Protein AF-A0A1X7DMR5-F1 (afdb_monomer_lite)

pLDDT: mean 82.49, std 16.57, range [26.77, 98.75]

Organism: NCBI:txid1049583

InterPro domains:
  IPR007345 Polysaccharide pyruvyl transferase [PF04230] (105-408)
  IPR055259 Spore protein YkvP/CgeB, glycosyl transferase-like domain [PF13524] (2-59)

Foldseek 3Di:
DVVQDDDQQQDPDADDPVRVVVVVVVCVVPVVSVVRNPVNNVCSCQQDPDPVNVVVVVLVCLQVPDCVSCVVADPVNSVVSNVVCVLVDDAQAEEEEEAAPPQLFLLVVLQVQLLVVLLCVLPVSYQYEYQYCDQVSCCVQPVHHYDHLLPVVVLLVSLLQHLAYELTAPEEQECPCQVVCVHLCNLVVSRCDHLNVSQNSQVSNVVSVRAYEYYAYAYDDYDDLSSLLSLQVSLVRHPAYEYQDPVSLVSNVVSVDDSVRYHYAHGSSLSRDADPDQDLVLADVVVVVLVVVVAAEEEEFDFDDPVDDLVVLLVLVLVLVQVCVVPGRYEYEYAWRGDDDRTSVVSLVVSVVSHDPSHHYHYAPSHHRPSSLLSHLLRHQEYEYADQSSVLSNVVSQHQYAYAPPDVSRCVVCVLLVNNLRYDYSPDGSVSVNVSRVVSSVCSGNPDPSSVVSSVVSSVRSNVVSSVSSNSSVPRDNDPPSSRPPPPVPPPPVCVCPVVPQFDFFWDDWDKDKDPDDDPPPPLDPPPPGGWKDKEFHPFQWDAAFIKMKIKTKGFTPWLAKKKWKKKKAAQAADPVCFVFKWKWKDKAQKIWIDTNHPDRDIKIKIKIDNSDRIIIIMTMMGGHHTDDGGPCRRPRRMMMMGTDGMGGDPDPDDDIDMDIPDTDMDGHDPPPPVVVVPDPPPDDDDDDDD

Structure (mmCIF, N/CA/C/O backbone):
data_AF-A0A1X7DMR5-F1
#
_entry.id   AF-A0A1X7DMR5-F1
#
loop_
_atom_site.group_PDB
_atom_site.id
_atom_site.type_symbol
_atom_site.label_atom_id
_atom_site.label_alt_id
_atom_site.label_comp_id
_atom_site.label_asym_id
_atom_site.label_entity_id
_atom_site.label_seq_id
_atom_site.pdbx_PDB_ins_code
_atom_site.Cartn_x
_atom_site.Cartn_y
_atom_site.Cartn_z
_atom_site.occupancy
_atom_site.B_iso_or_equiv
_atom_site.auth_seq_id
_atom_site.auth_comp_id
_atom_site.auth_asym_id
_atom_site.auth_atom_id
_atom_site.pdbx_PDB_model_num
ATOM 1 N N . MET A 1 1 ? 43.276 -18.902 -28.805 1.00 71.62 1 MET A N 1
ATOM 2 C CA . MET A 1 1 ? 42.542 -17.739 -28.258 1.00 71.62 1 MET A CA 1
ATOM 3 C C . MET A 1 1 ? 41.930 -16.865 -29.347 1.00 71.62 1 MET A C 1
ATOM 5 O O . MET A 1 1 ? 40.824 -16.401 -29.134 1.00 71.62 1 MET A O 1
ATOM 9 N N . SER A 1 2 ? 42.539 -16.761 -30.534 1.00 77.12 2 SER A N 1
ATOM 10 C CA . SER A 1 2 ? 41.988 -16.062 -31.718 1.00 77.12 2 SER A CA 1
ATOM 11 C C . SER A 1 2 ? 40.561 -16.430 -32.160 1.00 77.12 2 SER A C 1
ATOM 13 O O . SER A 1 2 ? 39.939 -15.682 -32.897 1.00 77.12 2 SER A O 1
ATOM 15 N N . ARG A 1 3 ? 40.023 -17.588 -31.746 1.00 77.38 3 ARG A N 1
ATOM 16 C CA . ARG A 1 3 ? 38.610 -17.958 -31.978 1.00 77.38 3 ARG A CA 1
ATOM 17 C C . ARG A 1 3 ? 37.625 -17.260 -31.031 1.00 77.38 3 ARG A C 1
ATOM 19 O O . ARG A 1 3 ? 36.428 -17.301 -31.282 1.00 77.38 3 ARG A O 1
ATOM 26 N N . PHE A 1 4 ? 38.115 -16.715 -29.922 1.00 76.44 4 PHE A N 1
ATOM 27 C CA . PHE A 1 4 ? 37.310 -16.173 -28.826 1.00 76.44 4 PHE A CA 1
ATOM 28 C C . PHE A 1 4 ? 37.558 -14.675 -28.615 1.00 76.44 4 PHE A C 1
ATOM 30 O O . PHE A 1 4 ? 36.622 -13.963 -28.253 1.00 76.44 4 PHE A O 1
ATOM 37 N N . PHE A 1 5 ? 38.783 -14.218 -28.886 1.00 82.44 5 PHE A N 1
ATOM 38 C CA . PHE A 1 5 ? 39.214 -12.837 -28.707 1.00 82.44 5 PHE A CA 1
ATOM 39 C C . PHE A 1 5 ? 39.990 -12.324 -29.920 1.00 82.44 5 PHE A C 1
ATOM 41 O O . PHE A 1 5 ? 40.699 -13.096 -30.577 1.00 82.44 5 PHE A O 1
ATOM 48 N N . GLU A 1 6 ? 39.911 -11.021 -30.152 1.00 87.62 6 GLU A N 1
ATOM 49 C CA . GLU A 1 6 ? 40.688 -10.295 -31.152 1.00 87.62 6 GLU A CA 1
ATOM 50 C C . GLU A 1 6 ? 42.053 -9.868 -30.588 1.00 87.62 6 GLU A C 1
ATOM 52 O O . GLU A 1 6 ? 42.161 -9.200 -29.554 1.00 87.62 6 GLU A O 1
ATOM 57 N N . TYR A 1 7 ? 43.130 -10.288 -31.259 1.00 88.81 7 TYR A N 1
ATOM 58 C CA . TYR A 1 7 ? 44.492 -9.951 -30.845 1.00 88.81 7 TYR A CA 1
ATOM 59 C C . TYR A 1 7 ? 44.808 -8.481 -31.120 1.00 88.81 7 TYR A C 1
ATOM 61 O O . TYR A 1 7 ? 44.566 -7.995 -32.219 1.00 88.81 7 TYR A O 1
ATOM 69 N N . GLY A 1 8 ? 45.400 -7.805 -30.137 1.00 80.50 8 GLY A N 1
ATOM 70 C CA . GLY A 1 8 ? 45.765 -6.389 -30.213 1.00 80.50 8 GLY A CA 1
ATOM 71 C C . GLY A 1 8 ? 44.643 -5.429 -29.814 1.00 80.50 8 GLY A C 1
ATOM 72 O O . GLY A 1 8 ? 44.943 -4.301 -29.454 1.00 80.50 8 GLY A O 1
ATOM 73 N N . GLU A 1 9 ? 43.388 -5.883 -29.798 1.00 83.75 9 GLU A N 1
ATOM 74 C CA . GLU A 1 9 ? 42.225 -5.068 -29.408 1.00 83.75 9 GLU A CA 1
ATOM 75 C C . GLU A 1 9 ? 41.587 -5.535 -28.093 1.00 83.75 9 GLU A C 1
ATOM 77 O O . GLU A 1 9 ? 41.168 -4.710 -27.285 1.00 83.75 9 GLU A O 1
ATOM 82 N N . GLU A 1 10 ? 41.529 -6.851 -27.853 1.00 85.50 10 GLU A N 1
ATOM 83 C CA . GLU A 1 10 ? 40.916 -7.441 -26.653 1.00 85.50 10 GLU A CA 1
ATOM 84 C C . GLU A 1 10 ? 41.935 -8.208 -25.798 1.00 85.50 10 GLU A C 1
ATOM 86 O O . GLU A 1 10 ? 41.838 -8.230 -24.575 1.00 85.50 10 GLU A O 1
ATOM 91 N N . ILE A 1 11 ? 42.929 -8.851 -26.417 1.00 87.56 11 ILE A N 1
ATOM 92 C CA . ILE A 1 11 ? 44.010 -9.547 -25.703 1.00 87.56 11 ILE A CA 1
ATOM 93 C C . ILE A 1 11 ? 45.343 -9.395 -26.431 1.00 87.56 11 ILE A C 1
ATOM 95 O O . ILE A 1 11 ? 45.400 -9.181 -27.643 1.00 87.56 11 ILE A O 1
ATOM 99 N N . ILE A 1 12 ? 46.439 -9.603 -25.707 1.00 88.19 12 ILE A N 1
ATOM 100 C CA . ILE A 1 12 ? 47.784 -9.588 -26.280 1.00 88.19 12 ILE A CA 1
ATOM 101 C C . ILE A 1 12 ? 48.119 -10.998 -26.778 1.00 88.19 12 ILE A C 1
ATOM 103 O O . ILE A 1 12 ? 48.117 -11.964 -26.015 1.00 88.19 12 ILE A O 1
ATOM 107 N N . GLY A 1 13 ? 48.386 -11.123 -28.076 1.00 86.44 13 GLY A N 1
ATOM 108 C CA . GLY A 1 13 ? 48.956 -12.331 -28.672 1.00 86.44 13 GLY A CA 1
ATOM 109 C C . GLY A 1 13 ? 50.455 -12.159 -28.891 1.00 86.44 13 GLY A C 1
ATOM 110 O O . GLY A 1 13 ? 50.897 -11.070 -29.262 1.00 86.44 13 GLY A O 1
ATOM 111 N N . TYR A 1 14 ? 51.229 -13.226 -28.708 1.00 90.62 14 TYR A N 1
ATOM 112 C CA . TYR A 1 14 ? 52.670 -13.234 -28.956 1.00 90.62 14 TYR A CA 1
ATOM 113 C C . TYR A 1 14 ? 53.102 -14.524 -29.660 1.00 90.62 14 TYR A C 1
ATOM 115 O O . TYR A 1 14 ? 52.454 -15.563 -29.503 1.00 90.62 14 TYR A O 1
ATOM 123 N N . ALA A 1 15 ? 54.155 -14.436 -30.472 1.00 88.31 15 ALA A N 1
ATOM 124 C CA . ALA A 1 15 ? 54.720 -15.573 -31.201 1.00 88.31 15 ALA A CA 1
ATOM 125 C C . ALA A 1 15 ? 55.834 -16.281 -30.412 1.00 88.31 15 ALA A C 1
ATOM 127 O O . ALA A 1 15 ? 55.907 -17.510 -30.420 1.00 88.31 15 ALA A O 1
ATOM 128 N N . ASP A 1 16 ? 56.656 -15.509 -29.702 1.00 92.62 16 ASP A N 1
ATOM 129 C CA . ASP A 1 16 ? 57.781 -15.966 -28.888 1.00 92.62 16 ASP A CA 1
ATOM 130 C C . ASP A 1 16 ? 58.054 -14.988 -27.724 1.00 92.62 16 ASP A C 1
ATOM 132 O O . ASP A 1 16 ? 57.308 -14.030 -27.501 1.00 92.62 16 ASP A O 1
ATOM 136 N N . GLU A 1 17 ? 59.081 -15.279 -26.925 1.00 90.81 17 GLU A N 1
ATOM 137 C CA . GLU A 1 17 ? 59.442 -14.500 -25.734 1.00 90.81 17 GLU A CA 1
ATOM 138 C C . GLU A 1 17 ? 59.947 -13.088 -26.077 1.00 90.81 17 GLU A C 1
ATOM 140 O O . GLU A 1 17 ? 59.670 -12.137 -25.343 1.00 90.81 17 GLU A O 1
ATOM 145 N N . GLU A 1 18 ? 60.628 -12.926 -27.214 1.00 92.31 18 GLU A N 1
ATOM 146 C CA . GLU A 1 18 ? 61.170 -11.638 -27.650 1.00 92.31 18 GLU A CA 1
ATOM 147 C C . GLU A 1 18 ? 60.043 -10.704 -28.122 1.00 92.31 18 GLU A C 1
ATOM 149 O O . GLU A 1 18 ? 59.970 -9.550 -27.691 1.00 92.31 18 GLU A O 1
ATOM 154 N N . ASP A 1 19 ? 59.100 -11.227 -28.910 1.00 90.56 19 ASP A N 1
ATOM 155 C CA . ASP A 1 19 ? 57.880 -10.529 -29.334 1.00 90.56 19 ASP A CA 1
ATOM 156 C C . ASP A 1 19 ? 57.001 -10.135 -28.135 1.00 90.56 19 ASP A C 1
ATOM 158 O O . ASP A 1 19 ? 56.491 -9.012 -28.066 1.00 90.56 19 ASP A O 1
ATOM 162 N N . LEU A 1 20 ? 56.859 -11.023 -27.142 1.00 90.06 20 LEU A N 1
ATOM 163 C CA . LEU A 1 20 ? 56.136 -10.707 -25.909 1.00 90.06 20 LEU A CA 1
ATOM 164 C C . LEU A 1 20 ? 56.805 -9.558 -25.146 1.00 90.06 20 LEU A C 1
ATOM 166 O O . LEU A 1 20 ? 56.120 -8.619 -24.738 1.00 90.06 20 LEU A O 1
ATOM 170 N N . SER A 1 21 ? 58.130 -9.607 -24.979 1.00 91.69 21 SER A N 1
ATOM 171 C CA . SER A 1 21 ? 58.879 -8.566 -24.271 1.00 91.69 21 SER A CA 1
ATOM 172 C C . SER A 1 21 ? 58.757 -7.209 -24.968 1.00 91.69 21 SER A C 1
ATOM 174 O O . SER A 1 21 ? 58.533 -6.199 -24.300 1.00 91.69 21 SER A O 1
ATOM 176 N N . GLN A 1 22 ? 58.850 -7.169 -26.302 1.00 91.69 22 GLN A N 1
ATOM 177 C CA . GLN A 1 22 ? 58.692 -5.932 -27.075 1.00 91.69 22 GLN A CA 1
ATOM 178 C C . GLN A 1 22 ? 57.279 -5.351 -26.946 1.00 91.69 22 GLN A C 1
ATOM 180 O O . GLN A 1 22 ? 57.116 -4.144 -26.764 1.00 91.69 22 GLN A O 1
ATOM 185 N N . LYS A 1 23 ? 56.247 -6.201 -26.999 1.00 90.25 23 LYS A N 1
ATOM 186 C CA . LYS A 1 23 ? 54.848 -5.773 -26.850 1.00 90.25 23 LYS A CA 1
ATOM 187 C C . LYS A 1 23 ? 54.533 -5.279 -25.445 1.00 90.25 23 LYS A C 1
ATOM 189 O O . LYS A 1 23 ? 53.845 -4.272 -25.313 1.00 90.25 23 LYS A O 1
ATOM 194 N N . ILE A 1 24 ? 55.045 -5.945 -24.409 1.00 88.25 24 ILE A N 1
ATOM 195 C CA . ILE A 1 24 ? 54.900 -5.479 -23.025 1.00 88.25 24 ILE A CA 1
ATOM 196 C C . ILE A 1 24 ? 55.561 -4.111 -22.870 1.00 88.25 24 ILE A C 1
ATOM 198 O O . ILE A 1 24 ? 54.927 -3.204 -22.342 1.00 88.25 24 ILE A O 1
ATOM 202 N N . GLN A 1 25 ? 56.787 -3.940 -23.372 1.00 90.62 25 GLN A N 1
ATOM 203 C CA . GLN A 1 25 ? 57.486 -2.660 -23.284 1.00 90.62 25 GLN A CA 1
ATOM 204 C C . GLN A 1 25 ? 56.695 -1.541 -23.974 1.00 90.62 25 GLN A C 1
ATOM 206 O O . GLN A 1 25 ? 56.448 -0.505 -23.370 1.00 90.62 25 GLN A O 1
ATOM 211 N N . ARG A 1 26 ? 56.197 -1.793 -25.190 1.00 89.88 26 ARG A N 1
ATOM 212 C CA . ARG A 1 26 ? 55.358 -0.842 -25.930 1.00 89.88 26 ARG A CA 1
ATOM 213 C C . ARG A 1 26 ? 54.089 -0.444 -25.169 1.00 89.88 26 ARG A C 1
ATOM 215 O O . ARG A 1 26 ? 53.741 0.727 -25.162 1.00 89.88 26 ARG A O 1
ATOM 222 N N . LEU A 1 27 ? 53.404 -1.397 -24.539 1.00 87.44 27 LEU A N 1
ATOM 223 C CA . LEU A 1 27 ? 52.179 -1.128 -23.775 1.00 87.44 27 LEU A CA 1
ATOM 224 C C . LEU A 1 27 ? 52.451 -0.429 -22.437 1.00 87.44 27 LEU A C 1
ATOM 226 O O . LEU A 1 27 ? 51.599 0.303 -21.948 1.00 87.44 27 LEU A O 1
ATOM 230 N N . LEU A 1 28 ? 53.624 -0.640 -21.837 1.00 87.50 28 LEU A N 1
ATOM 231 C CA . LEU A 1 28 ? 54.056 0.126 -20.665 1.00 87.50 28 LEU A CA 1
ATOM 232 C C . LEU A 1 28 ? 54.382 1.580 -21.031 1.00 87.50 28 LEU A C 1
ATOM 234 O O . LEU A 1 28 ? 54.136 2.475 -20.224 1.00 87.50 28 LEU A O 1
ATOM 238 N N . ASP A 1 29 ? 54.895 1.803 -22.243 1.00 92.44 29 ASP A N 1
ATOM 239 C CA . ASP A 1 29 ? 55.197 3.131 -22.779 1.00 92.44 29 ASP A CA 1
ATOM 240 C C . ASP A 1 29 ? 53.936 3.867 -23.298 1.00 92.44 29 ASP A C 1
ATOM 242 O O . ASP A 1 29 ? 53.954 5.095 -23.404 1.00 92.44 29 ASP A O 1
ATOM 246 N N . ASP A 1 30 ? 52.831 3.148 -23.556 1.00 89.69 30 ASP A N 1
ATOM 247 C CA . ASP A 1 30 ? 51.508 3.687 -23.929 1.00 89.69 30 ASP A CA 1
ATOM 248 C C . ASP A 1 30 ? 50.380 3.179 -22.992 1.00 89.69 30 ASP A C 1
ATOM 250 O O . ASP A 1 30 ? 49.665 2.212 -23.298 1.00 89.69 30 ASP A O 1
ATOM 254 N N . PRO A 1 31 ? 50.186 3.841 -21.832 1.00 83.56 31 PRO A N 1
ATOM 255 C CA . PRO A 1 31 ? 49.183 3.446 -20.844 1.00 83.56 31 PRO A CA 1
ATOM 256 C C . PRO A 1 31 ? 47.731 3.506 -21.341 1.00 83.56 31 PRO A C 1
ATOM 258 O O . PRO A 1 31 ? 46.882 2.786 -20.811 1.00 83.56 31 PRO A O 1
ATOM 261 N N . GLU A 1 32 ? 47.421 4.352 -22.330 1.00 83.50 32 GLU A N 1
ATOM 262 C CA . GLU A 1 32 ? 46.063 4.475 -22.877 1.00 83.50 32 GLU A CA 1
ATOM 263 C C . GLU A 1 32 ? 45.719 3.268 -23.754 1.00 83.50 32 GLU A C 1
ATOM 265 O O . GLU A 1 32 ? 44.632 2.692 -23.627 1.00 83.50 32 GLU A O 1
ATOM 270 N N . GLU A 1 33 ? 46.659 2.838 -24.602 1.00 82.75 33 GLU A N 1
ATOM 271 C CA . GLU A 1 33 ? 46.516 1.628 -25.413 1.00 82.75 33 GLU A CA 1
ATOM 272 C C . GLU A 1 33 ? 46.377 0.381 -24.527 1.00 82.75 33 GLU A C 1
ATOM 274 O O . GLU A 1 33 ? 45.477 -0.438 -24.749 1.00 82.75 33 GLU A O 1
ATOM 279 N N . TYR A 1 34 ? 47.197 0.273 -23.476 1.00 83.38 34 TYR A N 1
ATOM 280 C CA . TYR A 1 34 ? 47.094 -0.799 -22.485 1.00 83.38 34 TYR A CA 1
ATOM 281 C C . TYR A 1 34 ? 45.711 -0.848 -21.822 1.00 83.38 34 TYR A C 1
ATOM 283 O O . TYR A 1 34 ? 45.070 -1.905 -21.788 1.00 83.38 34 TYR A O 1
ATOM 291 N N . GLU A 1 35 ? 45.227 0.290 -21.319 1.00 73.75 35 GLU A N 1
ATOM 292 C CA . GLU A 1 35 ? 43.958 0.351 -20.596 1.00 73.75 35 GLU A CA 1
ATOM 293 C C . GLU A 1 35 ? 42.765 0.049 -21.511 1.00 73.75 35 GLU A C 1
ATOM 295 O O . GLU A 1 35 ? 41.839 -0.668 -21.119 1.00 73.75 35 GLU A O 1
ATOM 300 N N . ARG A 1 36 ? 42.816 0.504 -22.767 1.00 84.62 36 ARG A N 1
ATOM 301 C CA . ARG A 1 36 ? 41.820 0.173 -23.791 1.00 84.62 36 ARG A CA 1
ATOM 302 C C . ARG A 1 36 ? 41.741 -1.334 -24.035 1.00 84.62 36 ARG A C 1
ATOM 304 O O . ARG A 1 36 ? 40.646 -1.894 -23.965 1.00 84.62 36 ARG A O 1
ATOM 311 N N . ILE A 1 37 ? 42.878 -1.993 -24.279 1.00 83.69 37 ILE A N 1
ATOM 312 C CA . ILE A 1 37 ? 42.922 -3.443 -24.536 1.00 83.69 37 ILE A CA 1
ATOM 313 C C . ILE A 1 37 ? 42.416 -4.210 -23.310 1.00 83.69 37 ILE A C 1
ATOM 315 O O . ILE A 1 37 ? 41.598 -5.122 -23.439 1.00 83.69 37 ILE A O 1
ATOM 319 N N . ARG A 1 38 ? 42.830 -3.800 -22.103 1.00 82.06 38 ARG A N 1
ATOM 320 C CA . ARG A 1 38 ? 42.383 -4.399 -20.838 1.00 82.06 38 ARG A CA 1
ATOM 321 C C . ARG A 1 38 ? 40.863 -4.310 -20.668 1.00 82.06 38 ARG A C 1
ATOM 323 O O . ARG A 1 38 ? 40.227 -5.311 -20.334 1.00 82.06 38 ARG A O 1
ATOM 330 N N . LEU A 1 39 ? 40.274 -3.135 -20.899 1.00 67.69 39 LEU A N 1
ATOM 331 C CA . LEU A 1 39 ? 38.830 -2.914 -20.779 1.00 67.69 39 LEU A CA 1
ATOM 332 C C . LEU A 1 39 ? 38.041 -3.684 -21.839 1.00 67.69 39 LEU A C 1
ATOM 334 O O . LEU A 1 39 ? 37.002 -4.263 -21.518 1.00 67.69 39 LEU A O 1
ATOM 338 N N . ASN A 1 40 ? 38.526 -3.722 -23.079 1.00 76.44 40 ASN A N 1
ATOM 339 C CA . ASN A 1 40 ? 37.893 -4.465 -24.166 1.00 76.44 40 ASN A CA 1
ATOM 340 C C . ASN A 1 40 ? 37.935 -5.976 -23.913 1.00 76.44 40 ASN A C 1
ATOM 342 O O . ASN A 1 40 ? 36.899 -6.637 -23.989 1.00 76.44 40 ASN A O 1
ATOM 346 N N . GLY A 1 41 ? 39.091 -6.513 -23.513 1.00 78.88 41 GLY A N 1
ATOM 347 C CA . GLY A 1 41 ? 39.246 -7.917 -23.135 1.00 78.88 41 GLY A CA 1
ATOM 348 C C . GLY A 1 41 ? 38.353 -8.323 -21.972 1.00 78.88 41 GLY A C 1
ATOM 349 O O . GLY A 1 41 ? 37.688 -9.359 -22.025 1.00 78.88 41 GLY A O 1
ATOM 350 N N . PHE A 1 42 ? 38.283 -7.479 -20.940 1.00 74.00 42 PHE A N 1
ATOM 351 C CA . PHE A 1 42 ? 37.402 -7.697 -19.799 1.00 74.00 42 PHE A CA 1
ATOM 352 C C . PHE A 1 42 ? 35.926 -7.678 -20.211 1.00 74.00 42 PHE A C 1
ATOM 354 O O . PHE A 1 42 ? 35.208 -8.627 -19.909 1.00 74.00 42 PHE A O 1
ATOM 361 N N . LYS A 1 43 ? 35.479 -6.670 -20.974 1.00 67.31 43 LYS A N 1
ATOM 362 C CA . LYS A 1 43 ? 34.107 -6.606 -21.510 1.00 67.31 43 LYS A CA 1
ATOM 363 C C . LYS A 1 43 ? 33.764 -7.842 -22.338 1.00 67.31 43 LYS A C 1
ATOM 365 O O . LYS A 1 43 ? 32.705 -8.427 -22.138 1.00 67.31 43 LYS A O 1
ATOM 370 N N . ARG A 1 44 ? 34.662 -8.273 -23.228 1.00 78.31 44 ARG A N 1
ATOM 371 C CA . ARG A 1 44 ? 34.479 -9.474 -24.054 1.00 78.31 44 ARG A CA 1
ATOM 372 C C . ARG A 1 44 ? 34.332 -10.732 -23.204 1.00 78.31 44 ARG A C 1
ATOM 374 O O . ARG A 1 44 ? 33.456 -11.558 -23.448 1.00 78.31 44 ARG A O 1
ATOM 381 N N . LEU A 1 45 ? 35.175 -10.880 -22.184 1.00 75.00 45 LEU A N 1
ATOM 382 C CA . LEU A 1 45 ? 35.117 -12.019 -21.273 1.00 75.00 45 LEU A CA 1
ATOM 383 C C . LEU A 1 45 ? 33.799 -12.043 -20.492 1.00 75.00 45 LEU A C 1
ATOM 385 O O . LEU A 1 45 ? 33.142 -13.083 -20.448 1.00 75.00 45 LEU A O 1
ATOM 389 N N . ILE A 1 46 ? 33.408 -10.889 -19.948 1.00 63.16 46 ILE A N 1
ATOM 390 C CA . ILE A 1 46 ? 32.182 -10.693 -19.173 1.00 63.16 46 ILE A CA 1
ATOM 391 C C . ILE A 1 46 ? 30.924 -10.894 -20.001 1.00 63.16 46 ILE A C 1
ATOM 393 O O . ILE A 1 46 ? 29.964 -11.416 -19.458 1.00 63.16 46 ILE A O 1
ATOM 397 N N . ASN A 1 47 ? 30.910 -10.496 -21.273 1.00 59.00 47 ASN A N 1
ATOM 398 C CA . ASN A 1 47 ? 29.707 -10.542 -22.104 1.00 59.00 47 ASN A CA 1
ATOM 399 C C . ASN A 1 47 ? 29.526 -11.881 -22.828 1.00 59.00 47 ASN A C 1
ATOM 401 O O . ASN A 1 47 ? 28.391 -12.291 -23.058 1.00 59.00 47 ASN A O 1
ATOM 405 N N . ASP A 1 48 ? 30.610 -12.602 -23.149 1.00 67.38 48 ASP A N 1
ATOM 406 C CA . ASP A 1 48 ? 30.535 -13.729 -24.093 1.00 67.38 48 ASP A CA 1
ATOM 407 C C . ASP A 1 48 ? 31.160 -15.041 -23.598 1.00 67.38 48 ASP A C 1
ATOM 409 O O . ASP A 1 48 ? 30.742 -16.113 -24.042 1.00 67.38 48 ASP A O 1
ATOM 413 N N . HIS A 1 49 ? 32.127 -15.004 -22.672 1.00 75.31 49 HIS A N 1
ATOM 414 C CA . HIS A 1 49 ? 32.986 -16.174 -22.407 1.00 75.31 49 HIS A CA 1
ATOM 415 C C . HIS A 1 49 ? 32.893 -16.781 -21.012 1.00 75.31 49 HIS A C 1
ATOM 417 O O . HIS A 1 49 ? 33.652 -17.711 -20.721 1.00 75.31 49 HIS A O 1
ATOM 423 N N . LEU A 1 50 ? 31.958 -16.334 -20.178 1.00 71.19 50 LEU A N 1
ATOM 424 C CA . LEU A 1 50 ? 31.704 -16.952 -18.878 1.00 71.19 50 LEU A CA 1
ATOM 425 C C . LEU A 1 50 ? 31.152 -18.370 -18.999 1.00 71.19 50 LEU A C 1
ATOM 427 O O . LEU A 1 50 ? 30.552 -18.754 -20.011 1.00 71.19 50 LEU A O 1
ATOM 431 N N . TYR A 1 51 ? 31.330 -19.157 -17.937 1.00 70.19 51 TYR A N 1
ATOM 432 C CA . TYR A 1 51 ? 30.809 -20.520 -17.884 1.00 70.19 51 TYR A CA 1
ATOM 433 C C . TYR A 1 51 ? 29.287 -20.540 -18.037 1.00 70.19 51 TYR A C 1
ATOM 435 O O . TYR A 1 51 ? 28.757 -21.364 -18.782 1.00 70.19 51 TYR A O 1
ATOM 443 N N . GLU A 1 52 ? 28.597 -19.589 -17.419 1.00 61.06 52 GLU A N 1
ATOM 444 C CA . GLU A 1 52 ? 27.156 -19.379 -17.495 1.00 61.06 52 GLU A CA 1
ATOM 445 C C . GLU A 1 52 ? 26.703 -19.194 -18.946 1.00 61.06 52 GLU A C 1
ATOM 447 O O . GLU A 1 52 ? 25.733 -19.815 -19.370 1.00 61.06 52 GLU A O 1
ATOM 452 N N . HIS A 1 53 ? 27.436 -18.421 -19.754 1.00 62.66 53 HIS A N 1
ATOM 453 C CA . HIS A 1 53 ? 27.075 -18.182 -21.158 1.00 62.66 53 HIS A CA 1
ATOM 454 C C . HIS A 1 53 ? 27.207 -19.450 -21.979 1.00 62.66 53 HIS A C 1
ATOM 456 O O . HIS A 1 53 ? 26.353 -19.744 -22.813 1.00 62.66 53 HIS A O 1
ATOM 462 N N . ARG A 1 54 ? 28.252 -20.236 -21.717 1.00 70.19 54 ARG A N 1
ATOM 463 C CA . ARG A 1 54 ? 28.470 -21.518 -22.391 1.00 70.19 54 ARG A CA 1
ATOM 464 C C . ARG A 1 54 ? 27.378 -22.520 -22.033 1.00 70.19 54 ARG A C 1
ATOM 466 O O . ARG A 1 54 ? 26.867 -23.185 -22.932 1.00 70.19 54 ARG A O 1
ATOM 473 N N . TRP A 1 55 ? 26.975 -22.583 -20.764 1.00 67.25 55 TRP A N 1
ATOM 474 C CA . TRP A 1 55 ? 25.838 -23.396 -20.326 1.00 67.25 55 TRP A CA 1
ATOM 475 C C . TRP A 1 55 ? 24.531 -22.933 -20.970 1.00 67.25 55 TRP A C 1
ATOM 477 O O . TRP A 1 55 ? 23.809 -23.747 -21.540 1.00 67.25 55 TRP A O 1
ATOM 487 N N . MET A 1 56 ? 24.260 -21.628 -20.985 1.00 67.19 56 MET A N 1
ATOM 488 C CA . MET A 1 56 ? 23.049 -21.066 -21.588 1.00 67.19 56 MET A CA 1
ATOM 489 C C . MET A 1 56 ? 22.994 -21.269 -23.104 1.00 67.19 56 MET A C 1
ATOM 491 O O . MET A 1 56 ? 21.951 -21.655 -23.634 1.00 67.19 56 MET A O 1
ATOM 495 N N . GLN A 1 57 ? 24.110 -21.086 -23.813 1.00 70.19 57 GLN A N 1
ATOM 496 C CA . GLN A 1 57 ? 24.218 -21.386 -25.242 1.00 70.19 57 GLN A CA 1
ATOM 497 C C . GLN A 1 57 ? 24.048 -22.882 -25.518 1.00 70.19 57 GLN A C 1
ATOM 499 O O . GLN A 1 57 ? 23.383 -23.247 -26.488 1.00 70.19 57 GLN A O 1
ATOM 504 N N . LEU A 1 58 ? 24.611 -23.754 -24.675 1.00 75.75 58 LEU A N 1
ATOM 505 C CA . LEU A 1 58 ? 24.420 -25.198 -24.775 1.00 75.75 58 LEU A CA 1
ATOM 506 C C . LEU A 1 58 ? 22.942 -25.565 -24.603 1.00 75.75 58 LEU A C 1
ATOM 508 O O . LEU A 1 58 ? 22.391 -26.243 -25.467 1.00 75.75 58 LEU A O 1
ATOM 512 N N . PHE A 1 59 ? 22.280 -25.079 -23.551 1.00 72.25 59 PHE A N 1
ATOM 513 C CA . PHE A 1 59 ? 20.855 -25.332 -23.320 1.00 72.25 59 PHE A CA 1
ATOM 514 C C . PHE A 1 59 ? 19.982 -24.775 -24.449 1.00 72.25 59 PHE A C 1
ATOM 516 O O . PHE A 1 59 ? 19.064 -25.456 -24.906 1.00 72.25 59 PHE A O 1
ATOM 523 N N . ALA A 1 60 ? 20.294 -23.584 -24.968 1.00 69.44 60 ALA A N 1
ATOM 524 C CA . ALA A 1 60 ? 19.592 -23.010 -26.113 1.00 69.44 60 ALA A CA 1
ATOM 525 C C . ALA A 1 60 ? 19.768 -23.854 -27.388 1.00 69.44 60 ALA A C 1
ATOM 527 O O . ALA A 1 60 ? 18.790 -24.110 -28.091 1.00 69.44 60 ALA A O 1
ATOM 528 N N . ARG A 1 61 ? 20.989 -24.334 -27.673 1.00 75.00 61 ARG A N 1
ATOM 529 C CA . ARG A 1 61 ? 21.270 -25.226 -28.813 1.00 75.00 61 ARG A CA 1
ATOM 530 C C . ARG A 1 61 ? 20.575 -26.576 -28.679 1.00 75.00 61 ARG A C 1
ATOM 532 O O . ARG A 1 61 ? 20.013 -27.050 -29.656 1.00 75.00 61 ARG A O 1
ATOM 539 N N . LEU A 1 62 ? 20.605 -27.176 -27.490 1.00 75.38 62 LEU A N 1
ATOM 540 C CA . LEU A 1 62 ? 19.942 -28.451 -27.205 1.00 75.38 62 LEU A CA 1
ATOM 541 C C . LEU A 1 62 ? 18.419 -28.349 -27.318 1.00 75.38 62 LEU A C 1
ATOM 543 O O . LEU A 1 62 ? 17.770 -29.297 -27.741 1.00 75.38 62 LEU A O 1
ATOM 547 N N . ARG A 1 63 ? 17.844 -27.197 -26.971 1.00 67.56 63 ARG A N 1
ATOM 548 C CA . ARG A 1 63 ? 16.406 -26.951 -27.084 1.00 67.56 63 ARG A CA 1
ATOM 549 C C . ARG A 1 63 ? 15.953 -26.668 -28.513 1.00 67.56 63 ARG A C 1
ATOM 551 O O . ARG A 1 63 ? 14.932 -27.188 -28.940 1.00 67.56 63 ARG A O 1
ATOM 558 N N . ASN A 1 64 ? 16.715 -25.860 -29.247 1.00 71.44 64 ASN A N 1
ATOM 559 C CA . ASN A 1 64 ? 16.452 -25.548 -30.657 1.00 71.44 64 ASN A CA 1
ATOM 560 C C . ASN A 1 64 ? 17.054 -26.613 -31.595 1.00 71.44 64 ASN A C 1
ATOM 562 O O . ASN A 1 64 ? 17.264 -26.369 -32.787 1.00 71.44 64 ASN A O 1
ATOM 566 N N . ALA A 1 65 ? 17.384 -27.777 -31.034 1.00 73.31 65 ALA A N 1
ATOM 567 C CA . ALA A 1 65 ? 17.973 -28.902 -31.722 1.00 73.31 65 ALA A CA 1
ATOM 568 C C . ALA A 1 65 ? 17.012 -29.406 -32.799 1.00 73.31 65 ALA A C 1
ATOM 570 O O . ALA A 1 65 ? 15.934 -29.928 -32.511 1.00 73.31 65 ALA A O 1
ATOM 571 N N . SER A 1 66 ? 17.416 -29.277 -34.057 1.00 74.94 66 SER A N 1
ATOM 572 C CA . SER A 1 66 ? 16.703 -29.838 -35.195 1.00 74.94 66 SER A CA 1
ATOM 573 C C . SER A 1 66 ? 17.531 -30.950 -35.829 1.00 74.94 66 SER A C 1
ATOM 575 O O . SER A 1 66 ? 18.721 -31.120 -35.539 1.00 74.94 66 SER A O 1
ATOM 577 N N . VAL A 1 67 ? 16.912 -31.706 -36.736 1.00 71.81 67 VAL A N 1
ATOM 578 C CA . VAL A 1 67 ? 17.630 -32.701 -37.551 1.00 71.81 67 VAL A CA 1
ATOM 579 C C . VAL A 1 67 ? 18.783 -32.039 -38.323 1.00 71.81 67 VAL A C 1
ATOM 581 O O . VAL A 1 67 ? 19.823 -32.655 -38.533 1.00 71.81 67 VAL A O 1
ATOM 584 N N . GLN A 1 68 ? 18.620 -30.768 -38.704 1.00 73.81 68 GLN A N 1
ATOM 585 C CA . GLN A 1 68 ? 19.591 -30.007 -39.490 1.00 73.81 68 GLN A CA 1
ATOM 586 C C . GLN A 1 68 ? 20.729 -29.438 -38.632 1.00 73.81 68 GLN A C 1
ATOM 588 O O . GLN A 1 68 ? 21.874 -29.423 -39.072 1.00 73.81 68 GLN A O 1
ATOM 593 N N . THR A 1 69 ? 20.438 -28.969 -37.415 1.00 75.50 69 THR A N 1
ATOM 594 C CA . THR A 1 69 ? 21.427 -28.293 -36.552 1.00 75.50 69 THR A CA 1
ATOM 595 C C . THR A 1 69 ? 22.148 -29.241 -35.592 1.00 75.50 69 THR A C 1
ATOM 597 O O . THR A 1 69 ? 23.244 -28.935 -35.125 1.00 75.50 69 THR A O 1
ATOM 600 N N . THR A 1 70 ? 21.560 -30.406 -35.312 1.00 78.25 70 THR A N 1
ATOM 601 C CA . THR A 1 70 ? 22.035 -31.383 -34.318 1.00 78.25 70 THR A CA 1
ATOM 602 C C . THR A 1 70 ? 21.754 -32.811 -34.785 1.00 78.25 70 THR A C 1
ATOM 604 O O . THR A 1 70 ? 21.066 -33.586 -34.125 1.00 78.25 70 THR A O 1
ATOM 607 N N . SER A 1 71 ? 22.305 -33.172 -35.944 1.00 78.50 71 SER A N 1
ATOM 608 C CA . SER A 1 71 ? 22.146 -34.501 -36.559 1.00 78.50 71 SER A CA 1
ATOM 609 C C . SER A 1 71 ? 22.638 -35.666 -35.688 1.00 78.50 71 SER A C 1
ATOM 611 O O . SER A 1 71 ? 22.225 -36.804 -35.889 1.00 78.50 71 SER A O 1
ATOM 613 N N . TRP A 1 72 ? 23.488 -35.386 -34.697 1.00 82.12 72 TRP A N 1
ATOM 614 C CA . TRP A 1 72 ? 24.008 -36.351 -33.726 1.00 82.12 72 TRP A CA 1
ATOM 615 C C . TRP A 1 72 ? 23.031 -36.676 -32.581 1.00 82.12 72 TRP A C 1
ATOM 617 O O . TRP A 1 72 ? 23.302 -37.588 -31.802 1.00 82.12 72 TRP A O 1
ATOM 627 N N . LEU A 1 73 ? 21.907 -35.957 -32.459 1.00 81.06 73 LEU A N 1
ATOM 628 C CA . LEU A 1 73 ? 20.900 -36.175 -31.419 1.00 81.06 73 LEU A CA 1
ATOM 629 C C . LEU A 1 73 ? 19.655 -36.856 -32.016 1.00 81.06 73 LEU A C 1
ATOM 631 O O . LEU A 1 73 ? 18.990 -36.307 -32.904 1.00 81.06 73 LEU A O 1
ATOM 635 N N . SER A 1 74 ? 19.318 -38.054 -31.525 1.00 85.19 74 SER A N 1
ATOM 636 C CA . SER A 1 74 ? 18.133 -38.791 -31.989 1.00 85.19 74 SER A CA 1
ATOM 637 C C . SER A 1 74 ? 16.844 -38.007 -31.721 1.00 85.19 74 SER A C 1
ATOM 639 O O . SER A 1 74 ? 16.793 -37.124 -30.863 1.00 85.19 74 SER A O 1
ATOM 641 N N . GLU A 1 75 ? 15.794 -38.300 -32.484 1.00 82.94 75 GLU A N 1
ATOM 642 C CA . GLU A 1 75 ? 14.505 -37.612 -32.358 1.00 82.94 75 GLU A CA 1
ATOM 643 C C . GLU A 1 75 ? 13.825 -37.888 -31.010 1.00 82.94 75 GLU A C 1
ATOM 645 O O . GLU A 1 75 ? 13.327 -36.967 -30.368 1.00 82.94 75 GLU A O 1
ATOM 650 N N . GLU A 1 76 ? 13.929 -39.124 -30.519 1.00 85.50 76 GLU A N 1
ATOM 651 C CA . GLU A 1 76 ? 13.476 -39.526 -29.184 1.00 85.50 76 GLU A CA 1
ATOM 652 C C . GLU A 1 76 ? 14.187 -38.729 -28.079 1.00 85.50 76 GLU A C 1
ATOM 654 O O . GLU A 1 76 ? 13.538 -38.094 -27.247 1.00 85.50 76 GLU A O 1
ATOM 659 N N . ARG A 1 77 ? 15.527 -38.655 -28.123 1.00 84.06 77 ARG A N 1
ATOM 660 C CA . ARG A 1 77 ? 16.307 -37.919 -27.119 1.00 84.06 77 ARG A CA 1
ATOM 661 C C . ARG A 1 77 ? 16.073 -36.409 -27.193 1.00 84.06 77 ARG A C 1
ATOM 663 O O . ARG A 1 77 ? 16.079 -35.744 -26.160 1.00 84.06 77 ARG A O 1
ATOM 670 N N . ARG A 1 78 ? 15.828 -35.859 -28.389 1.00 82.00 78 ARG A N 1
ATOM 671 C CA . ARG A 1 78 ? 15.376 -34.466 -28.564 1.00 82.00 78 ARG A CA 1
ATOM 672 C C . ARG A 1 78 ? 14.045 -34.222 -27.860 1.00 82.00 78 ARG A C 1
ATOM 674 O O . ARG A 1 78 ? 13.934 -33.244 -27.126 1.00 82.00 78 ARG A O 1
ATOM 681 N N . GLY A 1 79 ? 13.074 -35.119 -28.031 1.00 79.38 79 GLY A N 1
ATOM 682 C CA . GLY A 1 79 ? 11.781 -35.040 -27.349 1.00 79.38 79 GLY A CA 1
ATOM 683 C C . GLY A 1 79 ? 11.914 -35.028 -25.823 1.00 79.38 79 GLY A C 1
ATOM 684 O O . GLY A 1 79 ? 11.304 -34.192 -25.157 1.00 79.38 79 GLY A O 1
ATOM 685 N N . GLU A 1 80 ? 12.767 -35.891 -25.267 1.00 84.00 80 GLU A N 1
ATOM 686 C CA . GLU A 1 80 ? 13.049 -35.926 -23.825 1.00 84.00 80 GLU A CA 1
ATOM 687 C C . GLU A 1 80 ? 13.694 -34.634 -23.315 1.00 84.00 80 GLU A C 1
ATOM 689 O O . GLU A 1 80 ? 13.271 -34.101 -22.292 1.00 84.00 80 GLU A O 1
ATOM 694 N N . VAL A 1 81 ? 14.693 -34.108 -24.031 1.00 78.69 81 VAL A N 1
ATOM 695 C CA . VAL A 1 81 ? 15.389 -32.867 -23.658 1.00 78.69 81 VAL A CA 1
ATOM 696 C C . VAL A 1 81 ? 14.443 -31.670 -23.709 1.00 78.69 81 VAL A C 1
ATOM 698 O O . VAL A 1 81 ? 14.414 -30.880 -22.769 1.00 78.69 81 VAL A O 1
ATOM 701 N N . VAL A 1 82 ? 13.630 -31.549 -24.763 1.00 74.44 82 VAL A N 1
ATOM 702 C CA . VAL A 1 82 ? 12.623 -30.484 -24.865 1.00 74.44 82 VAL A CA 1
ATOM 703 C C . VAL A 1 82 ? 11.625 -30.588 -23.717 1.00 74.44 82 VAL A C 1
ATOM 705 O O . VAL A 1 82 ? 11.364 -29.586 -23.062 1.00 74.44 82 VAL A O 1
ATOM 708 N N . LYS A 1 83 ? 11.119 -31.787 -23.411 1.00 78.88 83 LYS A N 1
ATOM 709 C CA . LYS A 1 83 ? 10.175 -32.001 -22.305 1.00 78.88 83 LYS A CA 1
ATOM 710 C C . LYS A 1 83 ? 10.792 -31.713 -20.933 1.00 78.88 83 LYS A C 1
ATOM 712 O O . LYS A 1 83 ? 10.110 -31.163 -20.078 1.00 78.88 83 LYS A O 1
ATOM 717 N N . ALA A 1 84 ? 12.056 -32.072 -20.719 1.00 77.94 84 ALA A N 1
ATOM 718 C CA . ALA A 1 84 ? 12.763 -31.834 -19.461 1.00 77.94 84 ALA A CA 1
ATOM 719 C C . ALA A 1 84 ? 13.102 -30.352 -19.245 1.00 77.94 84 ALA A C 1
ATOM 721 O O . ALA A 1 84 ? 13.079 -29.883 -18.113 1.00 77.94 84 ALA A O 1
ATOM 722 N N . LEU A 1 85 ? 13.402 -29.617 -20.321 1.00 70.19 85 LEU A N 1
ATOM 723 C CA . LEU A 1 85 ? 13.708 -28.183 -20.273 1.00 70.19 85 LEU A CA 1
ATOM 724 C C . LEU A 1 85 ? 12.461 -27.295 -20.394 1.00 70.19 85 LEU A C 1
ATOM 726 O O . LEU A 1 85 ? 12.543 -26.109 -20.084 1.00 70.19 85 LEU A O 1
ATOM 730 N N . ALA A 1 86 ? 11.323 -27.843 -20.833 1.00 67.44 86 ALA A N 1
ATOM 731 C CA . ALA A 1 86 ? 10.066 -27.113 -20.981 1.00 67.44 86 ALA A CA 1
ATOM 732 C C . ALA A 1 86 ? 9.588 -26.426 -19.687 1.00 67.44 86 ALA A C 1
ATOM 734 O O . ALA A 1 86 ? 9.152 -25.292 -19.800 1.00 67.44 86 ALA A O 1
ATOM 735 N N . PRO A 1 87 ? 9.702 -27.009 -18.475 1.00 59.44 87 PRO A N 1
ATOM 736 C CA . PRO A 1 87 ? 9.315 -26.329 -17.234 1.00 59.44 87 PRO A CA 1
ATOM 737 C C . PRO A 1 87 ? 10.227 -25.157 -16.862 1.00 59.44 87 PRO A C 1
ATOM 739 O O . PRO A 1 87 ? 9.806 -24.241 -16.169 1.00 59.44 87 PRO A O 1
ATOM 742 N N . SER A 1 88 ? 11.486 -25.178 -17.309 1.00 54.84 88 SER A N 1
ATOM 743 C CA . SER A 1 88 ? 12.444 -24.087 -17.092 1.00 54.84 88 SER A CA 1
ATOM 744 C C . SER A 1 88 ? 12.282 -22.961 -18.117 1.00 54.84 88 SER A C 1
ATOM 746 O O . SER A 1 88 ? 13.147 -22.083 -18.201 1.00 54.84 88 SER A O 1
ATOM 748 N N . LEU A 1 89 ? 11.233 -23.026 -18.950 1.00 54.25 89 LEU A N 1
ATOM 749 C CA . LEU A 1 89 ? 10.976 -22.099 -20.039 1.00 54.25 89 LEU A CA 1
ATOM 750 C C . LEU A 1 89 ? 9.500 -21.708 -20.141 1.00 54.25 89 LEU A C 1
ATOM 752 O O . LEU A 1 89 ? 8.633 -22.553 -19.947 1.00 54.25 89 LEU A O 1
ATOM 756 N N . PRO A 1 90 ? 9.197 -20.455 -20.517 1.00 57.56 90 PRO A N 1
ATOM 757 C CA . PRO A 1 90 ? 10.059 -19.470 -21.191 1.00 57.56 90 PRO A CA 1
ATOM 758 C C . PRO A 1 90 ? 11.193 -18.891 -20.327 1.00 57.56 90 PRO A C 1
ATOM 760 O O . PRO A 1 90 ? 11.211 -19.051 -19.111 1.00 57.56 90 PRO A O 1
ATOM 763 N N . ARG A 1 91 ? 12.202 -18.271 -20.973 1.00 63.06 91 ARG A N 1
ATOM 764 C CA . ARG A 1 91 ? 13.314 -17.596 -20.269 1.00 63.06 91 ARG A CA 1
ATOM 765 C C . ARG A 1 91 ? 12.695 -16.673 -19.219 1.00 63.06 91 ARG A C 1
ATOM 767 O O . ARG A 1 91 ? 11.723 -15.995 -19.545 1.00 63.06 91 ARG A O 1
ATOM 774 N N . SER A 1 92 ? 13.236 -16.705 -17.997 1.00 70.19 92 SER A N 1
ATOM 775 C CA . SER A 1 92 ? 12.654 -15.969 -16.876 1.00 70.19 92 SER A CA 1
ATOM 776 C C . SER A 1 92 ? 12.400 -14.522 -17.282 1.00 70.19 92 SER A C 1
ATOM 778 O O . SER A 1 92 ? 13.321 -13.867 -17.779 1.00 70.19 92 SER A O 1
ATOM 780 N N . ARG A 1 93 ? 11.149 -14.074 -17.138 1.00 84.31 93 ARG A N 1
ATOM 781 C CA . ARG A 1 93 ? 10.754 -12.713 -17.486 1.00 84.31 93 ARG A CA 1
ATOM 782 C C . ARG A 1 93 ? 10.951 -11.833 -16.279 1.00 84.31 93 ARG A C 1
ATOM 784 O O . ARG A 1 93 ? 10.324 -12.061 -15.253 1.00 84.31 93 ARG A O 1
ATOM 791 N N . LYS A 1 94 ? 11.783 -10.817 -16.391 1.00 90.12 94 LYS A N 1
ATOM 792 C CA . LYS A 1 94 ? 11.999 -9.869 -15.314 1.00 90.12 94 LYS A CA 1
ATOM 793 C C . LYS A 1 94 ? 10.959 -8.762 -15.395 1.00 90.12 94 LYS A C 1
ATOM 795 O O . LYS A 1 94 ? 10.992 -7.931 -16.302 1.00 90.12 94 LYS A O 1
ATOM 800 N N . VAL A 1 95 ? 10.059 -8.729 -14.420 1.00 95.50 95 VAL A N 1
ATOM 801 C CA . VAL A 1 95 ? 9.046 -7.680 -14.290 1.00 95.50 95 VAL A CA 1
ATOM 802 C C . VAL A 1 95 ? 9.432 -6.776 -13.131 1.00 95.50 95 VAL A C 1
ATOM 804 O O . VAL A 1 95 ? 9.533 -7.234 -11.993 1.00 95.50 95 VAL A O 1
ATOM 807 N N . LEU A 1 96 ? 9.641 -5.487 -13.406 1.00 96.88 96 LEU A N 1
ATOM 808 C CA . LEU A 1 96 ? 9.854 -4.512 -12.338 1.00 96.88 96 LEU A CA 1
ATOM 809 C C . LEU A 1 96 ? 8.506 -4.067 -11.782 1.00 96.88 96 LEU A C 1
ATOM 811 O O . LEU A 1 96 ? 7.694 -3.533 -12.529 1.00 96.88 96 LEU A O 1
ATOM 815 N N . LEU A 1 97 ? 8.273 -4.233 -10.486 1.00 97.44 97 LEU A N 1
ATOM 816 C CA . LEU A 1 97 ? 7.058 -3.781 -9.813 1.00 97.44 97 LEU A CA 1
ATOM 817 C C . LEU A 1 97 ? 7.373 -2.563 -8.944 1.00 97.44 97 LEU A C 1
ATOM 819 O O . LEU A 1 97 ? 8.097 -2.660 -7.957 1.00 97.44 97 LEU A O 1
ATOM 823 N N . SER A 1 98 ? 6.841 -1.402 -9.311 1.00 94.75 98 SER A N 1
ATOM 824 C CA . SER A 1 98 ? 7.041 -0.143 -8.593 1.00 94.75 98 SER A CA 1
ATOM 825 C C . SER A 1 98 ? 5.804 0.238 -7.793 1.00 94.75 98 SER A C 1
ATOM 827 O O . SER A 1 98 ? 4.687 0.130 -8.290 1.00 94.75 98 SER A O 1
ATOM 829 N N . GLY A 1 99 ? 6.006 0.690 -6.559 1.00 89.56 99 GLY A N 1
ATOM 830 C CA . GLY A 1 99 ? 4.949 1.167 -5.673 1.00 89.56 99 GLY A CA 1
ATOM 831 C C . GLY A 1 99 ? 5.527 1.699 -4.365 1.00 89.56 99 GLY A C 1
ATOM 832 O O . GLY A 1 99 ? 6.746 1.815 -4.215 1.00 89.56 99 GLY A O 1
ATOM 833 N N . PHE A 1 100 ? 4.668 2.018 -3.398 1.00 87.56 100 PHE A N 1
ATOM 834 C CA . PHE A 1 100 ? 5.097 2.512 -2.081 1.00 87.56 100 PHE A CA 1
ATOM 835 C C . PHE A 1 100 ? 5.368 1.370 -1.078 1.00 87.56 100 PHE A C 1
ATOM 837 O O . PHE A 1 100 ? 4.970 1.416 0.083 1.00 87.56 100 PHE A O 1
ATOM 844 N N . TYR A 1 101 ? 6.041 0.317 -1.543 1.00 92.75 101 TYR A N 1
ATOM 845 C CA . TYR A 1 101 ? 6.272 -0.918 -0.786 1.00 92.75 101 TYR A CA 1
ATOM 846 C C . TYR A 1 101 ? 7.500 -0.833 0.127 1.00 92.75 101 TYR A C 1
ATOM 848 O O . TYR A 1 101 ? 8.421 -0.049 -0.117 1.00 92.75 101 TYR A O 1
ATOM 856 N N . GLY A 1 102 ? 7.533 -1.632 1.192 1.00 88.88 102 GLY A N 1
ATOM 857 C CA . GLY A 1 102 ? 8.590 -1.615 2.206 1.00 88.88 102 GLY A CA 1
ATOM 858 C C . GLY A 1 102 ? 8.519 -0.408 3.149 1.00 88.88 102 GLY A C 1
ATOM 859 O O . GLY A 1 102 ? 9.326 -0.283 4.071 1.00 88.88 102 GLY A O 1
ATOM 860 N N . ALA A 1 103 ? 7.542 0.486 2.979 1.00 85.94 103 ALA A N 1
ATOM 861 C CA . ALA A 1 103 ? 7.363 1.659 3.834 1.00 85.94 103 ALA A CA 1
ATOM 862 C C . ALA A 1 103 ? 6.747 1.317 5.208 1.00 85.94 103 ALA A C 1
ATOM 864 O O . ALA A 1 103 ? 6.613 2.191 6.063 1.00 85.94 103 ALA A O 1
ATOM 865 N N . GLY A 1 104 ? 6.395 0.047 5.446 1.00 86.88 104 GLY A N 1
ATOM 866 C CA . GLY A 1 104 ? 5.783 -0.416 6.691 1.00 86.88 104 GLY A CA 1
ATOM 867 C C . GLY A 1 104 ? 4.283 -0.136 6.783 1.00 86.88 104 GLY A C 1
ATOM 868 O O . GLY A 1 104 ? 3.755 -0.140 7.891 1.00 86.88 104 GLY A O 1
ATOM 869 N N . ASN A 1 105 ? 3.614 0.123 5.654 1.00 90.75 105 ASN A N 1
ATOM 870 C CA . ASN A 1 105 ? 2.158 0.196 5.543 1.00 90.75 105 ASN A CA 1
ATOM 871 C C . ASN A 1 105 ? 1.626 -1.147 5.038 1.00 90.75 105 ASN A C 1
ATOM 873 O O . ASN A 1 105 ? 1.700 -1.436 3.848 1.00 90.75 105 ASN A O 1
ATOM 877 N N . LEU A 1 106 ? 1.035 -1.933 5.935 1.00 92.88 106 LEU A N 1
ATOM 878 C CA . LEU A 1 106 ? 0.539 -3.274 5.634 1.00 92.88 106 LEU A CA 1
ATOM 879 C C . LEU A 1 106 ? -0.504 -3.285 4.506 1.00 92.88 106 LEU A C 1
ATOM 881 O O . LEU A 1 106 ? -0.604 -4.265 3.784 1.00 92.88 106 LEU A O 1
ATOM 885 N N . GLY A 1 107 ? -1.242 -2.191 4.303 1.00 92.56 107 GLY A N 1
ATOM 886 C CA . GLY A 1 107 ? -2.137 -2.059 3.155 1.00 92.56 107 GLY A CA 1
ATOM 887 C C . GLY A 1 107 ? -1.413 -2.116 1.807 1.00 92.56 107 GLY A C 1
ATOM 888 O O . GLY A 1 107 ? -1.837 -2.835 0.909 1.00 92.56 107 GLY A O 1
ATOM 889 N N . ASP A 1 108 ? -0.291 -1.408 1.688 1.00 93.50 108 ASP A N 1
ATOM 890 C CA . ASP A 1 108 ? 0.504 -1.380 0.455 1.00 93.50 108 ASP A CA 1
ATOM 891 C C . ASP A 1 108 ? 1.231 -2.721 0.257 1.00 93.50 108 ASP A C 1
ATOM 893 O O . ASP A 1 108 ? 1.355 -3.202 -0.868 1.00 93.50 108 ASP A O 1
ATOM 897 N N . GLU A 1 109 ? 1.625 -3.383 1.350 1.00 94.31 109 GLU A N 1
ATOM 898 C CA . GLU A 1 109 ? 2.187 -4.739 1.303 1.00 94.31 109 GLU A CA 1
ATOM 899 C C . GLU A 1 109 ? 1.164 -5.778 0.796 1.00 94.31 109 GLU A C 1
ATOM 901 O O . GLU A 1 109 ? 1.526 -6.702 0.067 1.00 94.31 109 GLU A O 1
ATOM 906 N N . LEU A 1 110 ? -0.128 -5.627 1.120 1.00 95.38 110 LEU A N 1
ATOM 907 C CA . LEU A 1 110 ? -1.192 -6.487 0.579 1.00 95.38 110 LEU A CA 1
ATOM 908 C C . LEU A 1 110 ? -1.397 -6.276 -0.924 1.00 95.38 110 LEU A C 1
ATOM 910 O O . LEU A 1 110 ? -1.633 -7.242 -1.654 1.00 95.38 110 LEU A O 1
ATOM 914 N N . ILE A 1 111 ? -1.278 -5.033 -1.397 1.00 95.75 111 ILE A N 1
ATOM 915 C CA . ILE A 1 111 ? -1.313 -4.707 -2.828 1.00 95.75 111 ILE A CA 1
ATOM 916 C C . ILE A 1 111 ? -0.131 -5.372 -3.542 1.00 95.75 111 ILE A C 1
ATOM 918 O O . ILE A 1 111 ? -0.345 -6.054 -4.546 1.00 95.75 111 ILE A O 1
ATOM 922 N N . LEU A 1 112 ? 1.088 -5.242 -2.997 1.00 96.62 112 LEU A N 1
ATOM 923 C CA . LEU A 1 112 ? 2.286 -5.910 -3.518 1.00 96.62 112 LEU A CA 1
ATOM 924 C C . LEU A 1 112 ? 2.054 -7.414 -3.657 1.00 96.62 112 LEU A C 1
ATOM 926 O O . LEU A 1 112 ? 2.209 -7.951 -4.752 1.00 96.62 112 LEU A O 1
ATOM 930 N N . ARG A 1 113 ? 1.620 -8.068 -2.574 1.00 95.56 113 ARG A N 1
ATOM 931 C CA . ARG A 1 113 ? 1.371 -9.514 -2.537 1.00 95.56 113 ARG A CA 1
ATOM 932 C C . ARG A 1 113 ? 0.315 -9.955 -3.549 1.00 95.56 113 ARG A C 1
ATOM 934 O O . ARG A 1 113 ? 0.462 -11.004 -4.167 1.00 95.56 113 ARG A O 1
ATOM 941 N N . SER A 1 114 ? -0.743 -9.166 -3.726 1.00 95.88 114 SER A N 1
ATOM 942 C CA . SER A 1 114 ? -1.815 -9.482 -4.678 1.00 95.88 114 SER A CA 1
ATOM 943 C C . SER A 1 114 ? -1.301 -9.425 -6.118 1.00 95.88 114 SER A C 1
ATOM 945 O O . SER A 1 114 ? -1.521 -10.353 -6.896 1.00 95.88 114 SER A O 1
ATOM 947 N N . ILE A 1 115 ? -0.565 -8.365 -6.466 1.00 97.31 115 ILE A N 1
ATOM 948 C CA . ILE A 1 115 ? -0.017 -8.180 -7.815 1.00 97.31 115 ILE A CA 1
ATOM 949 C C . ILE A 1 115 ? 1.076 -9.215 -8.110 1.00 97.31 115 ILE A C 1
ATOM 951 O O . ILE A 1 115 ? 1.047 -9.824 -9.179 1.00 97.31 115 ILE A O 1
ATOM 955 N N . SER A 1 116 ? 2.017 -9.446 -7.188 1.00 96.19 116 SER A N 1
ATOM 956 C CA . SER A 1 116 ? 3.108 -10.408 -7.393 1.00 96.19 116 SER A CA 1
ATOM 957 C C . SER A 1 116 ? 2.587 -11.838 -7.550 1.00 96.19 116 SER A C 1
ATOM 959 O O . SER A 1 116 ? 2.975 -12.514 -8.501 1.00 96.19 116 SER A O 1
ATOM 961 N N . ALA A 1 117 ? 1.637 -12.264 -6.712 1.00 94.81 117 ALA A N 1
ATOM 962 C CA . ALA A 1 117 ? 1.025 -13.587 -6.820 1.00 94.81 117 ALA A CA 1
ATOM 963 C C . ALA A 1 117 ? 0.240 -13.761 -8.130 1.00 94.81 117 ALA A C 1
ATOM 965 O O . ALA A 1 117 ? 0.258 -14.836 -8.728 1.00 94.81 117 ALA A O 1
ATOM 966 N N . ALA A 1 118 ? -0.446 -12.717 -8.607 1.00 96.25 118 ALA A N 1
ATOM 967 C CA . ALA A 1 118 ? -1.148 -12.775 -9.887 1.00 96.25 118 ALA A CA 1
ATOM 968 C C . ALA A 1 118 ? -0.185 -12.871 -11.081 1.00 96.25 118 ALA A C 1
ATOM 970 O O . ALA A 1 118 ? -0.477 -13.589 -12.037 1.00 96.25 118 ALA A O 1
ATOM 971 N N . LEU A 1 119 ? 0.959 -12.180 -11.025 1.00 95.25 119 LEU A N 1
ATOM 972 C CA . LEU A 1 119 ? 2.014 -12.282 -12.037 1.00 95.25 119 LEU A CA 1
ATOM 973 C C . LEU A 1 119 ? 2.618 -13.690 -12.070 1.00 95.25 119 LEU A C 1
ATOM 975 O O . LEU A 1 119 ? 2.675 -14.292 -13.137 1.00 95.25 119 LEU A O 1
ATOM 979 N N . GLU A 1 120 ? 2.982 -14.242 -10.913 1.00 92.12 120 GLU A N 1
ATOM 980 C CA . GLU A 1 120 ? 3.523 -15.603 -10.800 1.00 92.12 120 GLU A CA 1
ATOM 981 C C . GLU A 1 120 ? 2.522 -16.669 -11.284 1.00 92.12 120 GLU A C 1
ATOM 983 O O . GLU A 1 120 ? 2.889 -17.587 -12.015 1.00 92.12 120 GLU A O 1
ATOM 988 N N . LYS A 1 121 ? 1.229 -16.524 -10.951 1.00 92.12 121 LYS A N 1
ATOM 989 C CA . LYS A 1 121 ? 0.164 -17.418 -11.444 1.00 92.12 121 LYS A CA 1
ATOM 990 C C . LYS A 1 121 ? -0.059 -17.298 -12.954 1.00 92.12 121 LYS A C 1
ATOM 992 O O . LYS A 1 121 ? -0.413 -18.291 -13.589 1.00 92.12 121 LYS A O 1
ATOM 997 N N . ALA A 1 122 ? 0.093 -16.101 -13.524 1.00 92.44 122 ALA A N 1
ATOM 998 C CA . ALA A 1 122 ? -0.076 -15.885 -14.959 1.00 92.44 122 ALA A CA 1
ATOM 999 C C . ALA A 1 122 ? 1.042 -16.555 -15.769 1.00 92.44 122 ALA A C 1
ATOM 1001 O O . ALA A 1 122 ? 0.762 -17.134 -16.818 1.00 92.44 122 ALA A O 1
ATOM 1002 N N . ASP A 1 123 ? 2.282 -16.495 -15.280 1.00 87.62 123 ASP A N 1
ATOM 1003 C CA . ASP A 1 123 ? 3.405 -17.244 -15.833 1.00 87.62 123 ASP A CA 1
ATOM 1004 C C . ASP A 1 123 ? 4.472 -17.501 -14.746 1.00 87.62 123 ASP A C 1
ATOM 1006 O O . ASP A 1 123 ? 5.133 -16.550 -14.317 1.00 87.62 123 ASP A O 1
ATOM 1010 N N . PRO A 1 124 ? 4.704 -18.767 -14.339 1.00 84.88 124 PRO A N 1
ATOM 1011 C CA . PRO A 1 124 ? 5.706 -19.120 -13.329 1.00 84.88 124 PRO A CA 1
ATOM 1012 C C . PRO A 1 124 ? 7.149 -18.736 -13.688 1.00 84.88 124 PRO A C 1
ATOM 1014 O O . PRO A 1 124 ? 8.026 -18.762 -12.829 1.00 84.88 124 PRO A O 1
ATOM 1017 N N . ALA A 1 125 ? 7.431 -18.401 -14.952 1.00 82.25 125 ALA A N 1
ATOM 1018 C CA . ALA A 1 125 ? 8.734 -17.892 -15.364 1.00 82.25 125 ALA A CA 1
ATOM 1019 C C . ALA A 1 125 ? 8.935 -16.404 -15.021 1.00 82.25 125 ALA A C 1
ATOM 1021 O O . ALA A 1 125 ? 10.051 -15.894 -15.172 1.00 82.25 125 ALA A O 1
ATOM 1022 N N . ILE A 1 126 ? 7.898 -15.675 -14.596 1.00 88.69 126 ILE A N 1
ATOM 1023 C CA . ILE A 1 126 ? 8.034 -14.274 -14.193 1.00 88.69 126 ILE A CA 1
ATOM 1024 C C . ILE A 1 126 ? 8.814 -14.180 -12.878 1.00 88.69 126 ILE A C 1
ATOM 1026 O O . ILE A 1 126 ? 8.397 -14.690 -11.845 1.00 88.69 126 ILE A O 1
ATOM 1030 N N . ASN A 1 127 ? 9.931 -13.461 -12.916 1.00 89.12 127 ASN A N 1
ATOM 1031 C CA . ASN A 1 127 ? 10.660 -13.003 -11.746 1.00 89.12 127 ASN A CA 1
ATOM 1032 C C . ASN A 1 127 ? 10.288 -11.542 -11.461 1.00 89.12 127 ASN A C 1
ATOM 1034 O O . ASN A 1 127 ? 10.570 -10.646 -12.265 1.00 89.12 127 ASN A O 1
ATOM 1038 N N . VAL A 1 128 ? 9.644 -11.307 -10.320 1.00 94.62 128 VAL A N 1
ATOM 1039 C CA . VAL A 1 128 ? 9.239 -9.969 -9.880 1.00 94.62 128 VAL A CA 1
ATOM 1040 C C . VAL A 1 128 ? 10.379 -9.326 -9.094 1.00 94.62 128 VAL A C 1
ATOM 1042 O O . VAL A 1 128 ? 10.801 -9.847 -8.064 1.00 94.62 128 VAL A O 1
ATOM 1045 N N . VAL A 1 129 ? 10.834 -8.159 -9.553 1.00 95.38 129 VAL A N 1
ATOM 1046 C CA . VAL A 1 129 ? 11.818 -7.326 -8.847 1.00 95.38 129 VAL A CA 1
ATOM 1047 C C . VAL A 1 129 ? 11.158 -6.018 -8.428 1.00 95.38 129 VAL A C 1
ATOM 1049 O O . VAL A 1 129 ? 10.607 -5.297 -9.257 1.00 95.38 129 VAL A O 1
ATOM 1052 N N . VAL A 1 130 ? 11.199 -5.691 -7.142 1.00 97.06 130 VAL A N 1
ATOM 1053 C CA . VAL A 1 130 ? 10.406 -4.600 -6.569 1.00 97.06 130 VAL A CA 1
ATOM 1054 C C . VAL A 1 130 ? 11.227 -3.315 -6.445 1.00 97.06 130 VAL A C 1
ATOM 1056 O O . VAL A 1 130 ? 12.262 -3.281 -5.786 1.00 97.06 130 VAL A O 1
ATOM 1059 N N . ALA A 1 131 ? 10.736 -2.222 -7.026 1.00 94.31 131 ALA A N 1
ATOM 1060 C CA . ALA A 1 131 ? 11.238 -0.878 -6.759 1.00 94.31 131 ALA A CA 1
ATOM 1061 C C . ALA A 1 131 ? 10.528 -0.325 -5.509 1.00 94.31 131 ALA A C 1
ATOM 1063 O O . ALA A 1 131 ? 9.397 0.161 -5.599 1.00 94.31 131 ALA A O 1
ATOM 1064 N N . ALA A 1 132 ? 11.186 -0.417 -4.352 1.00 90.81 132 ALA A N 1
ATOM 1065 C CA . ALA A 1 132 ? 10.605 -0.205 -3.023 1.00 90.81 132 ALA A CA 1
ATOM 1066 C C . ALA A 1 132 ? 11.178 1.025 -2.294 1.00 90.81 132 ALA A C 1
ATOM 1068 O O . ALA A 1 132 ? 12.262 1.512 -2.612 1.00 90.81 132 ALA A O 1
ATOM 1069 N N . GLU A 1 133 ? 10.481 1.504 -1.264 1.00 86.69 133 GLU A N 1
ATOM 1070 C CA . GLU A 1 133 ? 11.005 2.516 -0.336 1.00 86.69 133 GLU A CA 1
ATOM 1071 C C . GLU A 1 133 ? 12.104 1.920 0.560 1.00 86.69 133 GLU A C 1
ATOM 1073 O O . GLU A 1 133 ? 13.180 2.500 0.718 1.00 86.69 133 GLU A O 1
ATOM 1078 N N . ASN A 1 134 ? 11.855 0.718 1.094 1.00 85.19 134 ASN A N 1
ATOM 1079 C CA . ASN A 1 134 ? 12.834 -0.072 1.837 1.00 85.19 134 ASN A CA 1
ATOM 1080 C C . ASN A 1 134 ? 12.954 -1.483 1.233 1.00 85.19 134 ASN A C 1
ATOM 1082 O O . ASN A 1 134 ? 12.118 -2.342 1.523 1.00 85.19 134 ASN A O 1
ATOM 1086 N N . PRO A 1 135 ? 13.997 -1.737 0.425 1.00 82.81 135 PRO A N 1
ATOM 1087 C CA . PRO A 1 135 ? 14.197 -3.026 -0.237 1.00 82.81 135 PRO A CA 1
ATOM 1088 C C . PRO A 1 135 ? 14.351 -4.198 0.731 1.00 82.81 135 PRO A C 1
ATOM 1090 O O . PRO A 1 135 ? 13.737 -5.239 0.537 1.00 82.81 135 PRO A O 1
ATOM 1093 N N . TYR A 1 136 ? 15.097 -3.996 1.821 1.00 84.81 136 TYR A N 1
ATOM 1094 C CA . TYR A 1 136 ? 15.363 -5.039 2.812 1.00 84.81 136 TYR A CA 1
ATOM 1095 C C . TYR A 1 136 ? 14.076 -5.574 3.450 1.00 84.81 136 TYR A C 1
ATOM 1097 O O . TYR A 1 136 ? 13.940 -6.774 3.666 1.00 84.81 136 TYR A O 1
ATOM 1105 N N . LYS A 1 137 ? 13.108 -4.691 3.730 1.00 84.69 137 LYS A N 1
ATOM 1106 C CA . LYS A 1 137 ? 11.804 -5.115 4.260 1.00 84.69 137 LYS A CA 1
ATOM 1107 C C . LYS A 1 137 ? 11.013 -5.933 3.248 1.00 84.69 137 LYS A C 1
ATOM 1109 O O . LYS A 1 137 ? 10.432 -6.941 3.620 1.00 84.69 137 LYS A O 1
ATOM 1114 N N . VAL A 1 138 ? 11.023 -5.532 1.977 1.00 88.69 138 VAL A N 1
ATOM 1115 C CA . VAL A 1 138 ? 10.336 -6.290 0.924 1.00 88.69 138 VAL A CA 1
ATOM 1116 C C . VAL A 1 138 ? 10.936 -7.689 0.769 1.00 88.69 138 VAL A C 1
ATOM 1118 O O . VAL A 1 138 ? 10.194 -8.667 0.693 1.00 88.69 138 VAL A O 1
ATOM 1121 N N . GLU A 1 139 ? 12.264 -7.797 0.788 1.00 84.62 139 GLU A N 1
ATOM 1122 C CA . GLU A 1 139 ? 12.967 -9.082 0.730 1.00 84.62 139 GLU A CA 1
ATOM 1123 C C . GLU A 1 139 ? 12.648 -9.967 1.940 1.00 84.62 139 GLU A C 1
ATOM 1125 O O . GLU A 1 139 ? 12.393 -11.158 1.775 1.00 84.62 139 GLU A O 1
ATOM 1130 N N . LEU A 1 140 ? 12.623 -9.390 3.145 1.00 85.81 140 LEU A N 1
ATOM 1131 C CA . LEU A 1 140 ? 12.335 -10.116 4.381 1.00 85.81 140 LEU A CA 1
ATOM 1132 C C . LEU A 1 140 ? 10.881 -10.606 4.452 1.00 85.81 140 LEU A C 1
ATOM 1134 O O . LEU A 1 140 ? 10.643 -11.759 4.803 1.00 85.81 140 LEU A O 1
ATOM 1138 N N . ASP A 1 141 ? 9.926 -9.732 4.131 1.00 85.88 141 ASP A N 1
ATOM 1139 C CA . ASP A 1 141 ? 8.500 -9.975 4.371 1.00 85.88 141 ASP A CA 1
ATOM 1140 C C . ASP A 1 141 ? 7.833 -10.748 3.218 1.00 85.88 141 ASP A C 1
ATOM 1142 O O . ASP A 1 141 ? 6.863 -11.477 3.444 1.00 85.88 141 ASP A O 1
ATOM 1146 N N . HIS A 1 142 ? 8.348 -10.612 1.987 1.00 89.00 142 HIS A N 1
ATOM 1147 C CA . HIS A 1 142 ? 7.756 -11.217 0.783 1.00 89.00 142 HIS A CA 1
ATOM 1148 C C . HIS A 1 142 ? 8.679 -12.183 0.039 1.00 89.00 142 HIS A C 1
ATOM 1150 O O . HIS A 1 142 ? 8.203 -12.899 -0.838 1.00 89.00 142 HIS A O 1
ATOM 1156 N N . GLY A 1 143 ? 9.984 -12.207 0.333 1.00 87.25 143 GLY A N 1
ATOM 1157 C CA . GLY A 1 143 ? 10.948 -13.031 -0.408 1.00 87.25 143 GLY A CA 1
ATOM 1158 C C . GLY A 1 143 ? 11.194 -12.566 -1.850 1.00 87.25 143 GLY A C 1
ATOM 1159 O O . GLY A 1 143 ? 11.724 -13.327 -2.657 1.00 87.25 143 GLY A O 1
ATOM 1160 N N . LEU A 1 144 ? 10.801 -11.334 -2.188 1.00 90.06 144 LEU A N 1
ATOM 1161 C CA . LEU A 1 144 ? 10.974 -10.746 -3.517 1.00 90.06 144 LEU A CA 1
ATOM 1162 C C . LEU A 1 144 ? 12.250 -9.908 -3.561 1.00 90.06 144 LEU A C 1
ATOM 1164 O O . LEU A 1 144 ? 12.471 -9.090 -2.670 1.00 90.06 144 LEU A O 1
ATOM 1168 N N . GLN A 1 145 ? 13.052 -10.057 -4.620 1.00 88.31 145 GLN A N 1
ATOM 1169 C CA . GLN A 1 145 ? 14.210 -9.186 -4.850 1.00 88.31 145 GLN A CA 1
ATOM 1170 C C . GLN A 1 145 ? 13.756 -7.731 -4.938 1.00 88.31 145 GLN A C 1
ATOM 1172 O O . GLN A 1 145 ? 12.765 -7.436 -5.611 1.00 88.31 145 GLN A O 1
ATOM 1177 N N . ALA A 1 146 ? 14.486 -6.813 -4.308 1.00 89.62 146 ALA A N 1
ATOM 1178 C CA . ALA A 1 146 ? 14.091 -5.414 -4.304 1.00 89.62 146 ALA A CA 1
ATOM 1179 C C . ALA A 1 146 ? 15.277 -4.455 -4.430 1.00 89.62 146 ALA A C 1
ATOM 1181 O O . ALA A 1 146 ? 16.406 -4.747 -4.049 1.00 89.62 146 ALA A O 1
ATOM 1182 N N . PHE A 1 147 ? 15.001 -3.255 -4.931 1.00 86.31 147 PHE A N 1
ATOM 1183 C CA . PHE A 1 147 ? 15.947 -2.145 -4.964 1.00 86.31 147 PHE A CA 1
ATOM 1184 C C . PHE A 1 147 ? 15.256 -0.835 -4.603 1.00 86.31 147 PHE A C 1
ATOM 1186 O O . PHE A 1 147 ? 14.026 -0.728 -4.606 1.00 86.31 147 PHE A O 1
ATOM 1193 N N . LYS A 1 148 ? 16.047 0.175 -4.233 1.00 84.44 148 LYS A N 1
ATOM 1194 C CA . LYS A 1 148 ? 15.498 1.443 -3.760 1.00 84.44 148 LYS A CA 1
ATOM 1195 C C . LYS A 1 148 ? 14.882 2.199 -4.936 1.00 84.44 148 LYS A C 1
ATOM 1197 O O . LYS A 1 148 ? 15.589 2.585 -5.857 1.00 84.44 148 LYS A O 1
ATOM 1202 N N . ARG A 1 149 ? 13.579 2.481 -4.882 1.00 86.94 149 ARG A N 1
ATOM 1203 C CA . ARG A 1 149 ? 12.822 3.169 -5.945 1.00 86.94 149 ARG A CA 1
ATOM 1204 C C . ARG A 1 149 ? 13.407 4.533 -6.314 1.00 86.94 149 ARG A C 1
ATOM 1206 O O . ARG A 1 149 ? 13.310 4.955 -7.459 1.00 86.94 149 ARG A O 1
ATOM 1213 N N . THR A 1 150 ? 13.997 5.227 -5.343 1.00 80.44 150 THR A N 1
ATOM 1214 C CA . THR A 1 150 ? 14.628 6.539 -5.547 1.00 80.44 150 THR A CA 1
ATOM 1215 C C . THR A 1 150 ? 16.021 6.459 -6.171 1.00 80.44 150 THR A C 1
ATOM 1217 O O . THR A 1 150 ? 16.596 7.497 -6.482 1.00 80.44 150 THR A O 1
ATOM 1220 N N . ASP A 1 151 ? 16.607 5.265 -6.277 1.00 79.62 151 ASP A N 1
ATOM 1221 C CA . ASP A 1 151 ? 17.911 5.058 -6.896 1.00 79.62 151 ASP A CA 1
ATOM 1222 C C . ASP A 1 151 ? 17.737 4.928 -8.412 1.00 79.62 151 ASP A C 1
ATOM 1224 O O . ASP A 1 151 ? 17.392 3.875 -8.947 1.00 79.62 151 ASP A O 1
ATOM 1228 N N . VAL A 1 152 ? 17.929 6.049 -9.105 1.00 78.25 152 VAL A N 1
ATOM 1229 C CA . VAL A 1 152 ? 17.735 6.146 -10.556 1.00 78.25 152 VAL A CA 1
ATOM 1230 C C . VAL A 1 152 ? 18.781 5.325 -11.320 1.00 78.25 152 VAL A C 1
ATOM 1232 O O . VAL A 1 152 ? 18.466 4.783 -12.379 1.00 78.25 152 VAL A O 1
ATOM 1235 N N . PHE A 1 153 ? 20.003 5.188 -10.791 1.00 76.38 153 PHE A N 1
ATOM 1236 C CA . PHE A 1 153 ? 21.061 4.403 -11.433 1.00 76.38 153 PHE A CA 1
ATOM 1237 C C . PHE A 1 153 ? 20.756 2.912 -11.356 1.00 76.38 153 PHE A C 1
ATOM 1239 O O . PHE A 1 153 ? 20.808 2.220 -12.375 1.00 76.38 153 PHE A O 1
ATOM 1246 N N . GLU A 1 154 ? 20.362 2.438 -10.175 1.00 78.19 154 GLU A N 1
ATOM 1247 C CA . GLU A 1 154 ? 19.913 1.060 -10.005 1.00 78.19 154 GLU A CA 1
ATOM 1248 C C . GLU A 1 154 ? 18.645 0.802 -10.827 1.00 78.19 154 GLU A C 1
ATOM 1250 O O . GLU A 1 154 ? 18.567 -0.187 -11.549 1.00 78.19 154 GLU A O 1
ATOM 1255 N N . GLY A 1 155 ? 17.688 1.735 -10.836 1.00 85.81 155 GLY A N 1
ATOM 1256 C CA . GLY A 1 155 ? 16.501 1.655 -11.689 1.00 85.81 155 GLY A CA 1
ATOM 1257 C C . GLY A 1 155 ? 16.841 1.500 -13.175 1.00 85.81 155 GLY A C 1
ATOM 1258 O O . GLY A 1 155 ? 16.295 0.619 -13.839 1.00 85.81 155 GLY A O 1
ATOM 1259 N N . ALA A 1 156 ? 17.782 2.294 -13.697 1.00 82.62 156 ALA A N 1
ATOM 1260 C CA . ALA A 1 156 ? 18.261 2.177 -15.076 1.00 82.62 156 ALA A CA 1
ATOM 1261 C C . ALA A 1 156 ? 18.933 0.819 -15.348 1.00 82.62 156 ALA A C 1
ATOM 1263 O O . ALA A 1 156 ? 18.671 0.195 -16.380 1.00 82.62 156 ALA A O 1
ATOM 1264 N N . HIS A 1 157 ? 19.763 0.340 -14.417 1.00 80.19 157 HIS A N 1
ATOM 1265 C CA . HIS A 1 157 ? 20.411 -0.968 -14.514 1.00 80.19 157 HIS A CA 1
ATOM 1266 C C . HIS A 1 157 ? 19.381 -2.106 -14.555 1.00 80.19 157 HIS A C 1
ATOM 1268 O O . HIS A 1 157 ? 19.433 -2.987 -15.419 1.00 80.19 157 HIS A O 1
ATOM 1274 N N . GLN A 1 158 ? 18.392 -2.050 -13.664 1.00 86.00 158 GLN A N 1
ATOM 1275 C CA . GLN A 1 158 ? 17.331 -3.042 -13.570 1.00 86.00 158 GLN A CA 1
ATOM 1276 C C . GLN A 1 158 ? 16.459 -3.050 -14.834 1.00 86.00 158 GLN A C 1
ATOM 1278 O O . GLN A 1 158 ? 16.131 -4.135 -15.320 1.00 86.00 158 GLN A O 1
ATOM 1283 N N . LEU A 1 159 ? 16.155 -1.873 -15.395 1.00 88.75 159 LEU A N 1
ATOM 1284 C CA . LEU A 1 159 ? 15.377 -1.695 -16.627 1.00 88.75 159 LEU A CA 1
ATOM 1285 C C . LEU A 1 159 ? 16.058 -2.257 -17.876 1.00 88.75 159 LEU A C 1
ATOM 1287 O O . LEU A 1 159 ? 15.373 -2.775 -18.755 1.00 88.75 159 LEU A O 1
ATOM 1291 N N . HIS A 1 160 ? 17.388 -2.189 -17.968 1.00 83.00 160 HIS A N 1
ATOM 1292 C CA . HIS A 1 160 ? 18.125 -2.688 -19.136 1.00 83.00 160 HIS A CA 1
ATOM 1293 C C . HIS A 1 160 ? 17.860 -4.180 -19.413 1.00 83.00 160 HIS A C 1
ATOM 1295 O O . HIS A 1 160 ? 17.908 -4.632 -20.555 1.00 83.00 160 HIS A O 1
ATOM 1301 N N . THR A 1 161 ? 17.551 -4.940 -18.362 1.00 80.12 161 THR A N 1
ATOM 1302 C CA . THR A 1 161 ? 17.251 -6.377 -18.423 1.00 80.12 161 THR A CA 1
ATOM 1303 C C . THR A 1 161 ? 15.785 -6.701 -18.127 1.00 80.12 161 THR A C 1
ATOM 1305 O O . THR A 1 161 ? 15.451 -7.874 -18.004 1.00 80.12 161 THR A O 1
ATOM 1308 N N . ALA A 1 162 ? 14.918 -5.692 -17.988 1.00 89.94 162 ALA A N 1
ATOM 1309 C CA . ALA A 1 162 ? 13.503 -5.877 -17.681 1.00 89.94 162 ALA A CA 1
ATOM 1310 C C . ALA A 1 162 ? 12.663 -6.081 -18.945 1.00 89.94 162 ALA A C 1
ATOM 1312 O O . ALA A 1 162 ? 12.838 -5.374 -19.935 1.00 89.94 162 ALA A O 1
ATOM 1313 N N . ASP A 1 163 ? 11.702 -6.997 -18.877 1.00 91.69 163 ASP A N 1
ATOM 1314 C CA . ASP A 1 163 ? 10.755 -7.285 -19.959 1.00 91.69 163 ASP A CA 1
ATOM 1315 C C . ASP A 1 163 ? 9.504 -6.409 -19.875 1.00 91.69 163 ASP A C 1
ATOM 1317 O O . ASP A 1 163 ? 8.897 -6.083 -20.893 1.00 91.69 163 ASP A O 1
ATOM 1321 N N . ALA A 1 164 ? 9.131 -5.993 -18.663 1.00 95.56 164 ALA A N 1
ATOM 1322 C CA . ALA A 1 164 ? 8.028 -5.075 -18.420 1.00 95.56 164 ALA A CA 1
ATOM 1323 C C . ALA A 1 164 ? 8.206 -4.324 -17.095 1.00 95.56 164 ALA A C 1
ATOM 1325 O O . ALA A 1 164 ? 8.895 -4.784 -16.179 1.00 95.56 164 ALA A O 1
ATOM 1326 N N . VAL A 1 165 ? 7.527 -3.185 -16.975 1.00 97.19 165 VAL A N 1
ATOM 1327 C CA . VAL A 1 165 ? 7.345 -2.466 -15.708 1.00 97.19 165 VAL A CA 1
ATOM 1328 C C . VAL A 1 165 ? 5.867 -2.485 -15.325 1.00 97.19 165 VAL A C 1
ATOM 1330 O O . VAL A 1 165 ? 4.992 -2.259 -16.155 1.00 97.19 165 VAL A O 1
ATOM 1333 N N . VAL A 1 166 ? 5.570 -2.718 -14.056 1.00 97.44 166 VAL A N 1
ATOM 1334 C CA . VAL A 1 166 ? 4.244 -2.557 -13.467 1.00 97.44 166 VAL A CA 1
ATOM 1335 C C . VAL A 1 166 ? 4.311 -1.411 -12.469 1.00 97.44 166 VAL A C 1
ATOM 1337 O O . VAL A 1 166 ? 5.039 -1.472 -11.481 1.00 97.44 166 VAL A O 1
ATOM 1340 N N . VAL A 1 167 ? 3.540 -0.361 -12.725 1.00 95.75 167 VAL A N 1
ATOM 1341 C CA . VAL A 1 167 ? 3.239 0.683 -11.747 1.00 95.75 167 VAL A CA 1
ATOM 1342 C C . VAL A 1 167 ? 2.050 0.184 -10.936 1.00 95.75 167 VAL A C 1
ATOM 1344 O O . VAL A 1 167 ? 0.910 0.191 -11.404 1.00 95.75 167 VAL A O 1
ATOM 1347 N N . GLY A 1 168 ? 2.349 -0.352 -9.759 1.00 92.75 168 GLY A N 1
ATOM 1348 C CA . GLY A 1 168 ? 1.358 -0.884 -8.840 1.00 92.75 168 GLY A CA 1
ATOM 1349 C C . GLY A 1 168 ? 0.664 0.205 -8.020 1.00 92.75 168 GLY A C 1
ATOM 1350 O O . GLY A 1 168 ? 0.968 1.394 -8.134 1.00 92.75 168 GLY A O 1
ATOM 1351 N N . GLY A 1 169 ? -0.268 -0.228 -7.173 1.00 84.50 169 GLY A N 1
ATOM 1352 C CA . GLY A 1 169 ? -0.967 0.634 -6.224 1.00 84.50 169 GLY A CA 1
ATOM 1353 C C . GLY A 1 169 ? -0.116 1.065 -5.019 1.00 84.50 169 GLY A C 1
ATOM 1354 O O . GLY A 1 169 ? 1.114 1.098 -5.050 1.00 84.50 169 GLY A O 1
ATOM 1355 N N . GLY A 1 170 ? -0.799 1.451 -3.939 1.00 73.81 170 GLY A N 1
ATOM 1356 C CA . GLY A 1 170 ? -0.186 2.018 -2.726 1.00 73.81 170 GLY A CA 1
ATOM 1357 C C . GLY A 1 170 ? 0.155 3.512 -2.827 1.00 73.81 170 GLY A C 1
ATOM 1358 O O . GLY A 1 170 ? 0.568 4.138 -1.855 1.00 73.81 170 GLY A O 1
ATOM 1359 N N . GLY A 1 171 ? -0.076 4.114 -3.994 1.00 79.25 171 GLY A N 1
ATOM 1360 C CA . GLY A 1 171 ? -0.013 5.553 -4.225 1.00 79.25 171 GLY A CA 1
ATOM 1361 C C . GLY A 1 171 ? -1.168 6.047 -5.087 1.00 79.25 171 GLY A C 1
ATOM 1362 O O . GLY A 1 171 ? -2.073 5.288 -5.443 1.00 79.25 171 GLY A O 1
ATOM 1363 N N . LEU A 1 172 ? -1.133 7.339 -5.403 1.00 84.88 172 LEU A N 1
ATOM 1364 C CA . LEU A 1 172 ? -2.133 8.008 -6.226 1.00 84.88 172 LEU A CA 1
ATOM 1365 C C . LEU A 1 172 ? -1.439 8.941 -7.218 1.00 84.88 172 LEU A C 1
ATOM 1367 O O . LEU A 1 172 ? -0.441 9.581 -6.879 1.00 84.88 172 LEU A O 1
ATOM 1371 N N . TRP A 1 173 ? -2.009 9.086 -8.409 1.00 89.81 173 TRP A N 1
ATOM 1372 C CA . TRP A 1 173 ? -1.767 10.281 -9.212 1.00 89.81 173 TRP A CA 1
ATOM 1373 C C . TRP A 1 173 ? -2.620 11.424 -8.672 1.00 89.81 173 TRP A C 1
ATOM 1375 O O . TRP A 1 173 ? -3.835 11.425 -8.839 1.00 89.81 173 TRP A O 1
ATOM 1385 N N . HIS A 1 174 ? -1.979 12.369 -7.990 1.00 87.56 174 HIS A N 1
ATOM 1386 C CA . HIS A 1 174 ? -2.625 13.515 -7.360 1.00 87.56 174 HIS A CA 1
ATOM 1387 C C . HIS A 1 174 ? -1.700 14.736 -7.402 1.00 87.56 174 HIS A C 1
ATOM 1389 O O . HIS A 1 174 ? -0.475 14.598 -7.478 1.00 87.56 174 HIS A O 1
ATOM 1395 N N . ASP A 1 175 ? -2.264 15.929 -7.269 1.00 85.12 175 ASP A N 1
ATOM 1396 C CA . ASP A 1 175 ? -1.529 17.196 -7.349 1.00 85.12 175 ASP A CA 1
ATOM 1397 C C . ASP A 1 175 ? -1.195 17.848 -5.997 1.00 85.12 175 ASP A C 1
ATOM 1399 O O . ASP A 1 175 ? -0.397 18.782 -5.956 1.00 85.12 175 ASP A O 1
ATOM 1403 N N . LEU A 1 176 ? -1.696 17.317 -4.872 1.00 79.31 176 LEU A N 1
ATOM 1404 C CA . LEU A 1 176 ? -1.436 17.863 -3.520 1.00 79.31 176 LEU A CA 1
ATOM 1405 C C . LEU A 1 176 ? 0.043 18.176 -3.216 1.00 79.31 176 LEU A C 1
ATOM 1407 O O . LEU A 1 176 ? 0.349 19.082 -2.444 1.00 79.31 176 LEU A O 1
ATOM 1411 N N . THR A 1 177 ? 0.978 17.402 -3.774 1.00 73.75 177 THR A N 1
ATOM 1412 C CA . THR A 1 177 ? 2.427 17.597 -3.589 1.00 73.75 177 THR A CA 1
ATOM 1413 C C . THR A 1 177 ? 3.155 17.952 -4.885 1.00 73.75 177 THR A C 1
ATOM 1415 O O . THR A 1 177 ? 4.383 17.988 -4.891 1.00 73.75 177 THR A O 1
ATOM 1418 N N . PHE A 1 178 ? 2.429 18.254 -5.964 1.00 77.69 178 PHE A N 1
ATOM 1419 C CA . PHE A 1 178 ? 2.980 18.475 -7.302 1.00 77.69 178 PHE A CA 1
ATOM 1420 C C . PHE A 1 178 ? 3.911 19.688 -7.365 1.00 77.69 178 PHE A C 1
ATOM 1422 O O . PHE A 1 178 ? 5.069 19.567 -7.763 1.00 77.69 178 PHE A O 1
ATOM 1429 N N . GLN A 1 179 ? 3.460 20.840 -6.863 1.00 78.56 179 GLN A N 1
ATOM 1430 C CA . GLN A 1 179 ? 4.282 22.054 -6.827 1.00 78.56 179 GLN A CA 1
ATOM 1431 C C . GLN A 1 179 ? 5.508 21.882 -5.915 1.00 78.56 179 GLN A C 1
ATOM 1433 O O . GLN A 1 179 ? 6.622 22.249 -6.282 1.00 78.56 179 GLN A O 1
ATOM 1438 N N . ARG A 1 180 ? 5.341 21.210 -4.766 1.00 68.31 180 ARG A N 1
ATOM 1439 C CA . ARG A 1 180 ? 6.455 20.853 -3.866 1.00 68.31 180 ARG A CA 1
ATOM 1440 C C . ARG A 1 180 ? 7.462 19.909 -4.529 1.00 68.31 180 ARG A C 1
ATOM 1442 O O . ARG A 1 180 ? 8.649 19.986 -4.233 1.00 68.31 180 ARG A O 1
ATOM 1449 N N . ALA A 1 181 ? 6.996 19.026 -5.408 1.00 66.12 181 ALA A N 1
ATOM 1450 C CA . ALA A 1 181 ? 7.835 18.108 -6.167 1.00 66.12 181 ALA A CA 1
ATOM 1451 C C . ALA A 1 181 ? 8.594 18.794 -7.319 1.00 66.12 181 ALA A C 1
ATOM 1453 O O . ALA A 1 181 ? 9.447 18.141 -7.920 1.00 66.12 181 ALA A O 1
ATOM 1454 N N . GLY A 1 182 ? 8.325 20.078 -7.603 1.00 74.00 182 GLY A N 1
ATOM 1455 C CA . GLY A 1 182 ? 8.946 20.850 -8.685 1.00 74.00 182 GLY A CA 1
ATOM 1456 C C . GLY A 1 182 ? 8.072 21.017 -9.934 1.00 74.00 182 GLY A C 1
ATOM 1457 O O . GLY A 1 182 ? 8.602 21.337 -10.998 1.00 74.00 182 GLY A O 1
ATOM 1458 N N . GLY A 1 183 ? 6.760 20.775 -9.833 1.00 83.88 183 GLY A N 1
ATOM 1459 C CA . GLY A 1 183 ? 5.805 20.943 -10.932 1.00 83.88 183 GLY A CA 1
ATOM 1460 C C . GLY A 1 183 ? 6.142 20.066 -12.140 1.00 83.88 183 GLY A C 1
ATOM 1461 O O . GLY A 1 183 ? 6.606 18.936 -11.982 1.00 83.88 183 GLY A O 1
ATOM 1462 N N . LEU A 1 184 ? 5.978 20.582 -13.361 1.00 82.12 184 LEU A N 1
ATOM 1463 C CA . LEU A 1 184 ? 6.320 19.849 -14.591 1.00 82.12 184 LEU A CA 1
ATOM 1464 C C . LEU A 1 184 ? 7.786 19.408 -14.653 1.00 82.12 184 LEU A C 1
ATOM 1466 O O . LEU A 1 184 ? 8.088 18.318 -15.140 1.00 82.12 184 LEU A O 1
ATOM 1470 N N . ALA A 1 185 ? 8.697 20.227 -14.120 1.00 79.00 185 ALA A N 1
ATOM 1471 C CA . ALA A 1 185 ? 10.123 19.923 -14.133 1.00 79.00 185 ALA A CA 1
ATOM 1472 C C . ALA A 1 185 ? 10.459 18.670 -13.306 1.00 79.00 185 ALA A C 1
ATOM 1474 O O . ALA A 1 185 ? 11.490 18.049 -13.541 1.00 79.00 185 ALA A O 1
ATOM 1475 N N . SER A 1 186 ? 9.579 18.256 -12.388 1.00 78.50 186 SER A N 1
ATOM 1476 C CA . SER A 1 186 ? 9.775 17.093 -11.514 1.00 78.50 186 SER A CA 1
ATOM 1477 C C . SER A 1 186 ? 10.056 15.778 -12.259 1.00 78.50 186 SER A C 1
ATOM 1479 O O . SER A 1 186 ? 10.829 14.959 -11.754 1.00 78.50 186 SER A O 1
ATOM 1481 N N . LEU A 1 187 ? 9.510 15.599 -13.473 1.00 74.44 187 LEU A N 1
ATOM 1482 C CA . LEU A 1 187 ? 9.771 14.424 -14.322 1.00 74.44 187 LEU A CA 1
ATOM 1483 C C . LEU A 1 187 ? 11.201 14.367 -14.869 1.00 74.44 187 LEU A C 1
ATOM 1485 O O . LEU A 1 187 ? 11.701 13.287 -15.171 1.00 74.44 187 LEU A O 1
ATOM 1489 N N . VAL A 1 188 ? 11.857 15.518 -15.024 1.00 73.12 188 VAL A N 1
ATOM 1490 C CA . VAL A 1 188 ? 13.213 15.610 -15.593 1.00 73.12 188 VAL A CA 1
ATOM 1491 C C . VAL A 1 188 ? 14.276 15.889 -14.537 1.00 73.12 188 VAL A C 1
ATOM 1493 O O . VAL A 1 188 ? 15.429 15.516 -14.721 1.00 73.12 188 VAL A O 1
ATOM 1496 N N . THR A 1 189 ? 13.908 16.493 -13.405 1.00 65.44 189 THR A N 1
ATOM 1497 C CA . THR A 1 189 ? 14.826 16.769 -12.287 1.00 65.44 189 THR A CA 1
ATOM 1498 C C . THR A 1 189 ? 15.014 15.575 -11.351 1.00 65.44 189 THR A C 1
ATOM 1500 O O . THR A 1 189 ? 15.798 15.659 -10.407 1.00 65.44 189 THR A O 1
ATOM 1503 N N . GLY A 1 190 ? 14.325 14.457 -11.607 1.00 61.75 190 GLY A N 1
ATOM 1504 C CA . GLY A 1 190 ? 14.461 13.227 -10.826 1.00 61.75 190 GLY A CA 1
ATOM 1505 C C . GLY A 1 190 ? 13.702 13.254 -9.500 1.00 61.75 190 GLY A C 1
ATOM 1506 O O . GLY A 1 190 ? 14.101 12.580 -8.551 1.00 61.75 190 GLY A O 1
ATOM 1507 N N . SER A 1 191 ? 12.613 14.024 -9.408 1.00 72.75 191 SER A N 1
ATOM 1508 C CA . SER A 1 191 ? 11.783 14.062 -8.203 1.00 72.75 191 SER A CA 1
ATOM 1509 C C . SER A 1 191 ? 11.186 12.687 -7.906 1.00 72.75 191 SER A C 1
ATOM 1511 O O . SER A 1 191 ? 10.638 12.022 -8.782 1.00 72.75 191 SER A O 1
ATOM 1513 N N . THR A 1 192 ? 11.277 12.249 -6.654 1.00 68.88 192 THR A N 1
ATOM 1514 C CA . THR A 1 192 ? 10.858 10.904 -6.222 1.00 68.88 192 THR A CA 1
ATOM 1515 C C . THR A 1 192 ? 9.478 10.886 -5.561 1.00 68.88 192 THR A C 1
ATOM 1517 O O . THR A 1 192 ? 9.036 9.849 -5.050 1.00 68.88 192 THR A O 1
ATOM 1520 N N . MET A 1 193 ? 8.798 12.034 -5.588 1.00 71.56 193 MET A N 1
ATOM 1521 C CA . MET A 1 193 ? 7.523 12.310 -4.931 1.00 71.56 193 MET A CA 1
ATOM 1522 C C . MET A 1 193 ? 6.419 12.598 -5.954 1.00 71.56 193 MET A C 1
ATOM 1524 O O . MET A 1 193 ? 6.699 12.887 -7.117 1.00 71.56 193 MET A O 1
ATOM 1528 N N . SER A 1 194 ? 5.163 12.591 -5.495 1.00 81.00 194 SER A N 1
ATOM 1529 C CA . SER A 1 194 ? 3.993 12.949 -6.311 1.00 81.00 194 SER A CA 1
ATOM 1530 C C . SER A 1 194 ? 3.917 12.114 -7.605 1.00 81.00 194 SER A C 1
ATOM 1532 O O . SER A 1 194 ? 4.359 10.964 -7.637 1.00 81.00 194 SER A O 1
ATOM 1534 N N . ILE A 1 195 ? 3.363 12.690 -8.671 1.00 84.94 195 ILE A N 1
ATOM 1535 C CA . ILE A 1 195 ? 3.183 12.070 -9.985 1.00 84.94 195 ILE A CA 1
ATOM 1536 C C . ILE A 1 195 ? 4.532 11.601 -10.564 1.00 84.94 195 ILE A C 1
ATOM 1538 O O . ILE A 1 195 ? 4.628 10.471 -11.045 1.00 84.94 195 ILE A O 1
ATOM 1542 N N . ALA A 1 196 ? 5.601 12.399 -10.436 1.00 80.94 196 ALA A N 1
ATOM 1543 C CA . ALA A 1 196 ? 6.936 12.045 -10.933 1.00 80.94 196 ALA A CA 1
ATOM 1544 C C . ALA A 1 196 ? 7.557 10.835 -10.220 1.00 80.94 196 ALA A C 1
ATOM 1546 O O . ALA A 1 196 ? 8.186 9.992 -10.862 1.00 80.94 196 ALA A O 1
ATOM 1547 N N . GLY A 1 197 ? 7.295 10.672 -8.920 1.00 82.19 197 GLY A N 1
ATOM 1548 C CA . GLY A 1 197 ? 7.740 9.512 -8.148 1.00 82.19 197 GLY A CA 1
ATOM 1549 C C . GLY A 1 197 ? 7.222 8.168 -8.673 1.00 82.19 197 GLY A C 1
ATOM 1550 O O . GLY A 1 197 ? 7.881 7.148 -8.460 1.00 82.19 197 GLY A O 1
ATOM 1551 N N . PHE A 1 198 ? 6.083 8.177 -9.374 1.00 85.19 198 PHE A N 1
ATOM 1552 C CA . PHE A 1 198 ? 5.507 7.022 -10.071 1.00 85.19 198 PHE A CA 1
ATOM 1553 C C . PHE A 1 198 ? 5.743 7.055 -11.591 1.00 85.19 198 PHE A C 1
ATOM 1555 O O . PHE A 1 198 ? 5.496 6.056 -12.259 1.00 85.19 198 PHE A O 1
ATOM 1562 N N . GLY A 1 199 ? 6.216 8.177 -12.144 1.00 87.81 199 GLY A N 1
ATOM 1563 C CA . GLY A 1 199 ? 6.417 8.387 -13.580 1.00 87.81 199 GLY A CA 1
ATOM 1564 C C . GLY A 1 199 ? 7.848 8.149 -14.073 1.00 87.81 199 GLY A C 1
ATOM 1565 O O . GLY A 1 199 ? 8.029 7.669 -15.189 1.00 87.81 199 GLY A O 1
ATOM 1566 N N . ASN A 1 200 ? 8.873 8.422 -13.260 1.00 88.12 200 ASN A N 1
ATOM 1567 C CA . ASN A 1 200 ? 10.266 8.404 -13.732 1.00 88.12 200 ASN A CA 1
ATOM 1568 C C . ASN A 1 200 ? 10.718 7.014 -14.206 1.00 88.12 200 ASN A C 1
ATOM 1570 O O . ASN A 1 200 ? 11.164 6.863 -15.341 1.00 88.12 200 ASN A O 1
ATOM 1574 N N . LEU A 1 201 ? 10.557 5.983 -13.369 1.00 90.69 201 LEU A N 1
ATOM 1575 C CA . LEU A 1 201 ? 10.953 4.612 -13.709 1.00 90.69 201 LEU A CA 1
ATOM 1576 C C . LEU A 1 201 ? 10.225 4.061 -14.957 1.00 90.69 201 LEU A C 1
ATOM 1578 O O . LEU A 1 201 ? 10.910 3.582 -15.863 1.00 90.69 201 LEU A O 1
ATOM 1582 N N . PRO A 1 202 ? 8.881 4.122 -15.072 1.00 93.25 202 PRO A N 1
ATOM 1583 C CA . PRO A 1 202 ? 8.208 3.637 -16.277 1.00 93.25 202 PRO A CA 1
ATOM 1584 C C . PRO A 1 202 ? 8.571 4.447 -17.528 1.00 93.25 202 PRO A C 1
ATOM 1586 O O . PRO A 1 202 ? 8.732 3.849 -18.591 1.00 93.25 202 PRO A O 1
ATOM 1589 N N . LEU A 1 203 ? 8.776 5.767 -17.431 1.00 92.06 203 LEU A N 1
ATOM 1590 C CA . LEU A 1 203 ? 9.219 6.574 -18.575 1.00 92.06 203 LEU A CA 1
ATOM 1591 C C . LEU A 1 203 ? 10.634 6.212 -19.034 1.00 92.06 203 LEU A C 1
ATOM 1593 O O . LEU A 1 203 ? 10.856 6.053 -20.234 1.00 92.06 203 LEU A O 1
ATOM 1597 N N . MET A 1 204 ? 11.574 6.016 -18.105 1.00 90.06 204 MET A N 1
ATOM 1598 C CA . MET A 1 204 ? 12.904 5.486 -18.430 1.00 90.06 204 MET A CA 1
ATOM 1599 C C . MET A 1 204 ? 12.789 4.133 -19.140 1.00 90.06 204 MET A C 1
ATOM 1601 O O . MET A 1 204 ? 13.461 3.897 -20.144 1.00 90.06 204 MET A O 1
ATOM 1605 N N . GLY A 1 205 ? 11.882 3.273 -18.667 1.00 91.06 205 GLY A N 1
ATOM 1606 C CA . GLY A 1 205 ? 11.551 2.016 -19.327 1.00 91.06 205 GLY A CA 1
ATOM 1607 C C . GLY A 1 205 ? 11.083 2.219 -20.765 1.00 91.06 205 GLY A C 1
ATOM 1608 O O . GLY A 1 205 ? 11.647 1.607 -21.670 1.00 91.06 205 GLY A O 1
ATOM 1609 N N . ARG A 1 206 ? 10.136 3.134 -21.012 1.00 91.81 206 ARG A N 1
ATOM 1610 C CA . ARG A 1 206 ? 9.657 3.437 -22.374 1.00 91.81 206 ARG A CA 1
ATOM 1611 C C . ARG A 1 206 ? 10.767 3.897 -23.304 1.00 91.81 206 ARG A C 1
ATOM 1613 O O . ARG A 1 206 ? 10.799 3.433 -24.441 1.00 91.81 206 ARG A O 1
ATOM 1620 N N . VAL A 1 207 ? 11.675 4.753 -22.831 1.00 90.75 207 VAL A N 1
ATOM 1621 C CA . VAL A 1 207 ? 12.842 5.204 -23.611 1.00 90.75 207 VAL A CA 1
ATOM 1622 C C . VAL A 1 207 ? 13.726 4.019 -24.003 1.00 90.75 207 VAL A C 1
ATOM 1624 O O . VAL A 1 207 ? 14.192 3.941 -25.136 1.00 90.75 207 VAL A O 1
ATOM 1627 N N . LEU A 1 208 ? 13.899 3.052 -23.100 1.00 88.06 208 LEU A N 1
ATOM 1628 C CA . LEU A 1 208 ? 14.635 1.816 -23.361 1.00 88.06 208 LEU A CA 1
ATOM 1629 C C . LEU A 1 208 ? 13.829 0.782 -24.160 1.00 88.06 208 LEU A C 1
ATOM 1631 O O . LEU A 1 208 ? 14.348 -0.303 -24.411 1.00 88.06 208 LEU A O 1
ATOM 1635 N N . GLY A 1 209 ? 12.585 1.082 -24.550 1.00 89.62 209 GLY A N 1
ATOM 1636 C CA . GLY A 1 209 ? 11.662 0.190 -25.258 1.00 89.62 209 GLY A CA 1
ATOM 1637 C C . GLY A 1 209 ? 10.981 -0.863 -24.374 1.00 89.62 209 GLY A C 1
ATOM 1638 O O . GLY A 1 209 ? 10.478 -1.853 -24.900 1.00 89.62 209 GLY A O 1
ATOM 1639 N N . VAL A 1 210 ? 11.036 -0.721 -23.049 1.00 93.06 210 VAL A N 1
ATOM 1640 C CA . VAL A 1 210 ? 10.356 -1.599 -22.086 1.00 93.06 210 VAL A CA 1
ATOM 1641 C C . VAL A 1 210 ? 8.902 -1.120 -21.950 1.00 93.06 210 VAL A C 1
ATOM 1643 O O . VAL A 1 210 ? 8.681 0.063 -21.662 1.00 93.06 210 VAL A O 1
ATOM 1646 N N . PRO A 1 211 ? 7.891 -1.974 -22.193 1.00 94.25 211 PRO A N 1
ATOM 1647 C CA . PRO A 1 211 ? 6.494 -1.617 -21.968 1.00 94.25 211 PRO A CA 1
ATOM 1648 C C . PRO A 1 211 ? 6.220 -1.435 -20.472 1.00 94.25 211 PRO A C 1
ATOM 1650 O O . PRO A 1 211 ? 6.864 -2.066 -19.629 1.00 94.25 211 PRO A O 1
ATOM 1653 N N . TYR A 1 212 ? 5.236 -0.601 -20.132 1.00 95.44 212 TYR A N 1
ATOM 1654 C CA . TYR A 1 212 ? 4.746 -0.556 -18.758 1.00 95.44 212 TYR A CA 1
ATOM 1655 C C . TYR A 1 212 ? 3.232 -0.574 -18.651 1.00 95.44 212 TYR A C 1
ATOM 1657 O O . TYR A 1 212 ? 2.503 -0.094 -19.520 1.00 95.44 212 TYR A O 1
ATOM 1665 N N . HIS A 1 213 ? 2.785 -1.134 -17.538 1.00 96.19 213 HIS A N 1
ATOM 1666 C CA . HIS A 1 213 ? 1.398 -1.378 -17.201 1.00 96.19 213 HIS A CA 1
ATOM 1667 C C . HIS A 1 213 ? 1.080 -0.698 -15.873 1.00 96.19 213 HIS A C 1
ATOM 1669 O O . HIS A 1 213 ? 1.943 -0.594 -15.004 1.00 96.19 213 HIS A O 1
ATOM 1675 N N . VAL A 1 214 ? -0.159 -0.253 -15.701 1.00 96.75 214 VAL A N 1
ATOM 1676 C CA . VAL A 1 214 ? -0.661 0.277 -14.428 1.00 96.75 214 VAL A CA 1
ATOM 1677 C C . VAL A 1 214 ? -1.636 -0.737 -13.844 1.00 96.75 214 VAL A C 1
ATOM 1679 O O . VAL A 1 214 ? -2.519 -1.203 -14.564 1.00 96.75 214 VAL A O 1
ATOM 1682 N N . ILE A 1 215 ? -1.468 -1.100 -12.570 1.00 96.69 215 ILE A N 1
ATOM 1683 C CA . ILE A 1 215 ? -2.316 -2.085 -11.882 1.00 96.69 215 ILE A CA 1
ATOM 1684 C C . ILE A 1 215 ? -2.664 -1.591 -10.476 1.00 96.69 215 ILE A C 1
ATOM 1686 O O . ILE A 1 215 ? -1.792 -1.468 -9.620 1.00 96.69 215 ILE A O 1
ATOM 1690 N N . GLY A 1 216 ? -3.950 -1.348 -10.218 1.00 92.50 216 GLY A N 1
ATOM 1691 C CA . GLY A 1 216 ? -4.464 -0.997 -8.890 1.00 92.50 216 GLY A CA 1
ATOM 1692 C C . GLY A 1 216 ? -4.071 0.403 -8.405 1.00 92.50 216 GLY A C 1
ATOM 1693 O O . GLY A 1 216 ? -4.179 0.689 -7.214 1.00 92.50 216 GLY A O 1
ATOM 1694 N N . LEU A 1 217 ? -3.608 1.279 -9.302 1.00 92.19 217 LEU A N 1
ATOM 1695 C CA . LEU A 1 217 ? -3.308 2.675 -8.984 1.00 92.19 217 LEU A CA 1
ATOM 1696 C C . LEU A 1 217 ? -4.611 3.485 -8.913 1.00 92.19 217 LEU A C 1
ATOM 1698 O O . LEU A 1 217 ? -5.514 3.294 -9.732 1.00 92.19 217 LEU A O 1
ATOM 1702 N N . GLY A 1 218 ? -4.714 4.386 -7.936 1.00 91.19 218 GLY A N 1
ATOM 1703 C CA . GLY A 1 218 ? -5.792 5.373 -7.897 1.00 91.19 218 GLY A CA 1
ATOM 1704 C C . GLY A 1 218 ? -5.358 6.719 -8.480 1.00 91.19 218 GLY A C 1
ATOM 1705 O O . GLY A 1 218 ? -4.167 7.003 -8.620 1.00 91.19 218 GLY A O 1
ATOM 1706 N N . ALA A 1 219 ? -6.326 7.573 -8.789 1.00 90.69 219 ALA A N 1
ATOM 1707 C CA . ALA A 1 219 ? -6.085 8.928 -9.266 1.00 90.69 219 ALA A CA 1
ATOM 1708 C C . ALA A 1 219 ? -7.060 9.905 -8.605 1.00 90.69 219 ALA A C 1
ATOM 1710 O O . ALA A 1 219 ? -8.233 9.590 -8.423 1.00 90.69 219 ALA A O 1
ATOM 1711 N N . GLY A 1 220 ? -6.565 11.091 -8.268 1.00 85.06 220 GLY A N 1
ATOM 1712 C CA . GLY A 1 220 ? -7.347 12.179 -7.699 1.00 85.06 220 GLY A CA 1
ATOM 1713 C C . GLY A 1 220 ? -7.014 12.518 -6.236 1.00 85.06 220 GLY A C 1
ATOM 1714 O O . GLY A 1 220 ? -6.415 11.704 -5.523 1.00 85.06 220 GLY A O 1
ATOM 1715 N N . PRO A 1 221 ? -7.424 13.717 -5.776 1.00 85.50 221 PRO A N 1
ATOM 1716 C CA . PRO A 1 221 ? -7.907 14.830 -6.604 1.00 85.50 221 PRO A CA 1
ATOM 1717 C C . PRO A 1 221 ? -6.803 15.362 -7.540 1.00 85.50 221 PRO A C 1
ATOM 1719 O O . PRO A 1 221 ? -5.613 15.137 -7.307 1.00 85.50 221 PRO A O 1
ATOM 1722 N N . LEU A 1 222 ? -7.220 15.967 -8.655 1.00 89.25 222 LEU A N 1
ATOM 1723 C CA . LEU A 1 222 ? -6.340 16.478 -9.710 1.00 89.25 222 LEU A CA 1
ATOM 1724 C C . LEU A 1 222 ? -6.963 17.755 -10.293 1.00 89.25 222 LEU A C 1
ATOM 1726 O O . LEU A 1 222 ? -7.781 17.707 -11.212 1.00 89.25 222 LEU A O 1
ATOM 1730 N N . GLU A 1 223 ? -6.628 18.891 -9.699 1.00 89.19 223 GLU A N 1
ATOM 1731 C CA . GLU A 1 223 ? -7.161 20.220 -9.997 1.00 89.19 223 GLU A CA 1
ATOM 1732 C C . GLU A 1 223 ? -6.191 21.051 -10.851 1.00 89.19 223 GLU A C 1
ATOM 1734 O O . GLU A 1 223 ? -6.637 21.731 -11.775 1.00 89.19 223 GLU A O 1
ATOM 1739 N N . ASP A 1 224 ? -4.886 20.943 -10.594 1.00 91.38 224 ASP A N 1
ATOM 1740 C CA . ASP A 1 224 ? -3.796 21.633 -11.292 1.00 91.38 224 ASP A CA 1
ATOM 1741 C C . ASP A 1 224 ? -3.678 21.171 -12.761 1.00 91.38 224 ASP A C 1
ATOM 1743 O O . ASP A 1 224 ? -3.581 19.979 -13.061 1.00 91.38 224 ASP A O 1
ATOM 1747 N N . GLU A 1 225 ? -3.704 22.123 -13.700 1.00 91.81 225 GLU A N 1
ATOM 1748 C CA . GLU A 1 225 ? -3.708 21.844 -15.147 1.00 91.81 225 GLU A CA 1
ATOM 1749 C C . GLU A 1 225 ? -2.394 21.226 -15.646 1.00 91.81 225 GLU A C 1
ATOM 1751 O O . GLU A 1 225 ? -2.405 20.353 -16.517 1.00 91.81 225 GLU A O 1
ATOM 1756 N N . ASP A 1 226 ? -1.261 21.612 -15.061 1.00 92.44 226 ASP A N 1
ATOM 1757 C CA . ASP A 1 226 ? 0.041 21.040 -15.392 1.00 92.44 226 ASP A CA 1
ATOM 1758 C C . ASP A 1 226 ? 0.138 19.598 -14.872 1.00 92.44 226 ASP A C 1
ATOM 1760 O O . ASP A 1 226 ? 0.655 18.705 -15.553 1.00 92.44 226 ASP A O 1
ATOM 1764 N N . ALA A 1 227 ? -0.420 19.335 -13.689 1.00 91.12 227 ALA A N 1
ATOM 1765 C CA . ALA A 1 227 ? -0.549 17.987 -13.154 1.00 91.12 227 ALA A CA 1
ATOM 1766 C C . ALA A 1 227 ? -1.464 17.114 -14.033 1.00 91.12 227 ALA A C 1
ATOM 1768 O O . ALA A 1 227 ? -1.117 15.965 -14.318 1.00 91.12 227 ALA A O 1
ATOM 1769 N N . LYS A 1 228 ? -2.588 17.654 -14.532 1.00 93.69 228 LYS A N 1
ATOM 1770 C CA . LYS A 1 228 ? -3.458 16.971 -15.512 1.00 93.69 228 LYS A CA 1
ATOM 1771 C C . LYS A 1 228 ? -2.713 16.645 -16.797 1.00 93.69 228 LYS A C 1
ATOM 1773 O O . LYS A 1 228 ? -2.783 15.505 -17.254 1.00 93.69 228 LYS A O 1
ATOM 1778 N N . ALA A 1 229 ? -1.963 17.598 -17.350 1.00 93.25 229 ALA A N 1
ATOM 1779 C CA . ALA A 1 229 ? -1.154 17.379 -18.545 1.00 93.25 229 ALA A CA 1
ATOM 1780 C C . ALA A 1 229 ? -0.084 16.295 -18.320 1.00 93.25 229 ALA A C 1
ATOM 1782 O O . ALA A 1 229 ? 0.135 15.440 -19.182 1.00 93.25 229 ALA A O 1
ATOM 1783 N N . MET A 1 230 ? 0.542 16.276 -17.141 1.00 92.56 230 MET A N 1
ATOM 1784 C CA . MET A 1 230 ? 1.511 15.248 -16.769 1.00 92.56 230 MET A CA 1
ATOM 1785 C C . MET A 1 230 ? 0.874 13.859 -16.659 1.00 92.56 230 MET A C 1
ATOM 1787 O O . MET A 1 230 ? 1.418 12.890 -17.192 1.00 92.56 230 MET A O 1
ATOM 1791 N N . VAL A 1 231 ? -0.277 13.751 -15.991 1.00 94.50 231 VAL A N 1
ATOM 1792 C CA . VAL A 1 231 ? -1.022 12.489 -15.885 1.00 94.50 231 VAL A CA 1
ATOM 1793 C C . VAL A 1 231 ? -1.496 12.030 -17.259 1.00 94.50 231 VAL A C 1
ATOM 1795 O O . VAL A 1 231 ? -1.315 10.858 -17.571 1.00 94.50 231 VAL A O 1
ATOM 1798 N N . HIS A 1 232 ? -2.002 12.926 -18.112 1.00 95.19 232 HIS A N 1
ATOM 1799 C CA . HIS A 1 232 ? -2.360 12.606 -19.496 1.00 95.19 232 HIS A CA 1
ATOM 1800 C C . HIS A 1 232 ? -1.172 12.011 -20.258 1.00 95.19 232 HIS A C 1
ATOM 1802 O O . HIS A 1 232 ? -1.298 10.961 -20.893 1.00 95.19 232 HIS A O 1
ATOM 1808 N N . PHE A 1 233 ? -0.006 12.659 -20.171 1.00 94.38 233 PHE A N 1
ATOM 1809 C CA . PHE A 1 233 ? 1.213 12.192 -20.820 1.00 94.38 233 PHE A CA 1
ATOM 1810 C C . PHE A 1 233 ? 1.604 10.794 -20.329 1.00 94.38 233 PHE A C 1
ATOM 1812 O O . PHE A 1 233 ? 1.749 9.887 -21.145 1.00 94.38 233 PHE A O 1
ATOM 1819 N N . LEU A 1 234 ? 1.707 10.593 -19.011 1.00 94.06 234 LEU A N 1
ATOM 1820 C CA . LEU A 1 234 ? 2.038 9.295 -18.416 1.00 94.06 234 LEU A CA 1
ATOM 1821 C C . LEU A 1 234 ? 0.999 8.225 -18.767 1.00 94.06 234 LEU A C 1
ATOM 1823 O O . LEU A 1 234 ? 1.352 7.128 -19.181 1.00 94.06 234 LEU A O 1
ATOM 1827 N N . ALA A 1 235 ? -0.287 8.512 -18.642 1.00 94.31 235 ALA A N 1
ATOM 1828 C CA . ALA A 1 235 ? -1.343 7.562 -18.963 1.00 94.31 235 ALA A CA 1
ATOM 1829 C C . ALA A 1 235 ? -1.295 7.130 -20.437 1.00 94.31 235 ALA A C 1
ATOM 1831 O O . ALA A 1 235 ? -1.388 5.939 -20.735 1.00 94.31 235 ALA A O 1
ATOM 1832 N N . SER A 1 236 ? -1.044 8.071 -21.349 1.00 93.19 236 SER A N 1
ATOM 1833 C CA . SER A 1 236 ? -0.982 7.814 -22.794 1.00 93.19 236 SER A CA 1
ATOM 1834 C C . SER A 1 236 ? 0.226 6.976 -23.228 1.00 93.19 236 SER A C 1
ATOM 1836 O O . SER A 1 236 ? 0.225 6.431 -24.329 1.00 93.19 236 SER A O 1
ATOM 1838 N N . GLN A 1 237 ? 1.261 6.850 -22.389 1.00 93.12 237 GLN A N 1
ATOM 1839 C CA . GLN A 1 237 ? 2.412 5.983 -22.668 1.00 93.12 237 GLN A CA 1
ATOM 1840 C C . GLN A 1 237 ? 2.238 4.545 -22.150 1.00 93.12 237 GLN A C 1
ATOM 1842 O O . GLN A 1 237 ? 3.094 3.698 -22.432 1.00 93.12 237 GLN A O 1
ATOM 1847 N N . THR A 1 238 ? 1.169 4.263 -21.394 1.00 94.19 238 THR A N 1
ATOM 1848 C CA . THR A 1 238 ? 0.906 2.928 -20.834 1.00 94.19 238 THR A CA 1
ATOM 1849 C C . THR A 1 238 ? 0.537 1.917 -21.919 1.00 94.19 238 THR A C 1
ATOM 1851 O O . THR A 1 238 ? -0.102 2.239 -22.914 1.00 94.19 238 THR A O 1
ATOM 1854 N N . THR A 1 239 ? 0.929 0.658 -21.720 1.00 94.56 239 THR A N 1
ATOM 1855 C CA . THR A 1 239 ? 0.510 -0.474 -22.567 1.00 94.56 239 THR A CA 1
ATOM 1856 C C . THR A 1 239 ? -0.853 -1.021 -22.143 1.00 94.56 239 THR A C 1
ATOM 1858 O O . THR A 1 239 ? -1.651 -1.440 -22.977 1.00 94.56 239 THR A O 1
ATOM 1861 N N . SER A 1 240 ? -1.141 -1.019 -20.841 1.00 94.50 240 SER A N 1
ATOM 1862 C CA . SER A 1 240 ? -2.481 -1.275 -20.312 1.00 94.50 240 SER A CA 1
ATOM 1863 C C . SER A 1 240 ? -2.652 -0.617 -18.952 1.00 94.50 240 SER A C 1
ATOM 1865 O O . SER A 1 240 ? -1.695 -0.553 -18.175 1.00 94.50 240 SER A O 1
ATOM 1867 N N . MET A 1 241 ? -3.880 -0.224 -18.629 1.00 95.44 241 MET A N 1
ATOM 1868 C CA . MET A 1 241 ? -4.198 0.451 -17.379 1.00 95.44 241 MET A CA 1
ATOM 1869 C C . MET A 1 241 ? -5.390 -0.209 -16.687 1.00 95.44 241 MET A C 1
ATOM 1871 O O . MET A 1 241 ? -6.496 -0.224 -17.222 1.00 95.44 241 MET A O 1
ATOM 1875 N N . LEU A 1 242 ? -5.147 -0.745 -15.491 1.00 96.19 242 LEU A N 1
ATOM 1876 C CA . LEU A 1 242 ? -6.163 -1.197 -14.549 1.00 96.19 242 LEU A CA 1
ATOM 1877 C C . LEU A 1 242 ? -6.148 -0.265 -13.334 1.00 96.19 242 LEU A C 1
ATOM 1879 O O . LEU A 1 242 ? -5.233 -0.331 -12.511 1.00 96.19 242 LEU A O 1
ATOM 1883 N N . LEU A 1 243 ? -7.148 0.606 -13.230 1.00 94.88 243 LEU A N 1
ATOM 1884 C CA . LEU A 1 243 ? -7.317 1.528 -12.108 1.00 94.88 243 LEU A CA 1
ATOM 1885 C C . LEU A 1 243 ? -8.138 0.897 -10.980 1.00 94.88 243 LEU A C 1
ATOM 1887 O O . LEU A 1 243 ? -8.951 -0.003 -11.205 1.00 94.88 243 LEU A O 1
ATOM 1891 N N . ARG A 1 244 ? -7.920 1.405 -9.764 1.00 89.38 244 ARG A N 1
ATOM 1892 C CA . ARG A 1 244 ? -8.526 0.897 -8.521 1.00 89.38 244 ARG A CA 1
ATOM 1893 C C . ARG A 1 244 ? -10.035 1.136 -8.403 1.00 89.38 244 ARG A C 1
ATOM 1895 O O . ARG A 1 244 ? -10.703 0.421 -7.671 1.00 89.38 244 ARG A O 1
ATOM 1902 N N . ASP A 1 245 ? -10.567 2.185 -9.023 1.00 88.38 245 ASP A N 1
ATOM 1903 C CA . ASP A 1 245 ? -11.975 2.557 -8.868 1.00 88.38 245 ASP A CA 1
ATOM 1904 C C . ASP A 1 245 ? -12.467 3.480 -9.994 1.00 88.38 245 ASP A C 1
ATOM 1906 O O . ASP A 1 245 ? -11.693 4.031 -10.780 1.00 88.38 245 ASP A O 1
ATOM 1910 N N . GLU A 1 246 ? -13.789 3.633 -10.070 1.00 89.31 246 GLU A N 1
ATOM 1911 C CA . GLU A 1 246 ? -14.467 4.413 -11.108 1.00 89.31 246 GLU A CA 1
ATOM 1912 C C . GLU A 1 246 ? -14.231 5.928 -10.985 1.00 89.31 246 GLU A C 1
ATOM 1914 O O . GLU A 1 246 ? -14.283 6.655 -11.973 1.00 89.31 246 GLU A O 1
ATOM 1919 N N . GLU A 1 247 ? -13.944 6.430 -9.785 1.00 88.94 247 GLU A N 1
ATOM 1920 C CA . GLU A 1 247 ? -13.582 7.836 -9.584 1.00 88.94 247 GLU A CA 1
ATOM 1921 C C . GLU A 1 247 ? -12.209 8.132 -10.188 1.00 88.94 247 GLU A C 1
ATOM 1923 O O . GLU A 1 247 ? -12.058 9.090 -10.944 1.00 88.94 247 GLU A O 1
ATOM 1928 N N . SER A 1 248 ? -11.243 7.249 -9.942 1.00 91.88 248 SER A N 1
ATOM 1929 C CA . SER A 1 248 ? -9.916 7.307 -10.550 1.00 91.88 248 SER A CA 1
ATOM 1930 C C . SER A 1 248 ? -10.010 7.283 -12.076 1.00 91.88 248 SER A C 1
ATOM 1932 O O . SER A 1 248 ? -9.321 8.053 -12.743 1.00 91.88 248 SER A O 1
ATOM 1934 N N . ARG A 1 249 ? -10.908 6.461 -12.641 1.00 93.94 249 ARG A N 1
ATOM 1935 C CA . ARG A 1 249 ? -11.202 6.472 -14.083 1.00 93.94 249 ARG A CA 1
ATOM 1936 C C . ARG A 1 249 ? -11.699 7.827 -14.555 1.00 93.94 249 ARG A C 1
ATOM 1938 O O . ARG A 1 249 ? -11.113 8.366 -15.485 1.00 93.94 249 ARG A O 1
ATOM 1945 N N . LYS A 1 250 ? -12.708 8.405 -13.901 1.00 93.44 250 LYS A N 1
ATOM 1946 C CA . LYS A 1 250 ? -13.237 9.729 -14.272 1.00 93.44 250 LYS A CA 1
ATOM 1947 C C . LYS A 1 250 ? -12.164 10.816 -14.228 1.00 93.44 250 LYS A C 1
ATOM 1949 O O . LYS A 1 250 ? -12.136 11.671 -15.108 1.00 93.44 250 LYS A O 1
ATOM 1954 N N . VAL A 1 251 ? -11.272 10.774 -13.236 1.00 93.62 251 VAL A N 1
ATOM 1955 C CA . VAL A 1 251 ? -10.140 11.709 -13.137 1.00 93.62 251 VAL A CA 1
ATOM 1956 C C . VAL A 1 251 ? -9.202 11.552 -14.334 1.00 93.62 251 VAL A C 1
ATOM 1958 O O . VAL A 1 251 ? -8.873 12.546 -14.975 1.00 93.62 251 VAL A O 1
ATOM 1961 N N . VAL A 1 252 ? -8.802 10.322 -14.673 1.00 95.12 252 VAL A N 1
ATOM 1962 C CA . VAL A 1 252 ? -7.881 10.060 -15.794 1.00 95.12 252 VAL A CA 1
ATOM 1963 C C . VAL A 1 252 ? -8.533 10.358 -17.150 1.00 95.12 252 VAL A C 1
ATOM 1965 O O . VAL A 1 252 ? -7.904 10.996 -17.992 1.00 95.12 252 VAL A O 1
ATOM 1968 N N . GLU A 1 253 ? -9.798 9.992 -17.359 1.00 94.94 253 GLU A N 1
ATOM 1969 C CA . GLU A 1 253 ? -10.579 10.367 -18.551 1.00 94.94 253 GLU A CA 1
ATOM 1970 C C . GLU A 1 253 ? -10.689 11.887 -18.698 1.00 94.94 253 GLU A C 1
ATOM 1972 O O . GLU A 1 253 ? -10.530 12.418 -19.797 1.00 94.94 253 GLU A O 1
ATOM 1977 N N . GLY A 1 254 ? -10.875 12.599 -17.582 1.00 93.62 254 GLY A N 1
ATOM 1978 C CA . GLY A 1 254 ? -10.893 14.060 -17.534 1.00 93.62 254 GLY A CA 1
ATOM 1979 C C . GLY A 1 254 ? -9.590 14.716 -18.001 1.00 93.62 254 GLY A C 1
ATOM 1980 O O . GLY A 1 254 ? -9.609 15.880 -18.391 1.00 93.62 254 GLY A O 1
ATOM 1981 N N . THR A 1 255 ? -8.474 13.978 -18.031 1.00 93.94 255 THR A N 1
ATOM 1982 C CA . THR A 1 255 ? -7.204 14.452 -18.611 1.00 93.94 255 THR A CA 1
ATOM 1983 C C . THR A 1 255 ? -7.126 14.285 -20.136 1.00 93.94 255 THR A C 1
ATOM 1985 O O . THR A 1 255 ? -6.161 14.731 -20.747 1.00 93.94 255 THR A O 1
ATOM 1988 N N . GLY A 1 256 ? -8.117 13.648 -20.775 1.00 92.44 256 GLY A N 1
ATOM 1989 C CA . GLY A 1 256 ? -8.170 13.410 -22.225 1.00 92.44 256 GLY A CA 1
ATOM 1990 C C . GLY A 1 256 ? -7.701 12.021 -22.674 1.00 92.44 256 GLY A C 1
ATOM 1991 O O . GLY A 1 256 ? -7.510 11.796 -23.867 1.00 92.44 256 GLY A O 1
ATOM 1992 N N . VAL A 1 257 ? -7.484 11.088 -21.743 1.00 93.56 257 VAL A N 1
ATOM 1993 C CA . VAL A 1 257 ? -7.160 9.685 -22.058 1.00 93.56 257 VAL A CA 1
ATOM 1994 C C . VAL A 1 257 ? -8.426 8.958 -22.511 1.00 93.56 257 VAL A C 1
ATOM 1996 O O . VAL A 1 257 ? -9.483 9.105 -21.900 1.00 93.56 257 VAL A O 1
ATOM 1999 N N . ALA A 1 258 ? -8.319 8.163 -23.576 1.00 88.38 258 ALA A N 1
ATOM 2000 C CA . ALA A 1 258 ? -9.457 7.449 -24.141 1.00 88.38 258 ALA A CA 1
ATOM 2001 C C . ALA A 1 258 ? -9.998 6.376 -23.175 1.00 88.38 258 ALA A C 1
ATOM 2003 O O . ALA A 1 258 ? -9.240 5.606 -22.581 1.00 88.38 258 ALA A O 1
ATOM 2004 N N . SER A 1 259 ? -11.322 6.327 -23.032 1.00 87.31 259 SER A N 1
ATOM 2005 C CA . SER A 1 259 ? -12.035 5.504 -22.047 1.00 87.31 259 SER A CA 1
ATOM 2006 C C . SER A 1 259 ? -11.811 3.997 -22.258 1.00 87.31 259 SER A C 1
ATOM 2008 O O . SER A 1 259 ? -11.767 3.218 -21.309 1.00 87.31 259 SER A O 1
ATOM 2010 N N . GLU A 1 260 ? -11.606 3.575 -23.506 1.00 86.56 260 GLU A N 1
ATOM 2011 C CA . GLU A 1 260 ? -11.296 2.202 -23.913 1.00 86.56 260 GLU A CA 1
ATOM 2012 C C . GLU A 1 260 ? -9.908 1.714 -23.470 1.00 86.56 260 GLU A C 1
ATOM 2014 O O . GLU A 1 260 ? -9.674 0.506 -23.397 1.00 86.56 260 GLU A O 1
ATOM 2019 N N . CYS A 1 261 ? -8.993 2.632 -23.148 1.00 85.75 261 CYS A N 1
ATOM 2020 C CA . CYS A 1 261 ? -7.657 2.307 -22.650 1.00 85.75 261 CYS A CA 1
ATOM 2021 C C . CYS A 1 261 ? -7.643 2.039 -21.137 1.00 85.75 261 CYS A C 1
ATOM 2023 O O . CYS A 1 261 ? -6.615 1.617 -20.602 1.00 85.75 261 CYS A O 1
ATOM 2025 N N . ILE A 1 262 ? -8.766 2.288 -20.452 1.00 92.81 262 ILE A N 1
ATOM 2026 C CA . ILE A 1 262 ? -8.883 2.254 -18.996 1.00 92.81 262 ILE A CA 1
ATOM 2027 C C . ILE A 1 262 ? -9.836 1.131 -18.588 1.00 92.81 262 ILE A C 1
ATOM 2029 O O . ILE A 1 262 ? -11.030 1.143 -18.887 1.00 92.81 262 ILE A O 1
ATOM 2033 N N . GLU A 1 263 ? -9.312 0.165 -17.842 1.00 95.12 263 GLU A N 1
ATOM 2034 C CA . GLU A 1 263 ? -10.117 -0.811 -17.117 1.00 95.12 263 GLU A CA 1
ATOM 2035 C C . GLU A 1 263 ? -10.203 -0.408 -15.643 1.00 95.12 263 GLU A C 1
ATOM 2037 O O . GLU A 1 263 ? -9.242 0.108 -15.071 1.00 95.12 263 GLU A O 1
ATOM 2042 N N . THR A 1 264 ? -11.347 -0.661 -15.013 1.00 94.19 264 THR A N 1
ATOM 2043 C CA . THR A 1 264 ? -11.537 -0.501 -13.569 1.00 94.19 264 THR A CA 1
ATOM 2044 C C . THR A 1 264 ? -11.902 -1.836 -12.946 1.00 94.19 264 THR A C 1
ATOM 2046 O O . THR A 1 264 ? -12.647 -2.638 -13.517 1.00 94.19 264 THR A O 1
ATOM 2049 N N . ALA A 1 265 ? -11.385 -2.079 -11.752 1.00 91.62 265 ALA A N 1
ATOM 2050 C CA . ALA A 1 265 ? -11.776 -3.211 -10.926 1.00 91.62 265 ALA A CA 1
ATOM 2051 C C . ALA A 1 265 ? -11.834 -2.781 -9.467 1.00 91.62 265 ALA A C 1
ATOM 2053 O O . ALA A 1 265 ? -11.220 -1.773 -9.138 1.00 91.62 265 ALA A O 1
ATOM 2054 N N . PRO A 1 266 ? -12.537 -3.529 -8.599 1.00 92.12 266 PRO A N 1
ATOM 2055 C CA . PRO A 1 266 ? -12.409 -3.339 -7.161 1.00 92.12 266 PRO A CA 1
ATOM 2056 C C . PRO A 1 266 ? -10.946 -3.462 -6.718 1.00 92.12 266 PRO A C 1
ATOM 2058 O O . PRO A 1 266 ? -10.112 -4.004 -7.449 1.00 92.12 266 PRO A O 1
ATOM 2061 N N . ASP A 1 267 ? -10.654 -3.010 -5.499 1.00 93.62 267 ASP A N 1
ATOM 2062 C CA . ASP A 1 267 ? -9.303 -3.049 -4.941 1.00 93.62 267 ASP A CA 1
ATOM 2063 C C . ASP A 1 267 ? -8.651 -4.436 -5.117 1.00 93.62 267 ASP A C 1
ATOM 2065 O O . ASP A 1 267 ? -9.282 -5.478 -4.902 1.00 93.62 267 ASP A O 1
ATOM 2069 N N . VAL A 1 268 ? -7.383 -4.460 -5.537 1.00 94.56 268 VAL A N 1
ATOM 2070 C CA . VAL A 1 268 ? -6.655 -5.706 -5.826 1.00 94.56 268 VAL A CA 1
ATOM 2071 C C . VAL A 1 268 ? -6.468 -6.574 -4.581 1.00 94.56 268 VAL A C 1
ATOM 2073 O O . VAL A 1 268 ? -6.253 -7.774 -4.711 1.00 94.56 268 VAL A O 1
ATOM 2076 N N . VAL A 1 269 ? -6.627 -6.016 -3.377 1.00 94.88 269 VAL A N 1
ATOM 2077 C CA . VAL A 1 269 ? -6.610 -6.773 -2.118 1.00 94.88 269 VAL A CA 1
ATOM 2078 C C . VAL A 1 269 ? -7.803 -7.729 -1.992 1.00 94.88 269 VAL A C 1
ATOM 2080 O O . VAL A 1 269 ? -7.718 -8.721 -1.267 1.00 94.88 269 VAL A O 1
ATOM 2083 N N . TYR A 1 270 ? -8.887 -7.548 -2.755 1.00 95.06 270 TYR A N 1
ATOM 2084 C CA . TYR A 1 270 ? -9.912 -8.593 -2.885 1.00 95.06 270 TYR A CA 1
ATOM 2085 C C . TYR A 1 270 ? -9.375 -9.888 -3.515 1.00 95.06 270 TYR A C 1
ATOM 2087 O O . TYR A 1 270 ? -9.927 -10.955 -3.265 1.00 95.06 270 TYR A O 1
ATOM 2095 N N . ALA A 1 271 ? -8.285 -9.815 -4.283 1.00 92.44 271 ALA A N 1
ATOM 2096 C CA . ALA A 1 271 ? -7.621 -10.971 -4.873 1.00 92.44 271 ALA A CA 1
ATOM 2097 C C . ALA A 1 271 ? -6.491 -11.542 -3.995 1.00 92.44 271 ALA A C 1
ATOM 2099 O O . ALA A 1 271 ? -5.858 -12.519 -4.403 1.00 92.44 271 ALA A O 1
ATOM 2100 N N . VAL A 1 272 ? -6.220 -10.973 -2.806 1.00 92.50 272 VAL A N 1
ATOM 2101 C CA . VAL A 1 272 ? -5.194 -11.540 -1.916 1.00 92.50 272 VAL A CA 1
ATOM 2102 C C . VAL A 1 272 ? -5.609 -12.945 -1.486 1.00 92.50 272 VAL A C 1
ATOM 2104 O O . VAL A 1 272 ? -6.775 -13.189 -1.164 1.00 92.50 272 VAL A O 1
ATOM 2107 N N . ASP A 1 273 ? -4.666 -13.877 -1.492 1.00 88.25 273 ASP A N 1
ATOM 2108 C CA . ASP A 1 273 ? -4.940 -15.242 -1.059 1.00 88.25 273 ASP A CA 1
ATOM 2109 C C . ASP A 1 273 ? -5.132 -15.275 0.462 1.00 88.25 273 ASP A C 1
ATOM 2111 O O . ASP A 1 273 ? -4.262 -14.820 1.214 1.00 88.25 273 ASP A O 1
ATOM 2115 N N . LEU A 1 274 ? -6.288 -15.770 0.898 1.00 88.75 274 LEU A N 1
ATOM 2116 C CA . LEU A 1 274 ? -6.652 -15.915 2.301 1.00 88.75 274 LEU A CA 1
ATOM 2117 C C . LEU A 1 274 ? -6.772 -17.411 2.589 1.00 88.75 274 LEU A C 1
ATOM 2119 O O . LEU A 1 274 ? -7.664 -18.048 2.031 1.00 88.75 274 LEU A O 1
ATOM 2123 N N . PRO A 1 275 ? -5.921 -17.992 3.453 1.00 84.44 275 PRO A N 1
ATOM 2124 C CA . PRO A 1 275 ? -5.970 -19.424 3.721 1.00 84.44 275 PRO A CA 1
ATOM 2125 C C . PRO A 1 275 ? -7.335 -19.821 4.303 1.00 84.44 275 PRO A C 1
ATOM 2127 O O . PRO A 1 275 ? -7.875 -19.112 5.158 1.00 84.44 275 PRO A O 1
ATOM 2130 N N . ASP A 1 276 ? -7.880 -20.970 3.890 1.00 79.62 276 ASP A N 1
ATOM 2131 C CA . ASP A 1 276 ? -9.167 -21.489 4.396 1.00 79.62 276 ASP A CA 1
ATOM 2132 C C . ASP A 1 276 ? -9.172 -21.620 5.927 1.00 79.62 276 ASP A C 1
ATOM 2134 O O . ASP A 1 276 ? -10.170 -21.362 6.604 1.00 79.62 276 ASP A O 1
ATOM 2138 N N . HIS A 1 277 ? -8.015 -21.983 6.479 1.00 75.44 277 HIS A N 1
ATOM 2139 C CA . HIS A 1 277 ? -7.762 -22.052 7.907 1.00 75.44 277 HIS A CA 1
ATOM 2140 C C . HIS A 1 277 ? -6.645 -21.067 8.257 1.00 75.44 277 HIS A C 1
ATOM 2142 O O . HIS A 1 277 ? -5.473 -21.385 8.046 1.00 75.44 277 HIS A O 1
ATOM 2148 N N . PRO A 1 278 ? -6.983 -19.877 8.786 1.00 76.75 278 PRO A N 1
ATOM 2149 C CA . PRO A 1 278 ? -5.985 -18.961 9.321 1.00 76.75 278 PRO A CA 1
ATOM 2150 C C . PRO A 1 278 ? -5.145 -19.684 10.367 1.00 76.75 278 PRO A C 1
ATOM 2152 O O . PRO A 1 278 ? -5.687 -20.466 11.156 1.00 76.75 278 PRO A O 1
ATOM 2155 N N . GLY A 1 279 ? -3.835 -19.439 10.367 1.00 74.50 279 GLY A N 1
ATOM 2156 C CA . GLY A 1 279 ? -2.901 -20.093 11.277 1.00 74.50 279 GLY A CA 1
ATOM 2157 C C . GLY A 1 279 ? -3.276 -19.815 12.729 1.00 74.50 279 GLY A C 1
ATOM 2158 O O . GLY A 1 279 ? -2.915 -18.780 13.277 1.00 74.50 279 GLY A O 1
ATOM 2159 N N . ARG A 1 280 ? -4.014 -20.730 13.369 1.00 75.06 280 ARG A N 1
ATOM 2160 C CA . ARG A 1 280 ? -4.434 -20.581 14.771 1.00 75.06 280 ARG A CA 1
ATOM 2161 C C . ARG A 1 280 ? -3.229 -20.429 15.698 1.00 75.06 280 ARG A C 1
ATOM 2163 O O . ARG A 1 280 ? -3.312 -19.672 16.657 1.00 75.06 280 ARG A O 1
ATOM 2170 N N . ASP A 1 281 ? -2.132 -21.100 15.363 1.00 80.62 281 ASP A N 1
ATOM 2171 C CA . ASP A 1 281 ? -0.864 -21.047 16.093 1.00 80.62 281 ASP A CA 1
ATOM 2172 C C . ASP A 1 281 ? -0.175 -19.675 15.998 1.00 80.62 281 ASP A C 1
ATOM 2174 O O . ASP A 1 281 ? 0.722 -19.379 16.782 1.00 80.62 281 ASP A O 1
ATOM 2178 N N . GLU A 1 282 ? -0.593 -18.817 15.062 1.00 86.44 282 GLU A N 1
ATOM 2179 C CA . GLU A 1 282 ? -0.091 -17.446 14.958 1.00 86.44 282 GLU A CA 1
ATOM 2180 C C . GLU A 1 282 ? -0.830 -16.477 15.880 1.00 86.44 282 GLU A C 1
ATOM 2182 O O . GLU A 1 282 ? -0.307 -15.411 16.200 1.00 86.44 282 GLU A O 1
ATOM 2187 N N . VAL A 1 283 ? -2.039 -16.825 16.330 1.00 92.00 283 VAL A N 1
ATOM 2188 C CA . VAL A 1 283 ? -2.795 -15.977 17.250 1.00 92.00 283 VAL A CA 1
ATOM 2189 C C . VAL A 1 283 ? -2.064 -15.926 18.598 1.00 92.00 283 VAL A C 1
ATOM 2191 O O . VAL A 1 283 ? -1.792 -16.977 19.177 1.00 92.00 283 VAL A O 1
ATOM 2194 N N . PRO A 1 284 ? -1.795 -14.732 19.162 1.00 94.38 284 PRO A N 1
ATOM 2195 C CA . PRO A 1 284 ? -1.209 -14.619 20.491 1.00 94.38 284 PRO A CA 1
ATOM 2196 C C . PRO A 1 284 ? -2.038 -15.377 21.537 1.00 94.38 284 PRO A C 1
ATOM 2198 O O . PRO A 1 284 ? -3.241 -15.136 21.653 1.00 94.38 284 PRO A O 1
ATOM 2201 N N . GLU A 1 285 ? -1.396 -16.236 22.338 1.00 95.00 285 GLU A N 1
ATOM 2202 C CA . GLU A 1 285 ? -2.081 -17.106 23.318 1.00 95.00 285 GLU A CA 1
ATOM 2203 C C . GLU A 1 285 ? -2.990 -16.314 24.269 1.00 95.00 285 GLU A C 1
ATOM 2205 O O . GLU A 1 285 ? -4.093 -16.750 24.580 1.00 95.00 285 GLU A O 1
ATOM 2210 N N . VAL A 1 286 ? -2.594 -15.088 24.628 1.00 96.31 286 VAL A N 1
ATOM 2211 C CA . VAL A 1 286 ? -3.405 -14.170 25.442 1.00 96.31 286 VAL A CA 1
ATOM 2212 C C . VAL A 1 286 ? -4.790 -13.891 24.839 1.00 96.31 286 VAL A C 1
ATOM 2214 O O . VAL A 1 286 ? -5.767 -13.779 25.571 1.00 96.31 286 VAL A O 1
ATOM 2217 N N . LEU A 1 287 ? -4.919 -13.805 23.510 1.00 96.62 287 LEU A N 1
ATOM 2218 C CA . LEU A 1 287 ? -6.216 -13.607 22.851 1.00 96.62 287 LEU A CA 1
ATOM 2219 C C . LEU A 1 287 ? -7.055 -14.889 22.867 1.00 96.62 287 LEU A C 1
ATOM 2221 O O . LEU A 1 287 ? -8.280 -14.826 22.990 1.00 96.62 287 LEU A O 1
ATOM 2225 N N . LEU A 1 288 ? -6.403 -16.050 22.769 1.00 95.38 288 LEU A N 1
ATOM 2226 C CA . LEU A 1 288 ? -7.060 -17.351 22.876 1.00 95.38 288 LEU A CA 1
ATOM 2227 C C . LEU A 1 288 ? -7.563 -17.600 24.304 1.00 95.38 288 LEU A C 1
ATOM 2229 O O . LEU A 1 288 ? -8.687 -18.072 24.467 1.00 95.38 288 LEU A O 1
ATOM 2233 N N . ASP A 1 289 ? -6.782 -17.229 25.321 1.00 96.62 289 ASP A N 1
ATOM 2234 C CA . ASP A 1 289 ? -7.188 -17.226 26.730 1.00 96.62 289 ASP A CA 1
ATOM 2235 C C . ASP A 1 289 ? -8.425 -16.363 26.955 1.00 96.62 289 ASP A C 1
ATOM 2237 O O . ASP A 1 289 ? -9.421 -16.839 27.496 1.00 96.62 289 ASP A O 1
ATOM 2241 N N . LEU A 1 290 ? -8.414 -15.127 26.450 1.00 96.50 290 LEU A N 1
ATOM 2242 C CA . LEU A 1 290 ? -9.560 -14.226 26.555 1.00 96.50 290 LEU A CA 1
ATOM 2243 C C . LEU A 1 290 ? -10.819 -14.839 25.917 1.00 96.50 290 LEU A C 1
ATOM 2245 O O . LEU A 1 290 ? -11.891 -14.825 26.525 1.00 96.50 290 LEU A O 1
ATOM 2249 N N . LYS A 1 291 ? -10.703 -15.454 24.735 1.00 94.88 291 LYS A N 1
ATOM 2250 C CA . LYS A 1 291 ? -11.826 -16.174 24.111 1.00 94.88 291 LYS A CA 1
ATOM 2251 C C . LYS A 1 291 ? -12.309 -17.362 24.944 1.00 94.88 291 LYS A C 1
ATOM 2253 O O . LYS A 1 291 ? -13.519 -17.540 25.077 1.00 94.88 291 LYS A O 1
ATOM 2258 N N . ARG A 1 292 ? -11.401 -18.165 25.517 1.00 95.88 292 ARG A N 1
ATOM 2259 C CA . ARG A 1 292 ? -11.754 -19.278 26.425 1.00 95.88 292 ARG A CA 1
ATOM 2260 C C . ARG A 1 292 ? -12.500 -18.776 27.660 1.00 95.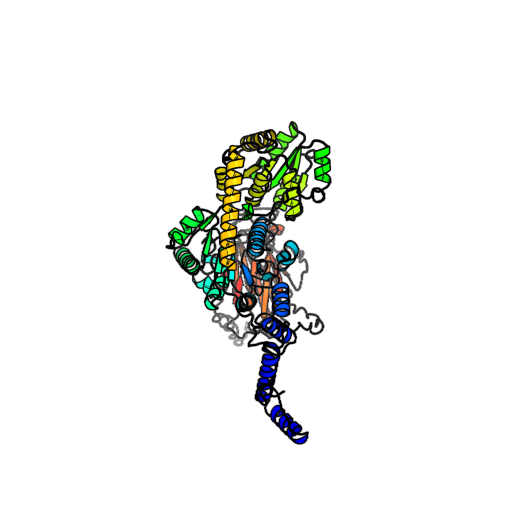88 292 ARG A C 1
ATOM 2262 O O . ARG A 1 292 ? -13.485 -19.383 28.073 1.00 95.88 292 ARG A O 1
ATOM 2269 N N . ASP A 1 293 ? -12.105 -17.614 28.159 1.00 96.06 293 ASP A N 1
ATOM 2270 C CA . ASP A 1 293 ? -12.743 -16.919 29.272 1.00 96.06 293 ASP A CA 1
ATOM 2271 C C . ASP A 1 293 ? -14.039 -16.189 28.876 1.00 96.06 293 ASP A C 1
ATOM 2273 O O . ASP A 1 293 ? -14.592 -15.433 29.678 1.00 96.06 293 ASP A O 1
ATOM 2277 N N . SER A 1 294 ? -14.573 -16.434 27.674 1.00 95.56 294 SER A N 1
ATOM 2278 C CA . SER A 1 294 ? -15.819 -15.843 27.166 1.00 95.56 294 SER A CA 1
ATOM 2279 C C . SER A 1 294 ? -15.774 -14.316 27.013 1.00 95.56 294 SER A C 1
ATOM 2281 O O . SER A 1 294 ? -16.811 -13.660 27.117 1.00 95.56 294 SER A O 1
ATOM 2283 N N . TYR A 1 295 ? -14.592 -13.733 26.778 1.00 97.50 295 TYR A N 1
ATOM 2284 C CA . TYR A 1 295 ? -14.493 -12.342 26.333 1.00 97.50 295 TYR A CA 1
ATOM 2285 C C . TYR A 1 295 ? -14.908 -12.213 24.864 1.00 97.50 295 TYR A C 1
ATOM 2287 O O . TYR A 1 295 ? -14.455 -12.985 24.015 1.00 97.50 295 TYR A O 1
ATOM 2295 N N . GLN A 1 296 ? -15.695 -11.183 24.552 1.00 97.44 296 GLN A N 1
ATOM 2296 C CA . GLN A 1 296 ? -15.856 -10.709 23.180 1.00 97.44 296 GLN A CA 1
ATOM 2297 C C . GLN A 1 296 ? -14.662 -9.826 22.799 1.00 97.44 296 GLN A C 1
ATOM 2299 O O . GLN A 1 296 ? -14.283 -8.924 23.546 1.00 97.44 296 GLN A O 1
ATOM 2304 N N . LEU A 1 297 ? -14.048 -10.091 21.651 1.00 98.25 297 LEU A N 1
ATOM 2305 C CA . LEU A 1 297 ? -12.881 -9.382 21.147 1.00 98.25 297 LEU A CA 1
ATOM 2306 C C . LEU A 1 297 ? -13.302 -8.285 20.169 1.00 98.25 297 LEU A C 1
ATOM 2308 O O . LEU A 1 297 ? -13.806 -8.566 19.079 1.00 98.25 297 LEU A O 1
ATOM 2312 N N . ILE A 1 298 ? -13.026 -7.041 20.552 1.00 98.56 298 ILE A N 1
ATOM 2313 C CA . ILE A 1 298 ? -13.228 -5.842 19.740 1.00 98.56 298 ILE A CA 1
ATOM 2314 C C . ILE A 1 298 ? -11.877 -5.426 19.160 1.00 98.56 298 ILE A C 1
ATOM 2316 O O . ILE A 1 298 ? -10.997 -4.947 19.878 1.00 98.56 298 ILE A O 1
ATOM 2320 N N . GLY A 1 299 ? -11.692 -5.605 17.855 1.00 98.56 299 GLY A N 1
ATOM 2321 C CA . GLY A 1 299 ? -10.528 -5.075 17.154 1.00 98.56 299 GLY A CA 1
ATOM 2322 C C . GLY A 1 299 ? -10.656 -3.570 16.973 1.00 98.56 299 GLY A C 1
ATOM 2323 O O . GLY A 1 299 ? -11.706 -3.086 16.564 1.00 98.56 299 GLY A O 1
ATOM 2324 N N . ILE A 1 300 ? -9.589 -2.826 17.240 1.00 98.56 300 ILE A N 1
ATOM 2325 C CA . ILE A 1 300 ? -9.527 -1.386 17.008 1.00 98.56 300 ILE A CA 1
ATOM 2326 C C . ILE A 1 300 ? -8.297 -1.082 16.163 1.00 98.56 300 ILE A C 1
ATOM 2328 O O . ILE A 1 300 ? -7.157 -1.312 16.570 1.00 98.56 300 ILE A O 1
ATOM 2332 N N . ASN A 1 301 ? -8.531 -0.529 14.979 1.00 97.06 301 ASN A N 1
ATOM 2333 C CA . ASN A 1 301 ? -7.498 -0.023 14.092 1.00 97.06 301 ASN A CA 1
ATOM 2334 C C . ASN A 1 301 ? -7.675 1.491 13.922 1.00 97.06 301 ASN A C 1
ATOM 2336 O O . ASN A 1 301 ? -8.654 1.957 13.337 1.00 97.06 301 ASN A O 1
ATOM 2340 N N . LEU A 1 302 ? -6.699 2.252 14.415 1.00 94.44 302 LEU A N 1
ATOM 2341 C CA . LEU A 1 302 ? -6.704 3.710 14.367 1.00 94.44 302 LEU A CA 1
ATOM 2342 C C . LEU A 1 302 ? -5.444 4.234 13.708 1.00 94.44 302 LEU A C 1
ATOM 2344 O O . LEU A 1 302 ? -4.359 3.679 13.860 1.00 94.44 302 LEU A O 1
ATOM 2348 N N . ARG A 1 303 ? -5.616 5.356 13.019 1.00 89.38 303 ARG A N 1
ATOM 2349 C CA . ARG A 1 303 ? -4.558 6.100 12.356 1.00 89.38 303 ARG A CA 1
ATOM 2350 C C . ARG A 1 303 ? -4.507 7.505 12.929 1.00 89.38 303 ARG A C 1
ATOM 2352 O O . ARG A 1 303 ? -5.541 8.137 13.125 1.00 89.38 303 ARG A O 1
ATOM 2359 N N . ARG A 1 304 ? -3.305 8.053 13.100 1.00 84.62 304 ARG A N 1
ATOM 2360 C CA . ARG A 1 304 ? -3.170 9.496 13.316 1.00 84.62 304 ARG A CA 1
ATOM 2361 C C . ARG A 1 304 ? -3.533 10.256 12.037 1.00 84.62 304 ARG A C 1
ATOM 2363 O O . ARG A 1 304 ? -2.895 10.070 11.000 1.00 84.62 304 ARG A O 1
ATOM 2370 N N . TRP A 1 305 ? -4.507 11.152 12.128 1.00 86.75 305 TRP A N 1
ATOM 2371 C CA . TRP A 1 305 ? -4.942 11.988 11.015 1.00 86.75 305 TRP A CA 1
ATOM 2372 C C . TRP A 1 305 ? -4.759 13.465 11.363 1.00 86.75 305 TRP A C 1
ATOM 2374 O O . TRP A 1 305 ? -5.289 13.932 12.361 1.00 86.75 305 TRP A O 1
ATOM 2384 N N . SER A 1 306 ? -3.952 14.195 10.588 1.00 77.94 306 SER A N 1
ATOM 2385 C CA . SER A 1 306 ? -3.601 15.595 10.886 1.00 77.94 306 SER A CA 1
ATOM 2386 C C . SER A 1 306 ? -4.746 16.576 10.649 1.00 77.94 306 SER A C 1
ATOM 2388 O O . SER A 1 306 ? -4.756 17.646 11.244 1.00 77.94 306 SER A O 1
ATOM 2390 N N . HIS A 1 307 ? -5.695 16.214 9.787 1.00 78.12 307 HIS A N 1
ATOM 2391 C CA . HIS A 1 307 ? -6.835 17.055 9.425 1.00 78.12 307 HIS A CA 1
ATOM 2392 C C . HIS A 1 307 ? -7.995 16.947 10.422 1.00 78.12 307 HIS A C 1
ATOM 2394 O O . HIS A 1 307 ? -9.048 17.526 10.184 1.00 78.12 307 HIS A O 1
ATOM 2400 N N . PHE A 1 308 ? -7.825 16.194 11.516 1.00 82.44 308 PHE A N 1
ATOM 2401 C CA . PHE A 1 308 ? -8.886 15.959 12.485 1.00 82.44 308 PHE A CA 1
ATOM 2402 C C . PHE A 1 308 ? -8.360 15.862 13.923 1.00 82.44 308 PHE A C 1
ATOM 2404 O O . PHE A 1 308 ? -7.218 15.454 14.152 1.00 82.44 308 PHE A O 1
ATOM 2411 N N . ASP A 1 309 ? -9.187 16.221 14.911 1.00 88.69 309 ASP A N 1
ATOM 2412 C CA . ASP A 1 309 ? -8.824 16.061 16.322 1.00 88.69 309 ASP A CA 1
ATOM 2413 C C . ASP A 1 309 ? -8.970 14.601 16.762 1.00 88.69 309 ASP A C 1
ATOM 2415 O O . ASP A 1 309 ? -9.999 14.152 17.271 1.00 88.69 309 ASP A O 1
ATOM 2419 N N . MET A 1 310 ? -7.880 13.855 16.615 1.00 90.81 310 MET A N 1
ATOM 2420 C CA . MET A 1 310 ? -7.817 12.461 17.048 1.00 90.81 310 MET A CA 1
ATOM 2421 C C . MET A 1 310 ? -7.950 12.279 18.567 1.00 90.81 310 MET A C 1
ATOM 2423 O O . MET A 1 310 ? -8.190 11.160 19.020 1.00 90.81 310 MET A O 1
ATOM 2427 N N . THR A 1 311 ? -7.810 13.343 19.366 1.00 91.62 311 THR A N 1
ATOM 2428 C CA . THR A 1 311 ? -8.069 13.285 20.812 1.00 91.62 311 THR A CA 1
ATOM 2429 C C . THR A 1 311 ? -9.552 13.078 21.074 1.00 91.62 311 THR A C 1
ATOM 2431 O O . THR A 1 311 ? -9.904 12.227 21.891 1.00 91.62 311 THR A O 1
ATOM 2434 N N . SER A 1 312 ? -10.402 13.818 20.355 1.00 92.62 312 SER A N 1
ATOM 2435 C CA . SER A 1 312 ? -11.855 13.684 20.413 1.00 92.62 312 SER A CA 1
ATOM 2436 C C . SER A 1 312 ? -12.301 12.304 19.930 1.00 92.62 312 SER A C 1
ATOM 2438 O O . SER A 1 312 ? -12.978 11.609 20.679 1.00 92.62 312 SER A O 1
ATOM 2440 N N . VAL A 1 313 ? -11.810 11.840 18.771 1.00 94.12 313 VAL A N 1
ATOM 2441 C CA . VAL A 1 313 ? -12.113 10.486 18.257 1.00 94.12 313 VAL A CA 1
ATOM 2442 C C . VAL A 1 313 ? -11.758 9.408 19.282 1.00 94.12 313 VAL A C 1
ATOM 2444 O O . VAL A 1 313 ? -12.556 8.516 19.565 1.00 94.12 313 VAL A O 1
ATOM 2447 N N . ARG A 1 314 ? -10.566 9.495 19.888 1.00 95.19 314 ARG A N 1
ATOM 2448 C CA . ARG A 1 314 ? -10.145 8.553 20.931 1.00 95.19 314 ARG A CA 1
ATOM 2449 C C . ARG A 1 314 ? -11.072 8.603 22.147 1.00 95.19 314 ARG A C 1
ATOM 2451 O O . ARG A 1 314 ? -11.407 7.545 22.661 1.00 95.19 314 ARG A O 1
ATOM 2458 N N . ALA A 1 315 ? -11.487 9.790 22.591 1.00 95.69 315 ALA A N 1
ATOM 2459 C CA . ALA A 1 315 ? -12.410 9.936 23.717 1.00 95.69 315 ALA A CA 1
ATOM 2460 C C . ALA A 1 315 ? -13.791 9.326 23.411 1.00 95.69 315 ALA A C 1
ATOM 2462 O O . ALA A 1 315 ? -14.359 8.640 24.258 1.00 95.69 315 ALA A O 1
ATOM 2463 N N . THR A 1 316 ? -14.300 9.508 22.189 1.00 97.38 316 THR A N 1
ATOM 2464 C CA . THR A 1 316 ? -15.536 8.874 21.704 1.00 97.38 316 THR A CA 1
ATOM 2465 C C . THR A 1 316 ? -15.433 7.348 21.751 1.00 97.38 316 THR A C 1
ATOM 2467 O O . THR A 1 316 ? -16.321 6.674 22.280 1.00 97.38 316 THR A O 1
ATOM 2470 N N . ILE A 1 317 ? -14.318 6.791 21.267 1.00 97.50 317 ILE A N 1
ATOM 2471 C CA . ILE A 1 317 ? -14.056 5.345 21.294 1.00 97.50 317 ILE A CA 1
ATOM 2472 C C . ILE A 1 317 ? -13.912 4.842 22.732 1.00 97.50 317 ILE A C 1
ATOM 2474 O O . ILE A 1 317 ? -14.557 3.867 23.102 1.00 97.50 317 ILE A O 1
ATOM 2478 N N . GLU A 1 318 ? -13.118 5.506 23.570 1.00 97.12 318 GLU A N 1
ATOM 2479 C CA . GLU A 1 318 ? -12.947 5.158 24.986 1.00 97.12 318 GLU A CA 1
ATOM 2480 C C . GLU A 1 318 ? -14.292 5.116 25.717 1.00 97.12 318 GLU A C 1
ATOM 2482 O O . GLU A 1 318 ? -14.575 4.159 26.445 1.00 97.12 318 GLU A O 1
ATOM 2487 N N . LYS A 1 319 ? -15.140 6.129 25.503 1.00 97.19 319 LYS A N 1
ATOM 2488 C CA . LYS A 1 319 ? -16.467 6.208 26.112 1.00 97.19 319 LYS A CA 1
ATOM 2489 C C . LYS A 1 319 ? -17.374 5.083 25.625 1.00 97.19 319 LYS A C 1
ATOM 2491 O O . LYS A 1 319 ? -18.065 4.474 26.444 1.00 97.19 319 LYS A O 1
ATOM 2496 N N . THR A 1 320 ? -17.322 4.774 24.332 1.00 97.88 320 THR A N 1
ATOM 2497 C CA . THR A 1 320 ? -18.041 3.648 23.724 1.00 97.88 320 THR A CA 1
ATOM 2498 C C . THR A 1 320 ? -17.620 2.327 24.367 1.00 97.88 320 THR A C 1
ATOM 2500 O O . THR A 1 320 ? -18.447 1.638 24.959 1.00 97.88 320 THR A O 1
ATOM 2503 N N . ILE A 1 321 ? -16.321 2.011 24.352 1.00 97.94 321 ILE A N 1
ATOM 2504 C CA . ILE A 1 321 ? -15.770 0.772 24.919 1.00 97.94 321 ILE A CA 1
ATOM 2505 C C . ILE A 1 321 ? -16.071 0.660 26.414 1.00 97.94 321 ILE A C 1
ATOM 2507 O O . ILE A 1 321 ? -16.512 -0.390 26.870 1.00 97.94 321 ILE A O 1
ATOM 2511 N N . SER A 1 322 ? -15.891 1.734 27.184 1.00 95.81 322 SER A N 1
ATOM 2512 C CA . SER A 1 322 ? -16.163 1.726 28.628 1.00 95.81 322 SER A CA 1
ATOM 2513 C C . SER A 1 322 ? -17.641 1.489 28.942 1.00 95.81 322 SER A C 1
ATOM 2515 O O . SER A 1 322 ? -17.961 0.842 29.937 1.00 95.81 322 SER A O 1
ATOM 2517 N N . THR A 1 323 ? -18.544 1.987 28.093 1.00 96.56 323 THR A N 1
ATOM 2518 C CA . THR A 1 323 ? -19.990 1.767 28.240 1.00 96.56 323 THR A CA 1
ATOM 2519 C C . THR A 1 323 ? -20.359 0.316 27.931 1.00 96.56 323 THR A C 1
ATOM 2521 O O . THR A 1 323 ? -21.076 -0.304 28.713 1.00 96.56 323 THR A O 1
ATOM 2524 N N . ILE A 1 324 ? -19.800 -0.266 26.866 1.00 96.62 324 ILE A N 1
ATOM 2525 C CA . ILE A 1 324 ? -20.008 -1.683 26.524 1.00 96.62 324 ILE A CA 1
ATOM 2526 C C . ILE A 1 324 ? -19.446 -2.591 27.632 1.00 96.62 324 ILE A C 1
ATOM 2528 O O . ILE A 1 324 ? -20.124 -3.514 28.088 1.00 96.62 324 ILE A O 1
ATOM 2532 N N . ALA A 1 325 ? -18.247 -2.286 28.139 1.00 96.12 325 ALA A N 1
ATOM 2533 C CA . ALA A 1 325 ? -17.591 -3.037 29.212 1.00 96.12 325 ALA A CA 1
ATOM 2534 C C . ALA A 1 325 ? -18.368 -3.049 30.539 1.00 96.12 325 ALA A C 1
ATOM 2536 O O . ALA A 1 325 ? -18.154 -3.936 31.365 1.00 96.12 325 ALA A O 1
ATOM 2537 N N . ALA A 1 326 ? -19.271 -2.088 30.764 1.00 94.06 326 ALA A N 1
ATOM 2538 C CA . ALA A 1 326 ? -20.118 -2.066 31.955 1.00 94.06 326 ALA A CA 1
ATOM 2539 C C . ALA A 1 326 ? -21.215 -3.148 31.926 1.00 94.06 326 ALA A C 1
ATOM 2541 O O . ALA A 1 326 ? -21.693 -3.556 32.984 1.00 94.06 326 ALA A O 1
ATOM 2542 N N . GLY A 1 327 ? -21.619 -3.605 30.734 1.00 92.31 327 GLY A N 1
ATOM 2543 C CA . GLY A 1 327 ? -22.673 -4.608 30.549 1.00 92.31 327 GLY A CA 1
ATOM 2544 C C . GLY A 1 327 ? -22.196 -5.948 29.987 1.00 92.31 327 GLY A C 1
ATOM 2545 O O . GLY A 1 327 ? -22.914 -6.940 30.106 1.00 92.31 327 GLY A O 1
ATOM 2546 N N . GLN A 1 328 ? -21.012 -5.999 29.370 1.00 93.69 328 GLN A N 1
ATOM 2547 C CA . GLN A 1 328 ? -20.505 -7.167 28.648 1.00 93.69 328 GLN A CA 1
ATOM 2548 C C . GLN A 1 328 ? -19.024 -7.416 28.943 1.00 93.69 328 GLN A C 1
ATOM 2550 O O . GLN A 1 328 ? -18.240 -6.495 29.171 1.00 93.69 328 GLN A O 1
ATOM 2555 N N . LYS A 1 329 ? -18.622 -8.689 28.906 1.00 95.88 329 LYS A N 1
ATOM 2556 C CA . LYS A 1 329 ? -17.228 -9.097 29.083 1.00 95.88 329 LYS A CA 1
ATOM 2557 C C . LYS A 1 329 ? -16.484 -8.905 27.759 1.00 95.88 329 LYS A C 1
ATOM 2559 O O . LYS A 1 329 ? -16.529 -9.777 26.897 1.00 95.88 329 LYS A O 1
ATOM 2564 N N . ILE A 1 330 ? -15.821 -7.761 27.596 1.00 97.50 330 ILE A N 1
ATOM 2565 C CA . ILE A 1 330 ? -15.101 -7.405 26.363 1.00 97.50 330 ILE A CA 1
ATOM 2566 C C . ILE A 1 330 ? -13.597 -7.254 26.587 1.00 97.50 330 ILE A C 1
ATOM 2568 O O . ILE A 1 330 ? -13.151 -6.879 27.671 1.00 97.50 330 ILE A O 1
ATOM 2572 N N . ALA A 1 331 ? -12.824 -7.546 25.550 1.00 98.06 331 ALA A N 1
ATOM 2573 C CA . ALA A 1 331 ? -11.407 -7.240 25.464 1.00 98.06 331 ALA A CA 1
ATOM 2574 C C . ALA A 1 331 ? -11.115 -6.555 24.130 1.00 98.06 331 ALA A C 1
ATOM 2576 O O . ALA A 1 331 ? -11.786 -6.796 23.126 1.00 98.06 331 ALA A O 1
ATOM 2577 N N . VAL A 1 332 ? -10.114 -5.685 24.126 1.00 98.50 332 VAL A N 1
ATOM 2578 C CA . VAL A 1 332 ? -9.785 -4.848 22.977 1.00 98.50 332 VAL A CA 1
ATOM 2579 C C . VAL A 1 332 ? -8.452 -5.275 22.378 1.00 98.50 332 VAL A C 1
ATOM 2581 O O . VAL A 1 332 ? -7.459 -5.450 23.087 1.00 98.50 332 VAL A O 1
ATOM 2584 N N . VAL A 1 333 ? -8.427 -5.407 21.053 1.00 98.50 333 VAL A N 1
ATOM 2585 C CA . VAL A 1 333 ? -7.232 -5.757 20.281 1.00 98.50 333 VAL A CA 1
ATOM 2586 C C . VAL A 1 333 ? -6.817 -4.561 19.429 1.00 98.50 333 VAL A C 1
ATOM 2588 O O . VAL A 1 333 ? -7.493 -4.214 18.466 1.00 98.50 333 VAL A O 1
ATOM 2591 N N . GLY A 1 334 ? -5.707 -3.912 19.773 1.00 97.88 334 GLY A N 1
ATOM 2592 C CA . GLY A 1 334 ? -5.134 -2.820 18.991 1.00 97.88 334 GLY A CA 1
ATOM 2593 C C . GLY A 1 334 ? -4.372 -3.343 17.772 1.00 97.88 334 GLY A C 1
ATOM 2594 O O . GLY A 1 334 ? -3.411 -4.098 17.921 1.00 97.88 334 GLY A O 1
ATOM 2595 N N . ILE A 1 335 ? -4.766 -2.911 16.573 1.00 97.56 335 ILE A N 1
ATOM 2596 C CA . ILE A 1 335 ? -4.215 -3.383 15.294 1.00 97.56 335 ILE A CA 1
ATOM 2597 C C . ILE A 1 335 ? -3.488 -2.226 14.591 1.00 97.56 335 ILE A C 1
ATOM 2599 O O . ILE A 1 335 ? -4.127 -1.466 13.859 1.00 97.56 335 ILE A O 1
ATOM 2603 N N . PRO A 1 336 ? -2.173 -2.038 14.797 1.00 95.00 336 PRO A N 1
ATOM 2604 C CA . PRO A 1 336 ? -1.400 -1.037 14.064 1.00 95.00 336 PRO A CA 1
ATOM 2605 C C . PRO A 1 336 ? -1.061 -1.548 12.656 1.00 95.00 336 PRO A C 1
ATOM 2607 O O . PRO A 1 336 ? -0.495 -2.623 12.522 1.00 95.00 336 PRO A O 1
ATOM 2610 N N . MET A 1 337 ? -1.395 -0.807 11.593 1.00 92.81 337 MET A N 1
ATOM 2611 C CA . MET A 1 337 ? -1.106 -1.237 10.209 1.00 92.81 337 MET A CA 1
ATOM 2612 C C . MET A 1 337 ? -0.044 -0.390 9.509 1.00 92.81 337 MET A C 1
ATOM 2614 O O . MET A 1 337 ? 0.363 -0.732 8.401 1.00 92.81 337 MET A O 1
ATOM 2618 N N . GLN A 1 338 ? 0.397 0.709 10.118 1.00 88.19 338 GLN A N 1
ATOM 2619 C CA . GLN A 1 338 ? 1.463 1.543 9.581 1.00 88.19 338 GLN A CA 1
ATOM 2620 C C . GLN A 1 338 ? 2.512 1.880 10.643 1.00 88.19 338 GLN A C 1
ATOM 2622 O O . GLN A 1 338 ? 2.230 2.618 11.593 1.00 88.19 338 GLN A O 1
ATOM 2627 N N . ALA A 1 339 ? 3.738 1.418 10.398 1.00 78.12 339 ALA A N 1
ATOM 2628 C CA . ALA A 1 339 ? 4.932 1.860 11.110 1.00 78.12 339 ALA A CA 1
ATOM 2629 C C . ALA A 1 339 ? 5.492 3.180 10.536 1.00 78.12 339 ALA A C 1
ATOM 2631 O O . ALA A 1 339 ? 5.097 3.645 9.467 1.00 78.12 339 ALA A O 1
ATOM 2632 N N . GLY A 1 340 ? 6.450 3.793 11.232 1.00 63.31 340 GLY A N 1
ATOM 2633 C CA . GLY A 1 340 ? 7.057 5.079 10.869 1.00 63.31 340 GLY A CA 1
ATOM 2634 C C . GLY A 1 340 ? 6.398 6.289 11.546 1.00 63.31 340 GLY A C 1
ATOM 2635 O O . GLY A 1 340 ? 5.390 6.160 12.221 1.00 63.31 340 GLY A O 1
ATOM 2636 N N . ALA A 1 341 ? 6.982 7.484 11.373 1.00 41.53 341 ALA A N 1
ATOM 2637 C CA . ALA A 1 341 ? 6.840 8.721 12.176 1.00 41.53 341 ALA A CA 1
ATOM 2638 C C . ALA A 1 341 ? 5.434 9.176 12.665 1.00 41.53 341 ALA A C 1
ATOM 2640 O O . ALA A 1 341 ? 5.349 10.019 13.556 1.00 41.53 341 ALA A O 1
ATOM 2641 N N . SER A 1 342 ? 4.340 8.604 12.159 1.00 54.22 342 SER A N 1
ATOM 2642 C CA . SER A 1 342 ? 2.956 8.778 12.633 1.00 54.22 342 SER A CA 1
ATOM 2643 C C . SER A 1 342 ? 2.315 7.447 13.085 1.00 54.22 342 SER A C 1
ATOM 2645 O O . SER A 1 342 ? 1.158 7.182 12.779 1.00 54.22 342 SER A O 1
ATOM 2647 N N . HIS A 1 343 ? 3.086 6.618 13.802 1.00 67.88 343 HIS A N 1
ATOM 2648 C CA . HIS A 1 343 ? 2.788 5.225 14.164 1.00 67.88 343 HIS A CA 1
ATOM 2649 C C . HIS A 1 343 ? 1.370 5.016 14.721 1.00 67.88 343 HIS A C 1
ATOM 2651 O O . HIS A 1 343 ? 1.040 5.533 15.795 1.00 67.88 343 HIS A O 1
ATOM 2657 N N . ASP A 1 344 ? 0.575 4.177 14.046 1.00 88.62 344 ASP A N 1
ATOM 2658 C CA . ASP A 1 344 ? -0.752 3.721 14.501 1.00 88.62 344 ASP A CA 1
ATOM 2659 C C . ASP A 1 344 ? -0.682 3.179 15.948 1.00 88.62 344 ASP A C 1
ATOM 2661 O O . ASP A 1 344 ? -1.577 3.390 16.767 1.00 88.62 344 ASP A O 1
ATOM 2665 N N . ARG A 1 345 ? 0.446 2.557 16.318 1.00 90.50 345 ARG A N 1
ATOM 2666 C CA . ARG A 1 345 ? 0.700 2.049 17.672 1.00 90.50 345 ARG A CA 1
ATOM 2667 C C . ARG A 1 345 ? 0.595 3.115 18.762 1.00 90.50 345 ARG A C 1
ATOM 2669 O O . ARG A 1 345 ? 0.150 2.790 19.855 1.00 90.50 345 ARG A O 1
ATOM 2676 N N . GLN A 1 346 ? 0.987 4.366 18.507 1.00 89.69 346 GLN A N 1
ATOM 2677 C CA . GLN A 1 346 ? 0.952 5.416 19.535 1.00 89.69 346 GLN A CA 1
ATOM 2678 C C . GLN A 1 346 ? -0.480 5.786 19.922 1.00 89.69 346 GLN A C 1
ATOM 2680 O O . GLN A 1 346 ? -0.784 5.881 21.108 1.00 89.69 346 GLN A O 1
ATOM 2685 N N . ILE A 1 347 ? -1.363 5.976 18.935 1.00 90.75 347 ILE A N 1
ATOM 2686 C CA . ILE A 1 347 ? -2.771 6.295 19.205 1.00 90.75 347 ILE A CA 1
ATOM 2687 C C . ILE A 1 347 ? -3.488 5.108 19.859 1.00 90.75 347 ILE A C 1
ATOM 2689 O O . ILE A 1 347 ? -4.291 5.311 20.766 1.00 90.75 347 ILE A O 1
ATOM 2693 N N . LEU A 1 348 ? -3.140 3.879 19.469 1.00 94.75 348 LEU A N 1
ATOM 2694 C CA . LEU A 1 348 ? -3.663 2.662 20.090 1.00 94.75 348 LEU A CA 1
ATOM 2695 C C . LEU A 1 348 ? -3.170 2.492 21.533 1.00 94.75 348 LEU A C 1
ATOM 2697 O O . LEU A 1 348 ? -3.974 2.210 22.413 1.00 94.75 348 LEU A O 1
ATOM 2701 N N . ALA A 1 349 ? -1.883 2.714 21.809 1.00 93.56 349 ALA A N 1
ATOM 2702 C CA . ALA A 1 349 ? -1.347 2.672 23.170 1.00 93.56 349 ALA A CA 1
ATOM 2703 C C . ALA A 1 349 ? -2.007 3.730 24.064 1.00 93.56 349 ALA A C 1
ATOM 2705 O O . ALA A 1 349 ? -2.445 3.419 25.167 1.00 93.56 349 ALA A O 1
ATOM 2706 N N . ALA A 1 350 ? -2.167 4.950 23.549 1.00 93.44 350 ALA A N 1
ATOM 2707 C CA . ALA A 1 350 ? -2.832 6.032 24.262 1.00 93.44 350 ALA A CA 1
ATOM 2708 C C . ALA A 1 350 ? -4.332 5.773 24.496 1.00 93.44 350 ALA A C 1
ATOM 2710 O O . ALA A 1 350 ? -4.898 6.353 25.419 1.00 93.44 350 ALA A O 1
ATOM 2711 N N . LEU A 1 351 ? -4.992 4.965 23.657 1.00 95.00 351 LEU A N 1
ATOM 2712 C CA . LEU A 1 351 ? -6.343 4.460 23.917 1.00 95.00 351 LEU A CA 1
ATOM 2713 C C . LEU A 1 351 ? -6.310 3.405 25.026 1.00 95.00 351 LEU A C 1
ATOM 2715 O O . LEU A 1 351 ? -7.067 3.512 25.978 1.00 95.00 351 LEU A O 1
ATOM 2719 N N . GLY A 1 352 ? -5.404 2.427 24.946 1.00 94.94 352 GLY A N 1
ATOM 2720 C CA . GLY A 1 352 ? -5.258 1.391 25.972 1.00 94.94 352 GLY A CA 1
ATOM 2721 C C . GLY A 1 352 ? -5.006 1.953 27.375 1.00 94.94 352 GLY A C 1
ATOM 2722 O O . GLY A 1 352 ? -5.583 1.463 28.338 1.00 94.94 352 GLY A O 1
ATOM 2723 N N . GLU A 1 353 ? -4.206 3.017 27.487 1.00 94.62 353 GLU A N 1
ATOM 2724 C CA . GLU A 1 353 ? -3.949 3.726 28.751 1.00 94.62 353 GLU A CA 1
ATOM 2725 C C . GLU A 1 353 ? -5.174 4.463 29.315 1.00 94.62 353 GLU A C 1
ATOM 2727 O O . GLU A 1 353 ? -5.221 4.713 30.520 1.00 94.62 353 GLU A O 1
ATOM 2732 N N . SER A 1 354 ? -6.138 4.846 28.470 1.00 93.50 354 SER A N 1
ATOM 2733 C CA . SER A 1 354 ? -7.331 5.584 28.899 1.00 93.50 354 SER A CA 1
ATOM 2734 C C . SER A 1 354 ? -8.536 4.689 29.196 1.00 93.50 354 SER A C 1
ATOM 2736 O O . SER A 1 354 ? -9.482 5.130 29.846 1.00 93.50 354 SER A O 1
ATOM 2738 N N . LEU A 1 355 ? -8.497 3.417 28.789 1.00 94.12 355 LEU A N 1
ATOM 2739 C CA . LEU A 1 355 ? -9.534 2.444 29.124 1.00 94.12 355 LEU A CA 1
ATOM 2740 C C . LEU A 1 355 ? -9.550 2.114 30.624 1.00 94.12 355 LEU A C 1
ATOM 2742 O O . LEU A 1 355 ? -8.541 2.178 31.327 1.00 94.12 355 LEU A O 1
ATOM 2746 N N . THR A 1 356 ? -10.722 1.713 31.124 1.00 87.69 356 THR A N 1
ATOM 2747 C CA . THR A 1 356 ? -10.846 1.260 32.518 1.00 87.69 356 THR A CA 1
ATOM 2748 C C . THR A 1 356 ? -9.967 0.022 32.784 1.00 87.69 356 THR A C 1
ATOM 2750 O O . THR A 1 356 ? -9.894 -0.857 31.924 1.00 87.69 356 THR A O 1
ATOM 2753 N N . PRO A 1 357 ? -9.349 -0.119 33.979 1.00 84.75 357 PRO A N 1
ATOM 2754 C CA . PRO A 1 357 ? -8.380 -1.192 34.262 1.00 84.75 357 PRO A CA 1
ATOM 2755 C C . PRO A 1 357 ? -8.892 -2.630 34.085 1.00 84.75 357 PRO A C 1
ATOM 2757 O O . PRO A 1 357 ? -8.095 -3.559 34.005 1.00 84.75 357 PRO A O 1
ATOM 2760 N N . ASN A 1 358 ? -10.213 -2.822 34.049 1.00 87.19 358 ASN A N 1
ATOM 2761 C CA . ASN A 1 358 ? -10.843 -4.134 33.919 1.00 87.19 358 ASN A CA 1
ATOM 2762 C C . ASN A 1 358 ? -11.063 -4.566 32.460 1.00 87.19 358 ASN A C 1
ATOM 2764 O O . ASN A 1 358 ? -11.547 -5.675 32.245 1.00 87.19 358 ASN A O 1
ATOM 2768 N N . VAL A 1 359 ? -10.743 -3.718 31.475 1.00 96.00 359 VAL A N 1
ATOM 2769 C CA . VAL A 1 359 ? -10.826 -4.052 30.046 1.00 96.00 359 VAL A CA 1
ATOM 2770 C C . VAL A 1 359 ? -9.450 -4.525 29.575 1.00 96.00 359 VAL A C 1
ATOM 2772 O O . VAL A 1 359 ? -8.539 -3.702 29.463 1.00 96.00 359 VAL A O 1
ATOM 2775 N N . PRO A 1 360 ? -9.257 -5.826 29.286 1.00 97.06 360 PRO A N 1
ATOM 2776 C CA . PRO A 1 360 ? -7.992 -6.308 28.753 1.00 97.06 360 PRO A CA 1
ATOM 2777 C C . PRO A 1 360 ? -7.705 -5.646 27.406 1.00 97.06 360 PRO A C 1
ATOM 2779 O O . PRO A 1 360 ? -8.573 -5.597 26.532 1.00 97.06 360 PRO A O 1
ATOM 2782 N N . PHE A 1 361 ? -6.480 -5.155 27.238 1.00 97.56 361 PHE A N 1
ATOM 2783 C CA . PHE A 1 361 ? -6.038 -4.479 26.026 1.00 97.56 361 PHE A CA 1
ATOM 2784 C C . PHE A 1 361 ? -4.747 -5.120 25.517 1.00 97.56 361 PHE A C 1
ATOM 2786 O O . PHE A 1 361 ? -3.741 -5.156 26.226 1.00 97.56 361 PHE A O 1
ATOM 2793 N N . VAL A 1 362 ? -4.771 -5.626 24.285 1.00 97.38 362 VAL A N 1
ATOM 2794 C CA . VAL A 1 362 ? -3.626 -6.290 23.647 1.00 97.38 362 VAL A CA 1
ATOM 2795 C C . VAL A 1 362 ? -3.315 -5.580 22.339 1.00 97.38 362 VAL A C 1
ATOM 2797 O O . VAL A 1 362 ? -4.170 -5.499 21.465 1.00 97.38 362 VAL A O 1
ATOM 2800 N N . ILE A 1 363 ? -2.092 -5.074 22.174 1.00 95.69 363 ILE A N 1
ATOM 2801 C CA . ILE A 1 363 ? -1.642 -4.489 20.902 1.00 95.69 363 ILE A CA 1
ATOM 2802 C C . ILE A 1 363 ? -0.835 -5.534 20.141 1.00 95.69 363 ILE A C 1
ATOM 2804 O O . ILE A 1 363 ? 0.110 -6.103 20.691 1.00 95.69 363 ILE A O 1
ATOM 2808 N N . LEU A 1 364 ? -1.171 -5.744 18.870 1.00 95.31 364 LEU A N 1
ATOM 2809 C CA . LEU A 1 364 ? -0.380 -6.582 17.973 1.00 95.31 364 LEU A CA 1
ATOM 2810 C C . LEU A 1 364 ? 1.014 -5.962 17.694 1.00 95.31 364 LEU A C 1
ATOM 2812 O O . LEU A 1 364 ? 1.2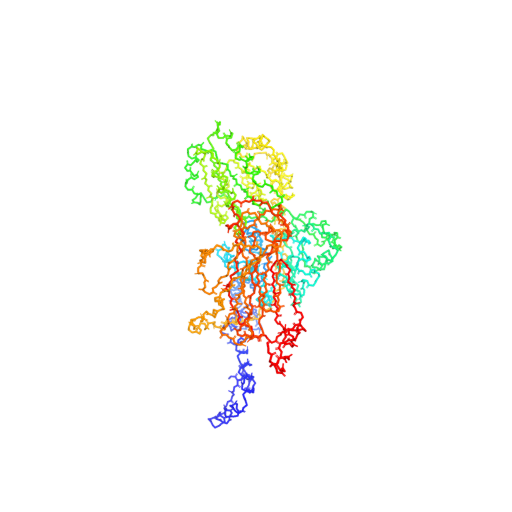60 -4.785 17.994 1.00 95.31 364 LEU A O 1
ATOM 2816 N N . PRO A 1 365 ? 1.972 -6.730 17.140 1.00 91.38 365 PRO A N 1
ATOM 2817 C CA . PRO A 1 365 ? 3.222 -6.179 16.610 1.00 91.38 365 PRO A CA 1
ATOM 2818 C C . PRO A 1 365 ? 2.970 -5.026 15.624 1.00 91.38 365 PRO A C 1
ATOM 2820 O O . PRO A 1 365 ? 1.899 -4.952 15.035 1.00 91.38 365 PRO A O 1
ATOM 2823 N N . ASP A 1 366 ? 3.930 -4.109 15.469 1.00 87.75 366 ASP A N 1
ATOM 2824 C CA . ASP A 1 366 ? 3.777 -2.887 14.659 1.00 87.75 366 ASP A CA 1
ATOM 2825 C C . ASP A 1 366 ? 4.756 -2.849 13.466 1.00 87.75 366 ASP A C 1
ATOM 2827 O O . ASP A 1 366 ? 5.946 -2.588 13.680 1.00 87.75 366 ASP A O 1
ATOM 2831 N N . PRO A 1 367 ? 4.274 -3.072 12.227 1.00 89.44 367 PRO A N 1
ATOM 2832 C CA . PRO A 1 367 ? 2.980 -3.681 11.896 1.00 89.44 367 PRO A CA 1
ATOM 2833 C C . PRO A 1 367 ? 3.009 -5.208 12.146 1.00 89.44 367 PRO A C 1
ATOM 2835 O O . PRO A 1 367 ? 4.094 -5.789 12.257 1.00 89.44 367 PRO A O 1
ATOM 2838 N N . PRO A 1 368 ? 1.854 -5.894 12.241 1.00 91.56 368 PRO A N 1
ATOM 2839 C CA . PRO A 1 368 ? 1.821 -7.350 12.278 1.00 91.56 368 PRO A CA 1
ATOM 2840 C C . PRO A 1 368 ? 2.185 -7.918 10.900 1.00 91.56 368 PRO A C 1
ATOM 2842 O O . PRO A 1 368 ? 1.979 -7.259 9.877 1.00 91.56 368 PRO A O 1
ATOM 2845 N N . SER A 1 369 ? 2.673 -9.162 10.856 1.00 91.44 369 SER A N 1
ATOM 2846 C CA . SER A 1 369 ? 2.730 -9.899 9.589 1.00 91.44 369 SER A CA 1
ATOM 2847 C C . SER A 1 369 ? 1.313 -10.088 9.036 1.00 91.44 369 SER A C 1
ATOM 2849 O O . SER A 1 369 ? 0.329 -10.062 9.782 1.00 91.44 369 SER A O 1
ATOM 2851 N N . PHE A 1 370 ? 1.186 -10.301 7.724 1.00 91.19 370 PHE A N 1
ATOM 2852 C CA . PHE A 1 370 ? -0.125 -10.544 7.113 1.00 91.19 370 PHE A CA 1
ATOM 2853 C C . PHE A 1 370 ? -0.837 -11.756 7.721 1.00 91.19 370 PHE A C 1
ATOM 2855 O O . PHE A 1 370 ? -2.026 -11.691 8.018 1.00 91.19 370 PHE A O 1
ATOM 2862 N N . SER A 1 371 ? -0.098 -12.840 7.931 1.00 91.06 371 SER A N 1
ATOM 2863 C CA . SER A 1 371 ? -0.623 -14.082 8.484 1.00 91.06 371 SER A CA 1
ATOM 2864 C C . SER A 1 371 ? -1.136 -13.893 9.920 1.00 91.06 371 SER A C 1
ATOM 2866 O O . SER A 1 371 ? -2.247 -14.320 10.237 1.00 91.06 371 SER A O 1
ATOM 2868 N N . LEU A 1 372 ? -0.416 -13.114 10.737 1.00 93.69 372 LEU A N 1
ATOM 2869 C CA . LEU A 1 372 ? -0.852 -12.726 12.075 1.00 93.69 372 LEU A CA 1
ATOM 2870 C C . LEU A 1 372 ? -2.092 -11.826 12.031 1.00 93.69 372 LEU A C 1
ATOM 2872 O O . LEU A 1 372 ? -3.023 -12.039 12.809 1.00 93.69 372 LEU A O 1
ATOM 2876 N N . LEU A 1 373 ? -2.120 -10.825 11.139 1.00 94.81 373 LEU A N 1
ATOM 2877 C CA . LEU A 1 373 ? -3.283 -9.951 10.961 1.00 94.81 373 LEU A CA 1
ATOM 2878 C C . LEU A 1 373 ? -4.526 -10.777 10.621 1.00 94.81 373 LEU A C 1
ATOM 2880 O O . LEU A 1 373 ? -5.544 -10.633 11.289 1.00 94.81 373 LEU A O 1
ATOM 2884 N N . ASP A 1 374 ? -4.442 -11.632 9.605 1.00 95.00 374 ASP A N 1
ATOM 2885 C CA . ASP A 1 374 ? -5.548 -12.468 9.145 1.00 95.00 374 ASP A CA 1
ATOM 2886 C C . ASP A 1 374 ? -6.037 -13.430 10.242 1.00 95.00 374 ASP A C 1
ATOM 2888 O O . ASP A 1 374 ? -7.236 -13.497 10.526 1.00 95.00 374 ASP A O 1
ATOM 2892 N N . ALA A 1 375 ? -5.113 -14.101 10.938 1.00 94.50 375 ALA A N 1
ATOM 2893 C CA . ALA A 1 375 ? -5.440 -14.981 12.058 1.00 94.50 375 ALA A CA 1
ATOM 2894 C C . ALA A 1 375 ? -6.140 -14.233 13.205 1.00 94.50 375 ALA A C 1
ATOM 2896 O O . ALA A 1 375 ? -7.144 -14.714 13.737 1.00 94.50 375 ALA A O 1
ATOM 2897 N N . CYS A 1 376 ? -5.657 -13.036 13.555 1.00 95.50 376 CYS A N 1
ATOM 2898 C CA . CYS A 1 376 ? -6.269 -12.206 14.591 1.00 95.50 376 CYS A CA 1
ATOM 2899 C C . CYS A 1 376 ? -7.638 -11.677 14.164 1.00 95.50 376 CYS A C 1
ATOM 2901 O O . CYS A 1 376 ? -8.584 -11.785 14.938 1.00 95.50 376 CYS A O 1
ATOM 2903 N N . LEU A 1 377 ? -7.770 -11.151 12.940 1.00 95.62 377 LEU A N 1
ATOM 2904 C CA . LEU A 1 377 ? -9.049 -10.680 12.403 1.00 95.62 377 LEU A CA 1
ATOM 2905 C C . LEU A 1 377 ? -10.092 -11.796 12.422 1.00 95.62 377 LEU A C 1
ATOM 2907 O O . LEU A 1 377 ? -11.222 -11.566 12.842 1.00 95.62 377 LEU A O 1
ATOM 2911 N N . ASN A 1 378 ? -9.705 -13.017 12.046 1.00 94.38 378 ASN A N 1
ATOM 2912 C CA . ASN A 1 378 ? -10.620 -14.148 12.002 1.00 94.38 378 ASN A CA 1
ATOM 2913 C C . ASN A 1 378 ? -11.190 -14.544 13.373 1.00 94.38 378 ASN A C 1
ATOM 2915 O O . ASN A 1 378 ? -12.240 -15.182 13.410 1.00 94.38 378 ASN A O 1
ATOM 2919 N N . ILE A 1 379 ? -10.552 -14.188 14.491 1.00 94.75 379 ILE A N 1
ATOM 2920 C CA . ILE A 1 379 ? -11.088 -14.471 15.831 1.00 94.75 379 ILE A CA 1
ATOM 2921 C C . ILE A 1 379 ? -11.838 -13.290 16.452 1.00 94.75 379 ILE A C 1
ATOM 2923 O O . ILE A 1 379 ? -12.416 -13.457 17.523 1.00 94.75 379 ILE A O 1
ATOM 2927 N N . LEU A 1 380 ? -11.858 -12.114 15.827 1.00 97.12 380 LEU A N 1
ATOM 2928 C CA . LEU A 1 380 ? -12.620 -10.978 16.347 1.00 97.12 380 LEU A CA 1
ATOM 2929 C C . LEU A 1 380 ? -14.130 -11.239 16.293 1.00 97.12 380 LEU A C 1
ATOM 2931 O O . LEU A 1 380 ? -14.610 -12.030 15.479 1.00 97.12 380 LEU A O 1
ATOM 2935 N N . ASP A 1 381 ? -14.867 -10.562 17.173 1.00 97.94 381 ASP A N 1
ATOM 2936 C CA . ASP A 1 381 ? -16.333 -10.485 17.100 1.00 97.94 381 ASP A CA 1
ATOM 2937 C C . ASP A 1 381 ? -16.782 -9.224 16.355 1.00 97.94 381 ASP A C 1
ATOM 2939 O O . ASP A 1 381 ? -17.791 -9.236 15.660 1.00 97.94 381 ASP A O 1
ATOM 2943 N N . VAL A 1 382 ? -16.009 -8.141 16.465 1.00 98.44 382 VAL A N 1
ATOM 2944 C CA . VAL A 1 382 ? -16.217 -6.905 15.706 1.00 98.44 382 VAL A CA 1
ATOM 2945 C C . VAL A 1 382 ? -14.880 -6.209 15.456 1.00 98.44 382 VAL A C 1
ATOM 2947 O O . VAL A 1 382 ? -13.966 -6.281 16.283 1.00 98.44 382 VAL A O 1
ATOM 2950 N N . LEU A 1 383 ? -14.762 -5.509 14.331 1.00 98.75 383 LEU A N 1
ATOM 2951 C CA . LEU A 1 383 ? -13.645 -4.613 14.034 1.00 98.75 383 LEU A CA 1
ATOM 2952 C C . LEU A 1 383 ? -14.138 -3.167 13.920 1.00 98.75 383 LEU A C 1
ATOM 2954 O O . LEU A 1 383 ? -15.019 -2.885 13.124 1.00 98.75 383 LEU A O 1
ATOM 2958 N N . VAL A 1 384 ? -13.521 -2.230 14.634 1.00 98.62 384 VAL A N 1
ATOM 2959 C CA . VAL A 1 384 ? -13.664 -0.784 14.410 1.00 98.62 384 VAL A CA 1
ATOM 2960 C C . VAL A 1 384 ? -12.401 -0.293 13.717 1.00 98.62 384 VAL A C 1
ATOM 2962 O O . VAL A 1 384 ? -11.301 -0.440 14.258 1.00 98.62 384 VAL A O 1
ATOM 2965 N N . THR A 1 385 ? -12.511 0.261 12.511 1.00 97.81 385 THR A N 1
ATOM 2966 C CA . THR A 1 385 ? -11.320 0.562 11.706 1.00 97.81 385 THR A CA 1
ATOM 2967 C C . THR A 1 385 ? -11.400 1.853 10.908 1.00 97.81 385 THR A C 1
ATOM 2969 O O . THR A 1 385 ? -12.402 2.159 10.270 1.00 97.81 385 THR A O 1
ATOM 2972 N N . MET A 1 386 ? -10.283 2.584 10.892 1.00 94.75 386 MET A N 1
ATOM 2973 C CA . MET A 1 386 ? -10.042 3.654 9.924 1.00 94.75 386 MET A CA 1
ATOM 2974 C C . MET A 1 386 ? -9.423 3.124 8.624 1.00 94.75 386 MET A C 1
ATOM 2976 O O . MET A 1 386 ? -9.676 3.671 7.560 1.00 94.75 386 MET A O 1
ATOM 2980 N N . ARG A 1 387 ? -8.567 2.096 8.655 1.00 93.62 387 ARG A N 1
ATOM 2981 C CA . ARG A 1 387 ? -7.825 1.636 7.467 1.00 93.62 387 ARG A CA 1
ATOM 2982 C C . ARG A 1 387 ? -8.712 0.776 6.561 1.00 93.62 387 ARG A C 1
ATOM 2984 O O . ARG A 1 387 ? -9.083 -0.332 6.930 1.00 93.62 387 ARG A O 1
ATOM 2991 N N . LEU A 1 388 ? -8.916 1.224 5.317 1.00 94.50 388 LEU A N 1
ATOM 2992 C CA . LEU A 1 388 ? -9.634 0.469 4.274 1.00 94.50 388 LEU A CA 1
ATOM 2993 C C . LEU A 1 388 ? -9.190 -1.004 4.187 1.00 94.50 388 LEU A C 1
ATOM 2995 O O . LEU A 1 388 ? -10.025 -1.899 4.191 1.00 94.50 388 LEU A O 1
ATOM 2999 N N . HIS A 1 389 ? -7.883 -1.267 4.155 1.00 95.19 389 HIS A N 1
ATOM 3000 C CA . HIS A 1 389 ? -7.368 -2.630 4.004 1.00 95.19 389 HIS A CA 1
ATOM 3001 C C . HIS A 1 389 ? -7.677 -3.551 5.195 1.00 95.19 389 HIS A C 1
ATOM 3003 O O . HIS A 1 389 ? -7.819 -4.753 4.992 1.00 95.19 389 HIS A O 1
ATOM 3009 N N . ALA A 1 390 ? -7.851 -3.016 6.411 1.00 96.62 390 ALA A N 1
ATOM 3010 C CA . ALA A 1 390 ? -8.345 -3.819 7.530 1.00 96.62 390 ALA A CA 1
ATOM 3011 C C . ALA A 1 390 ? -9.803 -4.234 7.291 1.00 96.62 390 ALA A C 1
ATOM 3013 O O . ALA A 1 390 ? -10.143 -5.402 7.461 1.00 96.62 390 ALA A O 1
ATOM 3014 N N . ALA A 1 391 ? -10.644 -3.290 6.847 1.00 97.50 391 ALA A N 1
ATOM 3015 C CA . ALA A 1 391 ? -12.051 -3.543 6.542 1.00 97.50 391 ALA A CA 1
ATOM 3016 C C . ALA A 1 391 ? -12.227 -4.532 5.379 1.00 97.50 391 ALA A C 1
ATOM 3018 O O . ALA A 1 391 ? -13.110 -5.384 5.431 1.00 97.50 391 ALA A O 1
ATOM 3019 N N . LEU A 1 392 ? -11.384 -4.450 4.344 1.00 96.62 392 LEU A N 1
ATOM 3020 C CA . LEU A 1 392 ? -11.386 -5.391 3.218 1.00 96.62 392 LEU A CA 1
ATOM 3021 C C . LEU A 1 392 ? -11.140 -6.827 3.695 1.00 96.62 392 LEU A C 1
ATOM 3023 O O . LEU A 1 392 ? -11.945 -7.714 3.418 1.00 96.62 392 LEU A O 1
ATOM 3027 N N . VAL A 1 393 ? -10.063 -7.055 4.454 1.00 96.69 393 VAL A N 1
ATOM 3028 C CA . VAL A 1 393 ? -9.719 -8.398 4.951 1.00 96.69 393 VAL A CA 1
ATOM 3029 C C . VAL A 1 393 ? -10.765 -8.903 5.954 1.00 96.69 393 VAL A C 1
ATOM 3031 O O . VAL A 1 393 ? -11.192 -10.052 5.868 1.00 96.69 393 VAL A O 1
ATOM 3034 N N . ALA A 1 394 ? -11.250 -8.046 6.858 1.00 97.19 394 ALA A N 1
ATOM 3035 C CA . ALA A 1 394 ? -12.275 -8.406 7.839 1.00 97.19 394 ALA A CA 1
ATOM 3036 C C . ALA A 1 394 ? -13.605 -8.819 7.185 1.00 97.19 394 ALA A C 1
ATOM 3038 O O . ALA A 1 394 ? -14.170 -9.856 7.540 1.00 97.19 394 ALA A O 1
ATOM 3039 N N . HIS A 1 395 ? -14.081 -8.075 6.182 1.00 97.62 395 HIS A N 1
ATOM 3040 C CA . HIS A 1 395 ? -15.299 -8.424 5.446 1.00 97.62 395 HIS A CA 1
ATOM 3041 C C . HIS A 1 395 ? -15.161 -9.736 4.665 1.00 97.62 395 HIS A C 1
ATOM 3043 O O . HIS A 1 395 ? -16.103 -10.527 4.662 1.00 97.62 395 HIS A O 1
ATOM 3049 N N . ARG A 1 396 ? -13.981 -10.036 4.103 1.00 96.06 396 ARG A N 1
ATOM 3050 C CA . ARG A 1 396 ? -13.692 -11.347 3.485 1.00 96.06 396 ARG A CA 1
ATOM 3051 C C . ARG A 1 396 ? -13.691 -12.510 4.488 1.00 96.06 396 ARG A C 1
ATOM 3053 O O . ARG A 1 396 ? -13.928 -13.653 4.111 1.00 96.06 396 ARG A O 1
ATOM 3060 N N . ARG A 1 397 ? -13.495 -12.224 5.780 1.00 94.50 397 ARG A N 1
ATOM 3061 C CA . ARG A 1 397 ? -13.665 -13.167 6.906 1.00 94.50 397 ARG A CA 1
ATOM 3062 C C . ARG A 1 397 ? -15.058 -13.117 7.549 1.00 94.50 397 ARG A C 1
ATOM 3064 O O . ARG A 1 397 ? -15.278 -13.741 8.592 1.00 94.50 397 ARG A O 1
ATOM 3071 N N . TYR A 1 398 ? -16.001 -12.404 6.930 1.00 96.44 398 TYR A N 1
ATOM 3072 C CA . TYR A 1 398 ? -17.370 -12.209 7.417 1.00 96.44 398 TYR A CA 1
ATOM 3073 C C . TYR A 1 398 ? -17.427 -11.616 8.834 1.00 96.44 398 TYR A C 1
ATOM 3075 O O . TYR A 1 398 ? -18.342 -11.917 9.602 1.00 96.44 398 TYR A O 1
ATOM 3083 N N . ILE A 1 399 ? -16.431 -10.805 9.199 1.00 97.75 399 ILE A N 1
ATOM 3084 C CA . ILE A 1 399 ? -16.356 -10.133 10.498 1.00 97.75 399 ILE A CA 1
ATOM 3085 C C . ILE A 1 399 ? -17.217 -8.867 10.445 1.00 97.75 399 ILE A C 1
ATOM 3087 O O . ILE A 1 399 ? -16.959 -8.015 9.583 1.00 97.75 399 ILE A O 1
ATOM 3091 N N . PRO A 1 400 ? -18.198 -8.700 11.353 1.00 98.12 400 PRO A N 1
ATOM 3092 C CA . PRO A 1 400 ? -18.904 -7.436 11.521 1.00 98.12 400 PRO A CA 1
ATOM 3093 C C . PRO A 1 400 ? -17.894 -6.306 11.729 1.00 98.12 400 PRO A C 1
ATOM 3095 O O . PRO A 1 400 ? -17.040 -6.368 12.611 1.00 98.12 400 PRO A O 1
ATOM 3098 N N . THR A 1 401 ? -17.939 -5.288 10.878 1.00 98.56 401 THR A N 1
ATOM 3099 C CA . THR A 1 401 ? -16.956 -4.201 10.892 1.00 98.56 401 THR A CA 1
ATOM 3100 C C . THR A 1 401 ? -17.683 -2.867 10.922 1.00 98.56 401 THR A C 1
ATOM 3102 O O . THR A 1 401 ? -18.655 -2.695 10.194 1.00 98.56 401 THR A O 1
ATOM 3105 N N . VAL A 1 402 ? -17.198 -1.939 11.745 1.00 98.62 402 VAL A N 1
ATOM 3106 C CA . VAL A 1 402 ? -17.616 -0.540 11.802 1.00 98.62 402 VAL A CA 1
ATOM 3107 C C . VAL A 1 402 ? -16.501 0.329 11.220 1.00 98.62 402 VAL A C 1
ATOM 3109 O O . VAL A 1 402 ? -15.367 0.336 11.712 1.00 98.62 402 VAL A O 1
ATOM 3112 N N . GLY A 1 403 ? -16.807 1.042 10.142 1.00 98.19 403 GLY A N 1
ATOM 3113 C CA . GLY A 1 403 ? -15.880 1.936 9.459 1.00 98.19 403 GLY A CA 1
ATOM 3114 C C . GLY A 1 403 ? -15.862 3.329 10.081 1.00 98.19 403 GLY A C 1
ATOM 3115 O O . GLY A 1 403 ? -16.908 3.913 10.339 1.00 98.19 403 GLY A O 1
ATOM 3116 N N . LEU A 1 404 ? -14.668 3.888 10.260 1.00 97.56 404 LEU A N 1
ATOM 3117 C CA . LEU A 1 404 ? -14.451 5.293 10.601 1.00 97.56 404 LEU A CA 1
ATOM 3118 C C . LEU A 1 404 ? -13.981 6.033 9.339 1.00 97.56 404 LEU A C 1
ATOM 3120 O O . LEU A 1 404 ? -12.808 5.952 8.952 1.00 97.56 404 LEU A O 1
ATOM 3124 N N . ALA A 1 405 ? -14.906 6.713 8.662 1.00 94.25 405 ALA A N 1
ATOM 3125 C CA . ALA A 1 405 ? -14.706 7.303 7.340 1.00 94.25 405 ALA A CA 1
ATOM 3126 C C . ALA A 1 405 ? -13.854 8.584 7.378 1.00 94.25 405 ALA A C 1
ATOM 3128 O O . ALA A 1 405 ? -14.360 9.700 7.325 1.00 94.25 405 ALA A O 1
ATOM 3129 N N . TYR A 1 406 ? -12.531 8.419 7.429 1.00 87.75 406 TYR A N 1
ATOM 3130 C CA . TYR A 1 406 ? -11.566 9.527 7.324 1.00 87.75 406 TYR A CA 1
ATOM 3131 C C . TYR A 1 406 ? -11.211 9.912 5.875 1.00 87.75 406 TYR A C 1
ATOM 3133 O O . TYR A 1 406 ? -10.629 10.967 5.631 1.00 87.75 406 TYR A O 1
ATOM 3141 N N . ASP A 1 407 ? -11.492 9.011 4.934 1.00 87.00 407 ASP A N 1
ATOM 3142 C CA . ASP A 1 407 ? -11.169 9.089 3.510 1.00 87.00 407 ASP A CA 1
ATOM 3143 C C . ASP A 1 407 ? -12.363 8.494 2.736 1.00 87.00 407 ASP A C 1
ATOM 3145 O O . ASP A 1 407 ? -12.875 7.445 3.160 1.00 87.00 407 ASP A O 1
ATOM 3149 N N . PRO A 1 408 ? -12.812 9.109 1.622 1.00 86.69 408 PRO A N 1
ATOM 3150 C CA . PRO A 1 408 ? -13.967 8.646 0.846 1.00 86.69 408 PRO A CA 1
ATOM 3151 C C . PRO A 1 408 ? -13.920 7.167 0.443 1.00 86.69 408 PRO A C 1
ATOM 3153 O O . PRO A 1 408 ? -14.964 6.527 0.312 1.00 86.69 408 PRO A O 1
ATOM 3156 N N . LYS A 1 409 ? -12.723 6.585 0.293 1.00 87.88 409 LYS A N 1
ATOM 3157 C CA . LYS A 1 409 ? -12.573 5.164 -0.061 1.00 87.88 409 LYS A CA 1
ATOM 3158 C C . LYS A 1 409 ? -13.105 4.206 1.007 1.00 87.88 409 LYS A C 1
ATOM 3160 O O . LYS A 1 409 ? -13.539 3.110 0.673 1.00 87.88 409 LYS A O 1
ATOM 3165 N N . VAL A 1 410 ? -13.057 4.602 2.285 1.00 92.69 410 VAL A N 1
ATOM 3166 C CA . VAL A 1 410 ? -13.584 3.782 3.385 1.00 92.69 410 VAL A CA 1
ATOM 3167 C C . VAL A 1 410 ? -15.099 3.732 3.265 1.00 92.69 410 VAL A C 1
ATOM 3169 O O . VAL A 1 410 ? -15.653 2.648 3.178 1.00 92.69 410 VAL A O 1
ATOM 3172 N N . GLN A 1 411 ? -15.749 4.891 3.157 1.00 94.25 411 GLN A N 1
ATOM 3173 C CA . GLN A 1 411 ? -17.196 4.996 2.964 1.00 94.25 411 GLN A CA 1
ATOM 3174 C C . GLN A 1 411 ? -17.679 4.173 1.757 1.00 94.25 411 GLN A C 1
ATOM 3176 O O . GLN A 1 411 ? -18.587 3.352 1.882 1.00 94.25 411 GLN A O 1
ATOM 3181 N N . ARG A 1 412 ? -17.010 4.325 0.609 1.00 91.81 412 ARG A N 1
ATOM 3182 C CA . ARG A 1 412 ? -17.366 3.630 -0.634 1.00 91.81 412 ARG A CA 1
ATOM 3183 C C . ARG A 1 412 ? -17.332 2.107 -0.507 1.00 91.81 412 ARG A C 1
ATOM 3185 O O . ARG A 1 412 ? -18.242 1.442 -0.984 1.00 91.81 412 ARG A O 1
ATOM 3192 N N . HIS A 1 413 ? -16.321 1.550 0.158 1.00 95.06 413 HIS A N 1
ATOM 3193 C CA . HIS A 1 413 ? -16.225 0.099 0.382 1.00 95.06 413 HIS A CA 1
ATOM 3194 C C . HIS A 1 413 ? -17.442 -0.455 1.135 1.00 95.06 413 HIS A C 1
ATOM 3196 O O . HIS A 1 413 ? -17.968 -1.515 0.798 1.00 95.06 413 HIS A O 1
ATOM 3202 N N . PHE A 1 414 ? -17.931 0.279 2.136 1.00 97.25 414 PHE A N 1
ATOM 3203 C CA . PHE A 1 414 ? -19.129 -0.114 2.878 1.00 97.25 414 PHE A CA 1
ATOM 3204 C C . PHE A 1 414 ? -20.391 0.008 2.016 1.00 97.25 414 PHE A C 1
ATOM 3206 O O . PHE A 1 414 ? -21.241 -0.878 2.057 1.00 97.25 414 PHE A O 1
ATOM 3213 N N . GLU A 1 415 ? -20.495 1.043 1.180 1.00 95.56 415 GLU A N 1
ATOM 3214 C CA . GLU A 1 415 ? -21.595 1.206 0.217 1.00 95.56 415 GLU A CA 1
ATOM 3215 C C . GLU A 1 415 ? -21.649 0.066 -0.812 1.00 95.56 415 GLU A C 1
ATOM 3217 O O . GLU A 1 415 ? -22.718 -0.503 -1.045 1.00 95.56 415 GLU A O 1
ATOM 3222 N N . GLU A 1 416 ? -20.502 -0.328 -1.374 1.00 94.38 416 GLU A N 1
ATOM 3223 C CA . GLU A 1 416 ? -20.390 -1.440 -2.331 1.00 94.38 416 GLU A CA 1
ATOM 3224 C C . GLU A 1 416 ? -20.874 -2.771 -1.737 1.00 94.38 416 GLU A C 1
ATOM 3226 O O . GLU A 1 416 ? -21.477 -3.590 -2.434 1.00 94.38 416 GLU A O 1
ATOM 3231 N N . LEU A 1 417 ? -20.675 -2.963 -0.432 1.00 96.56 417 LEU A N 1
ATOM 3232 C CA . LEU A 1 417 ? -21.128 -4.139 0.309 1.00 96.56 417 LEU A CA 1
ATOM 3233 C C . LEU A 1 417 ? -22.547 -4.005 0.875 1.00 96.56 417 LEU A C 1
ATOM 3235 O O . LEU A 1 417 ? -23.084 -4.981 1.389 1.00 96.56 417 LEU A O 1
ATOM 3239 N N . GLY A 1 418 ? -23.187 -2.838 0.742 1.00 96.44 418 GLY A N 1
ATOM 3240 C CA . GLY A 1 418 ? -24.523 -2.586 1.290 1.00 96.44 418 GLY A CA 1
ATOM 3241 C C . GLY A 1 418 ? -24.585 -2.393 2.790 1.00 96.44 418 GLY A C 1
ATOM 3242 O O . GLY A 1 418 ? -25.606 -2.722 3.375 1.00 96.44 418 GLY A O 1
ATOM 3243 N N . ARG A 1 419 ? -23.502 -1.897 3.385 1.00 96.38 419 ARG A N 1
ATOM 3244 C CA . ARG A 1 419 ? -23.351 -1.693 4.827 1.00 96.38 419 ARG A CA 1
ATOM 3245 C C . ARG A 1 419 ? -23.108 -0.225 5.170 1.00 96.38 419 ARG A C 1
ATOM 3247 O O . ARG A 1 419 ? -22.283 0.094 6.023 1.00 96.38 419 ARG A O 1
ATOM 3254 N N . SER A 1 420 ? -23.777 0.685 4.463 1.00 96.62 420 SER A N 1
ATOM 3255 C CA . SER A 1 420 ? -23.630 2.136 4.652 1.00 96.62 420 SER A CA 1
ATOM 3256 C C . SER A 1 420 ? -23.986 2.595 6.071 1.00 96.62 420 SER A C 1
ATOM 3258 O O . SER A 1 420 ? -23.498 3.621 6.520 1.00 96.62 420 SER A O 1
ATOM 3260 N N . GLU A 1 421 ? -24.813 1.834 6.785 1.00 95.38 421 GLU A N 1
ATOM 3261 C CA . GLU A 1 421 ? -25.183 2.038 8.188 1.00 95.38 421 GLU A CA 1
ATOM 3262 C C . GLU A 1 421 ? -24.089 1.629 9.188 1.00 95.38 421 GLU A C 1
ATOM 3264 O O . GLU A 1 421 ? -24.150 1.996 10.358 1.00 95.38 421 GLU A O 1
ATOM 3269 N N . GLN A 1 422 ? -23.083 0.874 8.739 1.00 97.00 422 GLN A N 1
ATOM 3270 C CA . GLN A 1 422 ? -21.948 0.424 9.551 1.00 97.00 422 GLN A CA 1
ATOM 3271 C C . GLN A 1 422 ? -20.698 1.274 9.314 1.00 97.00 422 GLN A C 1
ATOM 3273 O O . GLN A 1 422 ? -19.592 0.877 9.670 1.00 97.00 422 GLN A O 1
ATOM 3278 N N . VAL A 1 423 ? -20.840 2.444 8.699 1.00 97.88 423 VAL A N 1
ATOM 3279 C CA . VAL A 1 423 ? -19.750 3.397 8.522 1.00 97.88 423 VAL A CA 1
ATOM 3280 C C . VAL A 1 423 ? -20.200 4.771 8.987 1.00 97.88 423 VAL A C 1
ATOM 3282 O O . VAL A 1 423 ? -21.287 5.238 8.661 1.00 97.88 423 VAL A O 1
ATOM 3285 N N . VAL A 1 424 ? -19.358 5.402 9.798 1.00 97.56 424 VAL A N 1
ATOM 3286 C CA . VAL A 1 424 ? -19.648 6.679 10.447 1.00 97.56 424 VAL A CA 1
ATOM 3287 C C . VAL A 1 424 ? -18.504 7.669 10.204 1.00 97.56 424 VAL A C 1
ATOM 3289 O O . VAL A 1 424 ? -17.353 7.247 10.028 1.00 97.56 424 VAL A O 1
ATOM 3292 N N . PRO A 1 425 ? -18.782 8.985 10.169 1.00 96.50 425 PRO A N 1
ATOM 3293 C CA . PRO A 1 425 ? -17.741 10.008 10.082 1.00 96.50 425 PRO A CA 1
ATOM 3294 C C . PRO A 1 425 ? -16.879 10.044 11.357 1.00 96.50 425 PRO A C 1
ATOM 3296 O O . PRO A 1 425 ? -17.219 9.442 12.375 1.00 96.50 425 PRO A O 1
ATOM 3299 N N . LEU A 1 426 ? -15.753 10.764 11.332 1.00 94.25 426 LEU A N 1
ATOM 3300 C CA . LEU A 1 426 ? -14.883 10.884 12.514 1.00 94.25 426 LEU A CA 1
ATOM 3301 C C . LEU A 1 426 ? -15.501 11.746 13.627 1.00 94.25 426 LEU A C 1
ATOM 3303 O O . LEU A 1 426 ? -15.163 11.578 14.795 1.00 94.25 426 LEU A O 1
ATOM 3307 N N . GLU A 1 427 ? -16.411 12.644 13.262 1.00 93.38 427 GLU A N 1
ATOM 3308 C CA . GLU A 1 427 ? -17.183 13.541 14.123 1.00 93.38 427 GLU A CA 1
ATOM 3309 C C . GLU A 1 427 ? -18.347 12.844 14.856 1.00 93.38 427 GLU A C 1
ATOM 3311 O O . GLU A 1 427 ? -19.103 13.513 15.560 1.00 93.38 427 GLU A O 1
ATOM 3316 N N . VAL A 1 428 ? -18.527 11.531 14.671 1.00 96.19 428 VAL A N 1
ATOM 3317 C CA . VAL A 1 428 ? -19.632 10.754 15.250 1.00 96.19 428 VAL A CA 1
ATOM 3318 C C . VAL A 1 428 ? -19.721 10.908 16.773 1.00 96.19 428 VAL A C 1
ATOM 3320 O O . VAL A 1 428 ? -18.707 10.969 17.481 1.00 96.19 428 VAL A O 1
ATOM 3323 N N . THR A 1 429 ? -20.947 10.951 17.295 1.00 97.56 429 THR A N 1
ATOM 3324 C CA . THR A 1 429 ? -21.177 10.943 18.745 1.00 97.56 429 THR A CA 1
ATOM 3325 C C . THR A 1 429 ? -20.842 9.578 19.352 1.00 97.56 429 THR A C 1
ATOM 3327 O O . THR A 1 429 ? -20.797 8.557 18.662 1.00 97.56 429 THR A O 1
ATOM 3330 N N . TRP A 1 430 ? -20.579 9.527 20.661 1.00 97.25 430 TRP A N 1
ATOM 3331 C CA . TRP A 1 430 ? -20.258 8.245 21.298 1.00 97.25 430 TRP A CA 1
ATOM 3332 C C . TRP A 1 430 ? -21.489 7.337 21.370 1.00 97.25 430 TRP A C 1
ATOM 3334 O O . TRP A 1 430 ? -21.328 6.125 21.318 1.00 97.25 430 TRP A O 1
ATOM 3344 N N . GLU A 1 431 ? -22.695 7.904 21.448 1.00 98.12 431 GLU A N 1
ATOM 3345 C CA . GLU A 1 431 ? -23.963 7.176 21.402 1.00 98.12 431 GLU A CA 1
ATOM 3346 C C . GLU A 1 431 ? -24.157 6.478 20.048 1.00 98.12 431 GLU A C 1
ATOM 3348 O O . GLU A 1 431 ? -24.406 5.277 20.004 1.00 98.12 431 GLU A O 1
ATOM 3353 N N . GLU A 1 432 ? -23.963 7.199 18.942 1.00 97.50 432 GLU A N 1
ATOM 3354 C CA . GLU A 1 432 ? -24.077 6.634 17.590 1.00 97.50 432 GLU A CA 1
ATOM 3355 C C . GLU A 1 432 ? -23.010 5.560 17.333 1.00 97.50 432 GLU A C 1
ATOM 3357 O O . GLU A 1 432 ? -23.323 4.481 16.828 1.00 97.50 432 GLU A O 1
ATOM 3362 N N . LEU A 1 433 ? -21.752 5.811 17.726 1.00 98.31 433 LEU A N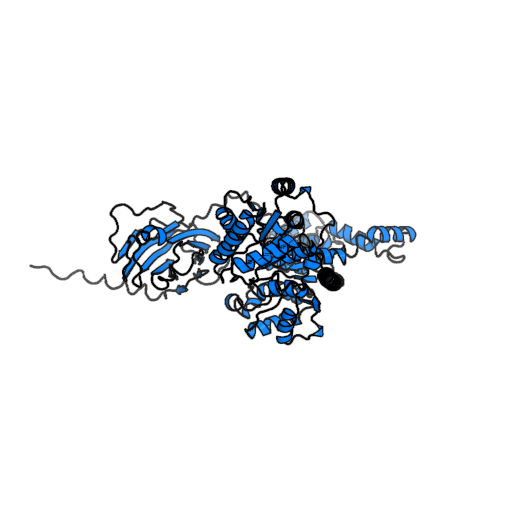 1
ATOM 3363 C CA . LEU A 1 433 ? -20.692 4.809 17.595 1.00 98.31 433 LEU A CA 1
ATOM 3364 C C . LEU A 1 433 ? -20.987 3.571 18.452 1.00 98.31 433 LEU A C 1
ATOM 3366 O O . LEU A 1 433 ? -20.773 2.445 18.002 1.00 98.31 433 LEU A O 1
ATOM 3370 N N . HIS A 1 434 ? -21.485 3.768 19.673 1.00 98.19 434 HIS A N 1
ATOM 3371 C CA . HIS A 1 434 ? -21.913 2.687 20.552 1.00 98.19 434 HIS A CA 1
ATOM 3372 C C . HIS A 1 434 ? -22.997 1.829 19.904 1.00 98.19 434 HIS A C 1
ATOM 3374 O O . HIS A 1 434 ? -22.865 0.605 19.891 1.00 98.19 434 HIS A O 1
ATOM 3380 N N . ASP A 1 435 ? -24.023 2.449 19.329 1.00 97.81 435 ASP A N 1
ATOM 3381 C CA . ASP A 1 435 ? -25.133 1.732 18.707 1.00 97.81 435 ASP A CA 1
ATOM 3382 C C . ASP A 1 435 ? -24.672 0.929 17.483 1.00 97.81 435 ASP A C 1
ATOM 3384 O O . ASP A 1 435 ? -25.038 -0.243 17.349 1.00 97.81 435 ASP A O 1
ATOM 3388 N N . CYS A 1 436 ? -23.784 1.487 16.651 1.00 97.50 436 CYS A N 1
ATOM 3389 C CA . CYS A 1 436 ? -23.149 0.751 15.552 1.00 97.50 436 CYS A CA 1
ATOM 3390 C C . CYS A 1 436 ? -22.342 -0.456 16.062 1.00 97.50 436 CYS A C 1
ATOM 3392 O O . CYS A 1 436 ? -22.508 -1.570 15.562 1.00 97.50 436 CYS A O 1
ATOM 3394 N N . VAL A 1 437 ? -21.495 -0.272 17.083 1.00 98.00 437 VAL A N 1
ATOM 3395 C CA . VAL A 1 437 ? -20.653 -1.356 17.624 1.00 98.00 437 VAL A CA 1
ATOM 3396 C C . VAL A 1 437 ? -21.497 -2.445 18.289 1.00 98.00 437 VAL A C 1
ATOM 3398 O O . VAL A 1 437 ? -21.226 -3.627 18.085 1.00 98.00 437 VAL A O 1
ATOM 3401 N N . ILE A 1 438 ? -22.539 -2.086 19.041 1.00 97.56 438 ILE A N 1
ATOM 3402 C CA . ILE A 1 438 ? -23.469 -3.053 19.639 1.00 97.56 438 ILE A CA 1
ATOM 3403 C C . ILE A 1 438 ? -24.236 -3.814 18.558 1.00 97.56 438 ILE A C 1
ATOM 3405 O O . ILE A 1 438 ? -24.333 -5.039 18.642 1.00 97.56 438 ILE A O 1
ATOM 3409 N N . SER A 1 439 ? -24.738 -3.123 17.531 1.00 96.56 439 SER A N 1
ATOM 3410 C CA . SER A 1 439 ? -25.400 -3.771 16.396 1.00 96.56 439 SER A CA 1
ATOM 3411 C C . SER A 1 439 ? -24.472 -4.777 15.712 1.00 96.56 439 SER A C 1
ATOM 3413 O O . SER A 1 439 ? -24.901 -5.886 15.396 1.00 96.56 439 SER A O 1
ATOM 3415 N N . ALA A 1 440 ? -23.202 -4.424 15.512 1.00 96.50 440 ALA A N 1
ATOM 3416 C CA . ALA A 1 440 ? -22.212 -5.312 14.914 1.00 96.50 440 ALA A CA 1
ATOM 3417 C C . ALA A 1 440 ? -21.869 -6.510 15.827 1.00 96.50 440 ALA A C 1
ATOM 3419 O O . ALA A 1 440 ? -21.791 -7.642 15.355 1.00 96.50 440 ALA A O 1
ATOM 3420 N N . LEU A 1 441 ? -21.742 -6.300 17.143 1.00 96.00 441 LEU A N 1
ATOM 3421 C CA . LEU A 1 441 ? -21.515 -7.377 18.120 1.00 96.00 441 LEU A CA 1
ATOM 3422 C C . LEU A 1 441 ? -22.670 -8.386 18.174 1.00 96.00 441 LEU A C 1
ATOM 3424 O O . LEU A 1 441 ? -22.436 -9.576 18.385 1.00 96.00 441 LEU A O 1
ATOM 3428 N N . GLN A 1 442 ? -23.911 -7.928 17.991 1.00 94.69 442 GLN A N 1
ATOM 3429 C CA . GLN A 1 442 ? -25.096 -8.793 17.961 1.00 94.69 442 GLN A CA 1
ATOM 3430 C C . GLN A 1 442 ? -25.157 -9.673 16.708 1.00 94.69 442 GLN A C 1
ATOM 3432 O O . GLN A 1 442 ? -25.732 -10.760 16.756 1.00 94.69 442 GLN A O 1
ATOM 3437 N N . GLU A 1 443 ? -24.554 -9.232 15.602 1.00 92.50 443 GLU A N 1
ATOM 3438 C CA . GLU A 1 443 ? -24.514 -9.987 14.348 1.00 92.50 443 GLU A CA 1
ATOM 3439 C C . GLU A 1 443 ? -23.605 -11.223 14.448 1.00 92.50 443 GLU A C 1
ATOM 3441 O O . GLU A 1 443 ? -23.888 -12.235 13.808 1.00 92.50 443 GLU A O 1
ATOM 3446 N N . ASN A 1 444 ? -22.564 -11.176 15.295 1.00 88.44 444 ASN A N 1
ATOM 3447 C CA . ASN A 1 444 ? -21.533 -12.207 15.503 1.00 88.44 444 ASN A CA 1
ATOM 3448 C C . ASN A 1 444 ? -20.700 -12.511 14.238 1.00 88.44 444 ASN A C 1
ATOM 3450 O O . ASN A 1 444 ? -19.489 -12.301 14.207 1.00 88.44 444 ASN A O 1
ATOM 3454 N N . ARG A 1 445 ? -21.345 -12.964 13.158 1.00 94.81 445 ARG A N 1
ATOM 3455 C CA . ARG A 1 445 ? -20.780 -13.067 11.808 1.00 94.81 445 ARG A CA 1
ATOM 3456 C C . ARG A 1 445 ? -21.752 -12.523 10.786 1.00 94.81 445 ARG A C 1
ATOM 3458 O O . ARG A 1 445 ? -22.948 -12.800 10.857 1.00 94.81 445 ARG A O 1
ATOM 3465 N N . ILE A 1 446 ? -21.210 -11.857 9.772 1.00 95.81 446 ILE A N 1
ATOM 3466 C CA . ILE A 1 446 ? -22.013 -11.351 8.667 1.00 95.81 446 ILE A CA 1
ATOM 3467 C C . ILE A 1 446 ? -22.623 -12.534 7.913 1.00 95.81 446 ILE A C 1
ATOM 3469 O O . ILE A 1 446 ? -21.946 -13.322 7.241 1.00 95.81 446 ILE A O 1
ATOM 3473 N N . SER A 1 447 ? -23.931 -12.689 8.076 1.00 93.56 447 SER A N 1
ATOM 3474 C CA . SER A 1 447 ? -24.698 -13.813 7.537 1.00 93.56 447 SER A CA 1
ATOM 3475 C C . SER A 1 447 ? -25.696 -13.396 6.461 1.00 93.56 447 SER A C 1
ATOM 3477 O O . SER A 1 447 ? -26.241 -14.276 5.797 1.00 93.56 447 SER A O 1
ATOM 3479 N N . ASP A 1 448 ? -25.868 -12.089 6.238 1.00 94.44 448 ASP A N 1
ATOM 3480 C CA . ASP A 1 448 ? -26.738 -11.544 5.198 1.00 94.44 448 ASP A CA 1
ATOM 3481 C C . ASP A 1 448 ? -26.395 -12.129 3.807 1.00 94.44 448 ASP A C 1
ATOM 3483 O O . ASP A 1 448 ? -25.261 -11.982 3.332 1.00 94.44 448 ASP A O 1
ATOM 3487 N N . PRO A 1 449 ? -27.347 -12.807 3.133 1.00 95.62 449 PRO A N 1
ATOM 3488 C CA . PRO A 1 449 ? -27.138 -13.341 1.792 1.00 95.62 449 PRO A CA 1
ATOM 3489 C C . PRO A 1 449 ? -26.773 -12.270 0.760 1.00 95.62 449 PRO A C 1
ATOM 3491 O O . PRO A 1 449 ? -25.952 -12.542 -0.116 1.00 95.62 449 PRO A O 1
ATOM 3494 N N . LEU A 1 450 ? -27.337 -11.061 0.872 1.00 96.12 450 LEU A N 1
ATOM 3495 C CA . LEU A 1 450 ? -27.072 -9.983 -0.081 1.00 96.12 450 LEU A CA 1
ATOM 3496 C C . LEU A 1 450 ? -25.635 -9.469 0.056 1.00 96.12 450 LEU A C 1
ATOM 3498 O O . LEU A 1 450 ? -24.946 -9.299 -0.950 1.00 96.12 450 LEU A O 1
ATOM 3502 N N . PHE A 1 451 ? -25.147 -9.296 1.287 1.00 97.25 451 PHE A N 1
ATOM 3503 C CA . PHE A 1 451 ? -23.731 -9.042 1.547 1.00 97.25 451 PHE A CA 1
ATOM 3504 C C . PHE A 1 451 ? -22.829 -10.105 0.907 1.00 97.25 451 PHE A C 1
ATOM 3506 O O . PHE A 1 451 ? -21.856 -9.758 0.241 1.00 97.25 451 PHE A O 1
ATOM 3513 N N . ARG A 1 452 ? -23.144 -11.398 1.073 1.00 96.69 452 ARG A N 1
ATOM 3514 C CA . ARG A 1 452 ? -22.328 -12.496 0.516 1.00 96.69 452 ARG A CA 1
ATOM 3515 C C . ARG A 1 452 ? -22.270 -12.458 -1.007 1.00 96.69 452 ARG A C 1
ATOM 3517 O O . ARG A 1 452 ? -21.202 -12.660 -1.579 1.00 96.69 452 ARG A O 1
ATOM 3524 N N . GLU A 1 453 ? -23.396 -12.177 -1.658 1.00 97.62 453 GLU A N 1
ATOM 3525 C CA . GLU A 1 453 ? -23.464 -12.007 -3.111 1.00 97.62 453 GLU A CA 1
ATOM 3526 C C . GLU A 1 453 ? -22.611 -10.818 -3.579 1.00 97.62 453 GLU A C 1
ATOM 3528 O O . GLU A 1 453 ? -21.820 -10.948 -4.519 1.00 97.62 453 GLU A O 1
ATOM 3533 N N . ARG A 1 454 ? -22.717 -9.670 -2.896 1.00 97.75 454 ARG A N 1
ATOM 3534 C CA . ARG A 1 454 ? -21.928 -8.465 -3.205 1.00 97.75 454 ARG A CA 1
ATOM 3535 C C . ARG A 1 454 ? -20.437 -8.703 -3.009 1.00 97.75 454 ARG A C 1
ATOM 3537 O O . ARG A 1 454 ? -19.658 -8.408 -3.912 1.00 97.75 454 ARG A O 1
ATOM 3544 N N . LEU A 1 455 ? -20.050 -9.298 -1.883 1.00 97.31 455 LEU A N 1
ATOM 3545 C CA . LEU A 1 455 ? -18.667 -9.660 -1.584 1.00 97.31 455 LEU A CA 1
ATOM 3546 C C . LEU A 1 455 ? -18.094 -10.596 -2.655 1.00 97.31 455 LEU A C 1
ATOM 3548 O O . LEU A 1 455 ? -17.068 -10.281 -3.251 1.00 97.31 455 LEU A O 1
ATOM 3552 N N . SER A 1 456 ? -18.796 -11.690 -2.965 1.00 96.75 456 SER A N 1
ATOM 3553 C CA . SER A 1 456 ? -18.369 -12.647 -3.993 1.00 96.75 456 SER A CA 1
ATOM 3554 C C . SER A 1 456 ? -18.248 -11.995 -5.375 1.00 96.75 456 SER A C 1
ATOM 3556 O O . SER A 1 456 ? -17.320 -12.290 -6.134 1.00 96.75 456 SER A O 1
ATOM 3558 N N . THR A 1 457 ? -19.140 -11.054 -5.696 1.00 97.00 457 THR A N 1
ATOM 3559 C CA . THR A 1 457 ? -19.075 -10.271 -6.935 1.00 97.00 457 THR A CA 1
ATOM 3560 C C . THR A 1 457 ? -17.825 -9.390 -6.979 1.00 97.00 457 THR A C 1
ATOM 3562 O O . THR A 1 457 ? -17.155 -9.341 -8.012 1.00 97.00 457 THR A O 1
ATOM 3565 N N . LEU A 1 458 ? -17.483 -8.707 -5.881 1.00 96.06 458 LEU A N 1
ATOM 3566 C CA . LEU A 1 458 ? -16.278 -7.875 -5.792 1.00 96.06 458 LEU A CA 1
ATOM 3567 C C . LEU A 1 458 ? -15.002 -8.721 -5.889 1.00 96.06 458 LEU A C 1
ATOM 3569 O O . LEU A 1 458 ? -14.120 -8.385 -6.681 1.00 96.06 458 LEU A O 1
ATOM 3573 N N . GLU A 1 459 ? -14.938 -9.848 -5.177 1.00 96.12 459 GLU A N 1
ATOM 3574 C CA . GLU A 1 459 ? -13.823 -10.804 -5.247 1.00 96.12 459 GLU A CA 1
ATOM 3575 C C . GLU A 1 459 ? -13.626 -11.339 -6.665 1.00 96.12 459 GLU A C 1
ATOM 3577 O O . GLU A 1 459 ? -12.532 -11.246 -7.223 1.00 96.12 459 GLU A O 1
ATOM 3582 N N . THR A 1 460 ? -14.702 -11.818 -7.295 1.00 96.56 460 THR A N 1
ATOM 3583 C CA . THR A 1 460 ? -14.655 -12.371 -8.655 1.00 96.56 460 THR A CA 1
ATOM 3584 C C . THR A 1 460 ? -14.220 -11.317 -9.670 1.00 96.56 460 THR A C 1
ATOM 3586 O O . THR A 1 460 ? -13.394 -11.593 -10.541 1.00 96.56 460 THR A O 1
ATOM 3589 N N . ARG A 1 461 ? -14.750 -10.089 -9.570 1.00 95.81 461 ARG A N 1
ATOM 3590 C CA . ARG A 1 461 ? -14.386 -8.990 -10.476 1.00 95.81 461 ARG A CA 1
ATOM 3591 C C . ARG A 1 461 ? -12.933 -8.561 -10.295 1.00 95.81 461 ARG A C 1
ATOM 3593 O O . ARG A 1 461 ? -12.250 -8.390 -11.304 1.00 95.81 461 ARG A O 1
ATOM 3600 N N . SER A 1 462 ? -12.477 -8.405 -9.050 1.00 95.81 462 SER A N 1
ATOM 3601 C CA . SER A 1 462 ? -11.095 -8.030 -8.730 1.00 95.81 462 SER A CA 1
ATOM 3602 C C . SER A 1 462 ? -10.113 -9.089 -9.225 1.00 95.81 462 SER A C 1
ATOM 3604 O O . SER A 1 462 ? -9.222 -8.774 -10.013 1.00 95.81 462 SER A O 1
ATOM 3606 N N . LEU A 1 463 ? -10.345 -10.362 -8.884 1.00 95.94 463 LEU A N 1
ATOM 3607 C CA . LEU A 1 463 ? -9.506 -11.478 -9.318 1.00 95.94 463 LEU A CA 1
ATOM 3608 C C . LEU A 1 463 ? -9.455 -11.586 -10.847 1.00 95.94 463 LEU A C 1
ATOM 3610 O O . LEU A 1 463 ? -8.374 -11.604 -11.429 1.00 95.94 463 LEU A O 1
ATOM 3614 N N . ALA A 1 464 ? -10.608 -11.589 -11.522 1.00 96.31 464 ALA A N 1
ATOM 3615 C CA . ALA A 1 464 ? -10.650 -11.732 -12.975 1.00 96.31 464 ALA A CA 1
ATOM 3616 C C . ALA A 1 464 ? -9.946 -10.571 -13.702 1.00 96.31 464 ALA A C 1
ATOM 3618 O O . ALA A 1 464 ? -9.276 -10.792 -14.715 1.00 96.31 464 ALA A O 1
ATOM 3619 N N . ALA A 1 465 ? -10.097 -9.337 -13.211 1.00 96.12 465 ALA A N 1
ATOM 3620 C CA . ALA A 1 465 ? -9.418 -8.170 -13.769 1.00 96.12 465 ALA A CA 1
ATOM 3621 C C . ALA A 1 465 ? -7.909 -8.203 -13.516 1.00 96.12 465 ALA A C 1
ATOM 3623 O O . ALA A 1 465 ? -7.130 -7.989 -14.450 1.00 96.12 465 ALA A O 1
ATOM 3624 N N . LEU A 1 466 ? -7.491 -8.539 -12.293 1.00 96.75 466 LEU A N 1
ATOM 3625 C CA . LEU A 1 466 ? -6.083 -8.664 -11.938 1.00 96.75 466 LEU A CA 1
ATOM 3626 C C . LEU A 1 466 ? -5.398 -9.761 -12.759 1.00 96.75 466 LEU A C 1
ATOM 3628 O O . LEU A 1 466 ? -4.325 -9.531 -13.307 1.00 96.75 466 LEU A O 1
ATOM 3632 N N . GLU A 1 467 ? -6.043 -10.912 -12.951 1.00 96.25 467 GLU A N 1
ATOM 3633 C CA . GLU A 1 467 ? -5.523 -11.963 -13.824 1.00 96.25 467 GLU A CA 1
ATOM 3634 C C . GLU A 1 467 ? -5.426 -11.522 -15.291 1.00 96.25 467 GLU A C 1
ATOM 3636 O O . GLU A 1 467 ? -4.460 -11.854 -15.974 1.00 96.25 467 GLU A O 1
ATOM 3641 N N . ARG A 1 468 ? -6.412 -10.779 -15.822 1.00 95.94 468 ARG A N 1
ATOM 3642 C CA . ARG A 1 468 ? -6.320 -10.217 -17.185 1.00 95.94 468 ARG A CA 1
ATOM 3643 C C . ARG A 1 468 ? -5.164 -9.225 -17.306 1.00 95.94 468 ARG A C 1
ATOM 3645 O O . ARG A 1 468 ? -4.489 -9.209 -18.336 1.00 95.94 468 ARG A O 1
ATOM 3652 N N . ALA A 1 469 ? -4.941 -8.393 -16.291 1.00 96.19 469 ALA A N 1
ATOM 3653 C CA . ALA A 1 469 ? -3.816 -7.467 -16.252 1.00 96.19 469 ALA A CA 1
ATOM 3654 C C . ALA A 1 469 ? -2.477 -8.220 -16.186 1.00 96.19 469 ALA A C 1
ATOM 3656 O O . ALA A 1 469 ? -1.609 -7.979 -17.021 1.00 96.19 469 ALA A O 1
ATOM 3657 N N . ALA A 1 470 ? -2.346 -9.200 -15.290 1.00 96.19 470 ALA A N 1
ATOM 3658 C CA . ALA A 1 470 ? -1.157 -10.039 -15.170 1.00 96.19 470 ALA A CA 1
ATOM 3659 C C . ALA A 1 470 ? -0.866 -10.831 -16.457 1.00 96.19 470 ALA A C 1
ATOM 3661 O O . ALA A 1 470 ? 0.275 -10.869 -16.913 1.00 96.19 470 ALA A O 1
ATOM 3662 N N . ARG A 1 471 ? -1.898 -11.375 -17.121 1.00 94.69 471 ARG A N 1
ATOM 3663 C CA . ARG A 1 471 ? -1.759 -12.024 -18.436 1.00 94.69 471 ARG A CA 1
ATOM 3664 C C . ARG A 1 471 ? -1.209 -11.062 -19.493 1.00 94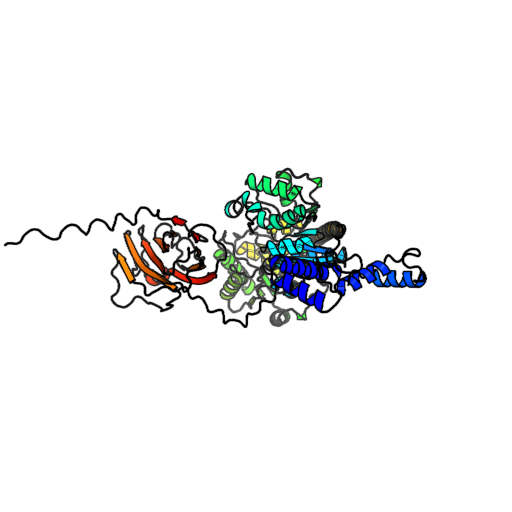.69 471 ARG A C 1
ATOM 3666 O O . ARG A 1 471 ? -0.302 -11.445 -20.225 1.00 94.69 471 ARG A O 1
ATOM 3673 N N . ARG A 1 472 ? -1.674 -9.808 -19.540 1.00 93.94 472 ARG A N 1
ATOM 3674 C CA . ARG A 1 472 ? -1.118 -8.787 -20.453 1.00 93.94 472 ARG A CA 1
ATOM 3675 C C . ARG A 1 472 ? 0.358 -8.487 -20.179 1.00 93.94 472 ARG A C 1
ATOM 3677 O O . ARG A 1 472 ? 1.120 -8.329 -21.128 1.00 93.94 472 ARG A O 1
ATOM 3684 N N . VAL A 1 473 ? 0.776 -8.479 -18.912 1.00 94.12 473 VAL A N 1
ATOM 3685 C CA . VAL A 1 473 ? 2.199 -8.357 -18.546 1.00 94.12 473 VAL A CA 1
ATOM 3686 C C . VAL A 1 473 ? 2.986 -9.592 -19.005 1.00 94.12 473 VAL A C 1
ATOM 3688 O O . VAL A 1 473 ? 4.054 -9.458 -19.594 1.00 94.12 473 VAL A O 1
ATOM 3691 N N . SER A 1 474 ? 2.441 -10.801 -18.819 1.00 88.31 474 SER A N 1
ATOM 3692 C CA . SER A 1 474 ? 3.103 -12.059 -19.211 1.00 88.31 474 SER A CA 1
ATOM 3693 C C . SER A 1 474 ? 3.327 -12.206 -20.723 1.00 88.31 474 SER A C 1
ATOM 3695 O O . SER A 1 474 ? 4.229 -12.923 -21.158 1.00 88.31 474 SER A O 1
ATOM 3697 N N . THR A 1 475 ? 2.537 -11.500 -21.538 1.00 86.94 475 THR A N 1
ATOM 3698 C CA . THR A 1 475 ? 2.682 -11.490 -23.000 1.00 86.94 475 THR A CA 1
ATOM 3699 C C . THR A 1 475 ? 3.756 -10.531 -23.513 1.00 86.94 475 THR A C 1
ATOM 3701 O O . THR A 1 475 ? 3.978 -10.493 -24.721 1.00 86.94 475 THR A O 1
ATOM 3704 N N . ALA A 1 476 ? 4.426 -9.771 -22.637 1.00 80.69 476 ALA A N 1
ATOM 3705 C CA . ALA A 1 476 ? 5.543 -8.921 -23.035 1.00 80.69 476 ALA A CA 1
ATOM 3706 C C . ALA A 1 476 ? 6.644 -9.742 -23.731 1.00 80.69 476 ALA A C 1
ATOM 3708 O O . ALA A 1 476 ? 6.944 -10.879 -23.337 1.00 80.69 476 ALA A O 1
ATOM 3709 N N . GLU A 1 477 ? 7.230 -9.165 -24.785 1.00 77.25 477 GLU A N 1
ATOM 3710 C CA . GLU A 1 477 ? 8.333 -9.793 -25.506 1.00 77.25 477 GLU A CA 1
ATOM 3711 C C . GLU A 1 477 ? 9.519 -9.996 -24.570 1.00 77.25 477 GLU A C 1
ATOM 3713 O O . GLU A 1 477 ? 9.984 -9.062 -23.917 1.00 77.25 477 GLU A O 1
ATOM 3718 N N . VAL A 1 478 ? 10.021 -11.230 -24.528 1.00 72.38 478 VAL A N 1
ATOM 3719 C CA . VAL A 1 478 ? 11.179 -11.559 -23.704 1.00 72.38 478 VAL A CA 1
ATOM 3720 C C . VAL A 1 478 ? 12.415 -10.942 -24.337 1.00 72.38 478 VAL A C 1
ATOM 3722 O O . VAL A 1 478 ? 12.865 -11.365 -25.407 1.00 72.38 478 VAL A O 1
ATOM 3725 N N . ARG A 1 479 ? 13.000 -9.963 -23.660 1.00 70.12 479 ARG A N 1
ATOM 3726 C CA . ARG A 1 479 ? 14.278 -9.391 -24.034 1.00 70.12 479 ARG A CA 1
ATOM 3727 C C . ARG A 1 479 ? 15.349 -10.451 -23.907 1.00 70.12 479 ARG A C 1
ATOM 3729 O O . ARG A 1 479 ? 15.433 -11.220 -22.945 1.00 70.12 479 ARG A O 1
ATOM 3736 N N . ALA A 1 480 ? 16.218 -10.496 -24.910 1.00 57.12 480 ALA A N 1
ATOM 3737 C CA . ALA A 1 480 ? 17.420 -11.286 -24.795 1.00 57.12 480 ALA A CA 1
ATOM 3738 C C . ALA A 1 480 ? 18.231 -10.699 -23.636 1.00 57.12 480 ALA A C 1
ATOM 3740 O O . ALA A 1 480 ? 18.806 -9.627 -23.791 1.00 57.12 480 ALA A O 1
ATOM 3741 N N . ALA A 1 481 ? 18.245 -11.367 -22.474 1.00 52.78 481 ALA A N 1
ATOM 3742 C CA . ALA A 1 481 ? 19.097 -10.932 -21.380 1.00 52.78 481 ALA A CA 1
ATOM 3743 C C . ALA A 1 481 ? 20.520 -10.845 -21.929 1.00 52.78 481 ALA A C 1
ATOM 3745 O O . ALA A 1 481 ? 21.110 -11.856 -22.334 1.00 52.78 481 ALA A O 1
ATOM 3746 N N . VAL A 1 482 ? 21.019 -9.614 -21.987 1.00 46.09 482 VAL A N 1
ATOM 3747 C CA . VAL A 1 482 ? 22.444 -9.362 -21.981 1.00 46.09 482 VAL A CA 1
ATOM 3748 C C . VAL A 1 482 ? 22.867 -9.962 -20.660 1.00 46.09 482 VAL A C 1
ATOM 3750 O O . VAL A 1 482 ? 22.417 -9.514 -19.606 1.00 46.09 482 VAL A O 1
ATOM 3753 N N . HIS A 1 483 ? 23.602 -11.065 -20.717 1.00 42.16 483 HIS A N 1
ATOM 3754 C CA . HIS A 1 483 ? 24.227 -11.582 -19.524 1.00 42.16 483 HIS A CA 1
ATOM 3755 C C . HIS A 1 483 ? 25.314 -10.583 -19.145 1.00 42.16 483 HIS A C 1
ATOM 3757 O O . HIS A 1 483 ? 26.477 -10.705 -19.501 1.00 42.16 483 HIS A O 1
ATOM 3763 N N . THR A 1 484 ? 24.897 -9.521 -18.479 1.00 40.66 484 THR A N 1
ATOM 3764 C CA . THR A 1 484 ? 25.799 -8.755 -17.664 1.00 40.66 484 THR A CA 1
ATOM 3765 C C . THR A 1 484 ? 26.004 -9.634 -16.447 1.00 40.66 484 THR A C 1
ATOM 3767 O O . THR A 1 484 ? 25.041 -9.909 -15.721 1.00 40.66 484 THR A O 1
ATOM 3770 N N . ILE A 1 485 ? 27.245 -10.058 -16.188 1.00 37.22 485 ILE A N 1
ATOM 3771 C CA . ILE A 1 485 ? 27.636 -10.212 -14.783 1.00 37.22 485 ILE A CA 1
ATOM 3772 C C . ILE A 1 485 ? 27.130 -8.926 -14.142 1.00 37.22 485 ILE A C 1
ATOM 3774 O O . ILE A 1 485 ? 27.335 -7.857 -14.746 1.00 37.22 485 ILE A O 1
ATOM 3778 N N . PRO A 1 486 ? 26.454 -8.982 -12.980 1.00 36.97 486 PRO A N 1
ATOM 3779 C CA . PRO A 1 486 ? 26.440 -7.813 -12.126 1.00 36.97 486 PRO A CA 1
ATOM 3780 C C . PRO A 1 486 ? 27.832 -7.208 -12.260 1.00 36.97 486 PRO A C 1
ATOM 3782 O O . PRO A 1 486 ? 28.819 -7.950 -12.258 1.00 36.97 486 PRO A O 1
ATOM 3785 N N . VAL A 1 487 ? 27.966 -5.898 -12.443 1.00 36.47 487 VAL A N 1
ATOM 3786 C CA . VAL A 1 487 ? 29.201 -5.328 -11.920 1.00 36.47 487 VAL A CA 1
ATOM 3787 C C . VAL A 1 487 ? 29.180 -5.895 -10.509 1.00 36.47 487 VAL A C 1
ATOM 3789 O O . VAL A 1 487 ? 28.242 -5.579 -9.773 1.00 36.47 487 VAL A O 1
ATOM 3792 N N . GLU A 1 488 ? 30.039 -6.890 -10.201 1.00 32.72 488 GLU A N 1
ATOM 3793 C CA . GLU A 1 488 ? 30.406 -7.175 -8.828 1.00 32.72 488 GLU A CA 1
ATOM 3794 C C . GLU A 1 488 ? 30.632 -5.759 -8.404 1.00 32.72 488 GLU A C 1
ATOM 3796 O O . GLU A 1 488 ? 31.546 -5.140 -8.969 1.00 32.72 488 GLU A O 1
ATOM 3801 N N . ARG A 1 489 ? 29.692 -5.188 -7.613 1.00 34.62 489 ARG A N 1
ATOM 3802 C CA . ARG A 1 489 ? 29.911 -3.891 -6.983 1.00 34.62 489 ARG A CA 1
ATOM 3803 C C . ARG A 1 489 ? 31.343 -4.070 -6.603 1.00 34.62 489 ARG A C 1
ATOM 3805 O O . ARG A 1 489 ? 31.537 -5.068 -5.884 1.00 34.62 489 ARG A O 1
ATOM 3812 N N . PRO A 1 490 ? 32.305 -3.311 -7.197 1.00 28.64 490 PRO A N 1
ATOM 3813 C CA . PRO A 1 490 ? 33.691 -3.497 -6.827 1.00 28.64 490 PRO A CA 1
ATOM 3814 C C . PRO A 1 490 ? 33.531 -3.532 -5.353 1.00 28.64 490 PRO A C 1
ATOM 3816 O O . PRO A 1 490 ? 32.864 -2.602 -4.852 1.00 28.64 490 PRO A O 1
ATOM 3819 N N . LEU A 1 491 ? 33.851 -4.701 -4.745 1.00 31.52 491 LEU A N 1
ATOM 3820 C CA . LEU A 1 491 ? 33.550 -4.887 -3.342 1.00 31.52 491 LEU A CA 1
ATOM 3821 C C . LEU A 1 491 ? 34.006 -3.541 -2.849 1.00 31.52 491 LEU A C 1
ATOM 3823 O O . LEU A 1 491 ? 35.104 -3.076 -3.213 1.00 31.52 491 LEU A O 1
ATOM 3827 N N . GLU A 1 492 ? 33.161 -2.839 -2.116 1.00 31.77 492 GLU A N 1
ATOM 3828 C CA . GLU A 1 492 ? 33.840 -2.108 -1.107 1.00 31.77 492 GLU A CA 1
ATOM 3829 C C . GLU A 1 492 ? 34.606 -3.270 -0.415 1.00 31.77 492 GLU A C 1
ATOM 3831 O O . GLU A 1 492 ? 34.112 -3.892 0.508 1.00 31.77 492 GLU A O 1
ATOM 3836 N N . THR A 1 493 ? 35.860 -3.551 -0.823 1.00 30.47 493 THR A N 1
ATOM 3837 C CA . THR A 1 493 ? 36.963 -3.002 -0.107 1.00 30.47 493 THR A CA 1
ATOM 3838 C C . THR A 1 493 ? 36.367 -1.751 0.551 1.00 30.47 493 THR A C 1
ATOM 3840 O O . THR A 1 493 ? 36.606 -0.632 0.117 1.00 30.47 493 THR A O 1
ATOM 3843 N N . GLN A 1 494 ? 35.639 -1.902 1.677 1.00 34.44 494 GLN A N 1
ATOM 3844 C CA . GLN A 1 494 ? 36.235 -2.394 2.911 1.00 34.44 494 GLN A CA 1
ATOM 3845 C C . GLN A 1 494 ? 37.756 -2.388 2.753 1.00 34.44 494 GLN A C 1
ATOM 3847 O O . GLN A 1 494 ? 38.449 -3.373 2.971 1.00 34.44 494 GLN A O 1
ATOM 3852 N N . SER A 1 495 ? 38.247 -1.245 2.252 1.00 29.75 495 SER A N 1
ATOM 3853 C CA . SER A 1 495 ? 39.544 -0.685 2.452 1.00 29.75 495 SER A CA 1
ATOM 3854 C C . SER A 1 495 ? 39.595 -0.808 3.944 1.00 29.75 495 SER A C 1
ATOM 3856 O O . SER A 1 495 ? 38.775 -0.133 4.573 1.00 29.75 495 SER A O 1
ATOM 3858 N N . PRO A 1 496 ? 40.337 -1.810 4.439 1.00 31.17 496 PRO A N 1
ATOM 3859 C CA . PRO A 1 496 ? 40.070 -2.544 5.671 1.00 31.17 496 PRO A CA 1
ATOM 3860 C C . PRO A 1 496 ? 39.529 -1.563 6.667 1.00 31.17 496 PRO A C 1
ATOM 3862 O O . PRO A 1 496 ? 40.340 -0.727 7.055 1.00 31.17 496 PRO A O 1
ATOM 3865 N N . THR A 1 497 ? 38.194 -1.566 6.872 1.00 35.22 497 THR A N 1
ATOM 3866 C CA . THR A 1 497 ? 37.380 -0.406 7.284 1.00 35.22 497 THR A CA 1
ATOM 3867 C C . THR A 1 497 ? 38.301 0.671 7.790 1.00 35.22 497 THR A C 1
ATOM 3869 O O . THR A 1 497 ? 38.706 0.581 8.950 1.00 35.22 497 THR A O 1
ATOM 3872 N N . LYS A 1 498 ? 38.813 1.531 6.890 1.00 36.56 498 LYS A N 1
ATOM 3873 C CA . LYS A 1 498 ? 39.919 2.431 7.229 1.00 36.56 498 LYS A CA 1
ATOM 3874 C C . LYS A 1 498 ? 39.279 3.421 8.163 1.00 36.56 498 LYS A C 1
ATOM 3876 O O . LYS A 1 498 ? 38.659 4.351 7.662 1.00 36.56 498 LYS A O 1
ATOM 3881 N N . ALA A 1 499 ? 39.270 3.060 9.452 1.00 31.47 499 ALA A N 1
ATOM 3882 C CA . ALA A 1 499 ? 38.144 3.266 10.354 1.00 31.47 499 ALA A CA 1
ATOM 3883 C C . ALA A 1 499 ? 37.568 4.619 10.043 1.00 31.47 499 ALA A C 1
ATOM 3885 O O . ALA A 1 499 ? 38.294 5.551 10.369 1.00 31.47 499 ALA A O 1
ATOM 3886 N N . LEU A 1 500 ? 36.435 4.679 9.298 1.00 37.53 500 LEU A N 1
ATOM 3887 C CA . LEU A 1 500 ? 35.933 5.893 8.632 1.00 37.53 500 LEU A CA 1
ATOM 3888 C C . LEU A 1 500 ? 36.244 7.010 9.593 1.00 37.53 500 LEU A C 1
ATOM 3890 O O . LEU A 1 500 ? 35.639 7.036 10.672 1.00 37.53 500 LEU A O 1
ATOM 3894 N N . THR A 1 501 ? 37.323 7.756 9.325 1.00 37.84 501 THR A N 1
ATOM 3895 C CA . THR A 1 501 ? 37.889 8.596 10.371 1.00 37.84 501 THR A CA 1
ATOM 3896 C C . THR A 1 501 ? 36.869 9.687 10.431 1.00 37.84 501 THR A C 1
ATOM 3898 O O . THR A 1 501 ? 36.921 10.551 9.565 1.00 37.84 501 THR A O 1
ATOM 3901 N N . LYS A 1 502 ? 35.870 9.548 11.323 1.00 43.97 502 LYS A N 1
ATOM 3902 C CA . LYS A 1 502 ? 34.673 10.383 11.381 1.00 43.97 502 LYS A CA 1
ATOM 3903 C C . LYS A 1 502 ? 35.194 11.787 11.186 1.00 43.97 502 LYS A C 1
ATOM 3905 O O . LYS A 1 502 ? 35.892 12.298 12.069 1.00 43.97 502 LYS A O 1
ATOM 3910 N N . GLN A 1 503 ? 34.986 12.356 10.002 1.00 53.69 503 GLN A N 1
ATOM 3911 C CA . GLN A 1 503 ? 35.433 13.709 9.772 1.00 53.69 503 GLN A CA 1
ATOM 3912 C C . GLN A 1 503 ? 34.461 14.529 10.598 1.00 53.69 503 GLN A C 1
ATOM 3914 O O . GLN A 1 503 ? 33.286 14.671 10.282 1.00 53.69 503 GLN A O 1
ATOM 3919 N N . MET A 1 504 ? 34.918 14.909 11.784 1.00 59.75 504 MET A N 1
ATOM 3920 C CA . MET A 1 504 ? 34.102 15.641 12.727 1.00 59.75 504 MET A CA 1
ATOM 3921 C C . MET A 1 504 ? 34.159 17.098 12.294 1.00 59.75 504 MET A C 1
ATOM 3923 O O . MET A 1 504 ? 35.144 17.772 12.596 1.00 59.75 504 MET A O 1
ATOM 3927 N N . ALA A 1 505 ? 33.122 17.558 11.589 1.00 70.50 505 ALA A N 1
ATOM 3928 C CA . ALA A 1 505 ? 32.759 18.963 11.668 1.00 70.50 505 ALA A CA 1
ATOM 3929 C C . ALA A 1 505 ? 32.315 19.237 13.103 1.00 70.50 505 ALA A C 1
ATOM 3931 O O . ALA A 1 505 ? 31.582 18.440 13.701 1.00 70.50 505 ALA A O 1
ATOM 3932 N N . GLY A 1 506 ? 32.823 20.317 13.680 1.00 79.44 506 GLY A N 1
ATOM 3933 C CA . GLY A 1 506 ? 32.577 20.616 15.076 1.00 79.44 506 GLY A CA 1
ATOM 3934 C C . GLY A 1 506 ? 32.455 22.100 15.340 1.00 79.44 506 GLY A C 1
ATOM 3935 O O . GLY A 1 506 ? 33.256 22.884 14.834 1.00 79.44 506 GLY A O 1
ATOM 3936 N N . PHE A 1 507 ? 31.479 22.485 16.152 1.00 81.12 507 PHE A N 1
ATOM 3937 C CA . PHE A 1 507 ? 31.390 23.847 16.653 1.00 81.12 507 PHE A CA 1
ATOM 3938 C C . PHE A 1 507 ? 32.527 24.103 17.646 1.00 81.12 507 PHE A C 1
ATOM 3940 O O . PHE A 1 507 ? 32.793 23.292 18.540 1.00 81.12 507 PHE A O 1
ATOM 3947 N N . THR A 1 508 ? 33.212 25.235 17.498 1.00 81.62 508 THR A N 1
ATOM 3948 C CA . THR A 1 508 ? 34.129 25.746 18.517 1.00 81.62 508 THR A CA 1
ATOM 3949 C C . THR A 1 508 ? 33.348 26.178 19.754 1.00 81.62 508 THR A C 1
ATOM 3951 O O . THR A 1 508 ? 32.117 26.228 19.759 1.00 81.62 508 THR A O 1
ATOM 3954 N N . LYS A 1 509 ? 34.072 26.540 20.818 1.00 77.56 509 LYS A N 1
ATOM 3955 C CA . LYS A 1 509 ? 33.469 27.219 21.966 1.00 77.56 509 LYS A CA 1
ATOM 3956 C C . LYS A 1 509 ? 32.646 28.413 21.462 1.00 77.56 509 LYS A C 1
ATOM 3958 O O . LYS A 1 509 ? 33.172 29.233 20.712 1.00 77.56 509 LYS A O 1
ATOM 3963 N N . ALA A 1 510 ? 31.372 28.448 21.839 1.00 78.19 510 ALA A N 1
ATOM 3964 C CA . ALA A 1 510 ? 30.474 29.537 21.499 1.00 78.19 510 ALA A CA 1
ATOM 3965 C C . ALA A 1 510 ? 30.600 30.667 22.521 1.00 78.19 510 ALA A C 1
ATOM 3967 O O . ALA A 1 510 ? 30.714 30.419 23.724 1.00 78.19 510 ALA A O 1
ATOM 3968 N N . GLU A 1 511 ? 30.572 31.894 22.025 1.00 80.69 511 GLU A N 1
ATOM 3969 C CA . GLU A 1 511 ? 30.359 33.094 22.821 1.00 80.69 511 GLU A CA 1
ATOM 3970 C C . GLU A 1 511 ? 28.879 33.457 22.768 1.00 80.69 511 GLU A C 1
ATOM 3972 O O . GLU A 1 511 ? 28.201 33.228 21.765 1.00 80.69 511 GLU A O 1
ATOM 3977 N N . HIS A 1 512 ? 28.365 33.975 23.877 1.00 78.75 512 HIS A N 1
ATOM 3978 C CA . HIS A 1 512 ? 26.955 34.300 24.016 1.00 78.75 512 HIS A CA 1
ATOM 3979 C C . HIS A 1 512 ? 26.805 35.799 24.169 1.00 78.75 512 HIS A C 1
ATOM 3981 O O . HIS A 1 512 ? 27.479 36.408 25.002 1.00 78.75 512 HIS A O 1
ATOM 3987 N N . TRP A 1 513 ? 25.874 36.371 23.424 1.00 83.75 513 TRP A N 1
ATOM 3988 C CA . TRP A 1 513 ? 25.436 37.736 23.641 1.00 83.75 513 TRP A CA 1
ATOM 3989 C C . TRP A 1 513 ? 23.913 37.780 23.637 1.00 83.75 513 TRP A C 1
ATOM 3991 O O . TRP A 1 513 ? 23.236 36.931 23.049 1.00 83.75 513 TRP A O 1
ATOM 4001 N N . ALA A 1 514 ? 23.371 38.747 24.363 1.00 85.00 514 ALA A N 1
ATOM 4002 C CA . ALA A 1 514 ? 21.942 38.967 24.433 1.00 85.00 514 ALA A CA 1
ATOM 4003 C C . ALA A 1 514 ? 21.653 40.465 24.493 1.00 85.00 514 ALA A C 1
ATOM 4005 O O . ALA A 1 514 ? 22.412 41.227 25.092 1.00 85.00 514 ALA A O 1
ATOM 4006 N N . SER A 1 515 ? 20.544 40.872 23.884 1.00 86.19 515 SER A N 1
ATOM 4007 C CA . SER A 1 515 ? 20.039 42.243 23.915 1.00 86.19 515 SER A CA 1
ATOM 4008 C C . SER A 1 515 ? 18.698 42.266 24.644 1.00 86.19 515 SER A C 1
ATOM 4010 O O . SER A 1 515 ? 17.828 41.432 24.388 1.00 86.19 515 SER A O 1
ATOM 4012 N N . GLY A 1 516 ? 18.535 43.180 25.605 1.00 79.00 516 GLY A N 1
ATOM 4013 C CA . GLY A 1 516 ? 17.293 43.318 26.378 1.00 79.00 516 GLY A CA 1
ATOM 4014 C C . GLY A 1 516 ? 16.963 42.143 27.318 1.00 79.00 516 GLY A C 1
ATOM 4015 O O . GLY A 1 516 ? 15.826 42.044 27.789 1.00 79.00 516 GLY A O 1
ATOM 4016 N N . LEU A 1 517 ? 17.928 41.257 27.595 1.00 81.38 517 LEU A N 1
ATOM 4017 C CA . LEU A 1 517 ? 17.808 40.100 28.488 1.00 81.38 517 LEU A CA 1
ATOM 4018 C C . LEU A 1 517 ? 18.904 40.144 29.562 1.00 81.38 517 LEU A C 1
ATOM 4020 O O . LEU A 1 517 ? 20.075 40.334 29.246 1.00 81.38 517 LEU A O 1
ATOM 4024 N N . GLU A 1 518 ? 18.538 39.915 30.824 1.00 68.19 518 GLU A N 1
ATOM 4025 C CA . GLU A 1 518 ? 19.519 39.674 31.886 1.00 68.19 518 GLU A CA 1
ATOM 4026 C C . GLU A 1 518 ? 19.997 38.222 31.808 1.00 68.19 518 GLU A C 1
ATOM 4028 O O . GLU A 1 518 ? 19.217 37.279 31.970 1.00 68.19 518 GLU A O 1
ATOM 4033 N N . LEU A 1 519 ? 21.288 38.030 31.536 1.00 65.19 519 LEU A N 1
ATOM 4034 C CA . LEU A 1 519 ? 21.903 36.708 31.554 1.00 65.19 519 LEU A CA 1
ATOM 4035 C C . LEU A 1 519 ? 22.128 36.291 33.018 1.00 65.19 519 LEU A C 1
ATOM 4037 O O . LEU A 1 519 ? 22.798 37.014 33.758 1.00 65.19 519 LEU A O 1
ATOM 4041 N N . PRO A 1 520 ? 21.602 35.143 33.480 1.00 52.22 520 PRO A N 1
ATOM 4042 C CA . PRO A 1 520 ? 21.843 34.694 34.844 1.00 52.22 520 PRO A CA 1
ATOM 4043 C C . PRO A 1 520 ? 23.341 34.418 35.053 1.00 52.22 520 PRO A C 1
ATOM 4045 O O . PRO A 1 520 ? 23.962 33.695 34.277 1.00 52.22 520 PRO A O 1
ATOM 4048 N N . GLY A 1 521 ? 23.920 34.939 36.143 1.00 45.44 521 GLY A N 1
ATOM 4049 C CA . GLY A 1 521 ? 25.345 34.775 36.493 1.00 45.44 521 GLY A CA 1
ATOM 4050 C C . GLY A 1 521 ? 25.789 33.333 36.795 1.00 45.44 521 GLY A C 1
ATOM 4051 O O . GLY A 1 521 ? 26.957 33.086 37.087 1.00 45.44 521 GLY A O 1
ATOM 4052 N N . ARG A 1 522 ? 24.870 32.364 36.719 1.00 44.41 522 ARG A N 1
ATOM 4053 C CA . ARG A 1 522 ? 25.140 30.927 36.804 1.00 44.41 522 ARG A CA 1
ATOM 4054 C C . ARG A 1 522 ? 24.888 30.340 35.419 1.00 44.41 522 ARG A C 1
ATOM 4056 O O . ARG A 1 522 ? 23.757 30.407 34.946 1.00 44.41 522 ARG A O 1
ATOM 4063 N N . GLN A 1 523 ? 25.949 29.812 34.799 1.00 42.75 523 GLN A N 1
ATOM 4064 C CA . GLN A 1 523 ? 25.969 29.227 33.451 1.00 42.75 523 GLN A CA 1
ATOM 4065 C C . GLN A 1 523 ? 24.634 28.551 33.107 1.00 42.75 523 GLN A C 1
ATOM 4067 O O . GLN A 1 523 ? 24.297 27.509 33.671 1.00 42.75 523 GLN A O 1
ATOM 4072 N N . LEU A 1 524 ? 23.870 29.163 32.194 1.00 41.53 524 LEU A N 1
ATOM 4073 C CA . LEU A 1 524 ? 22.711 28.546 31.552 1.00 41.53 524 LEU A CA 1
ATOM 4074 C C . LEU A 1 524 ? 23.132 27.164 31.065 1.00 41.53 524 LEU A C 1
ATOM 4076 O O . LEU A 1 524 ? 24.028 27.096 30.238 1.00 41.53 524 LEU A O 1
ATOM 4080 N N . ASN A 1 525 ? 22.522 26.111 31.620 1.00 40.69 525 ASN A N 1
ATOM 4081 C CA . ASN A 1 525 ? 22.690 24.688 31.304 1.00 40.69 525 ASN A CA 1
ATOM 4082 C C . ASN A 1 525 ? 23.333 24.402 29.932 1.00 40.69 525 ASN A C 1
ATOM 4084 O O . ASN A 1 525 ? 22.652 24.020 28.976 1.00 40.69 525 ASN A O 1
ATOM 4088 N N . VAL A 1 526 ? 24.660 24.517 29.861 1.00 41.41 526 VAL A N 1
ATOM 4089 C CA . VAL A 1 526 ? 25.462 23.983 28.770 1.00 41.41 526 VAL A CA 1
ATOM 4090 C C . VAL A 1 526 ? 25.593 22.503 29.087 1.00 41.41 526 VAL A C 1
ATOM 4092 O O . VAL A 1 526 ? 26.518 22.067 29.767 1.00 41.41 526 VAL A O 1
ATOM 4095 N N . LEU A 1 527 ? 24.614 21.710 28.654 1.00 40.56 527 LEU A N 1
ATOM 4096 C CA . LEU A 1 527 ? 24.892 20.301 28.409 1.00 40.56 527 LEU A CA 1
ATOM 4097 C C . LEU A 1 527 ? 25.913 20.288 27.270 1.00 40.56 527 LEU A C 1
ATOM 4099 O O . LEU A 1 527 ? 25.584 20.603 26.128 1.00 40.56 527 LEU A O 1
ATOM 4103 N N . PHE A 1 528 ? 27.169 20.047 27.641 1.00 43.09 528 PHE A N 1
ATOM 4104 C CA . PHE A 1 528 ? 28.305 19.923 26.744 1.00 43.09 528 PHE A CA 1
ATOM 4105 C C . PHE A 1 528 ? 28.102 18.715 25.817 1.00 43.09 528 PHE A C 1
ATOM 4107 O O . PHE A 1 528 ? 28.569 17.625 26.112 1.00 43.09 528 PHE A O 1
ATOM 4114 N N . ASP A 1 529 ? 27.447 18.936 24.678 1.00 41.41 529 ASP A N 1
ATOM 4115 C CA . ASP A 1 529 ? 27.606 18.129 23.459 1.00 41.41 529 ASP A CA 1
ATOM 4116 C C . ASP A 1 529 ? 28.561 18.854 22.485 1.00 41.41 529 ASP A C 1
ATOM 4118 O O . ASP A 1 529 ? 28.410 18.805 21.265 1.00 41.41 529 ASP A O 1
ATOM 4122 N N . ALA A 1 530 ? 29.567 19.568 23.009 1.00 49.69 530 ALA A N 1
ATOM 4123 C CA . ALA A 1 530 ? 30.684 20.042 22.196 1.00 49.69 530 ALA A CA 1
ATOM 4124 C C . ALA A 1 530 ? 31.509 18.811 21.778 1.00 49.69 530 ALA A C 1
ATOM 4126 O O . ALA A 1 530 ? 31.957 18.070 22.656 1.00 49.69 530 ALA A O 1
ATOM 4127 N N . PRO A 1 531 ? 31.699 18.548 20.471 1.00 62.03 531 PRO A N 1
ATOM 4128 C CA . PRO A 1 531 ? 31.692 19.524 19.377 1.00 62.03 531 PRO A CA 1
ATOM 4129 C C . PRO A 1 531 ? 30.477 19.468 18.418 1.00 62.03 531 PRO A C 1
ATOM 4131 O O . PRO A 1 531 ? 30.526 20.089 17.365 1.00 62.03 531 PRO A O 1
ATOM 4134 N N . ARG A 1 532 ? 29.403 18.723 18.708 1.00 70.00 532 ARG A N 1
ATOM 4135 C CA . ARG A 1 532 ? 28.354 18.376 17.724 1.00 70.00 532 ARG A CA 1
ATOM 4136 C C . ARG A 1 532 ? 27.038 19.143 17.835 1.00 70.00 532 ARG A C 1
ATOM 4138 O O . ARG A 1 532 ? 26.253 19.064 16.897 1.00 70.00 532 ARG A O 1
ATOM 4145 N N . ALA A 1 533 ? 26.770 19.866 18.921 1.00 79.94 533 ALA A N 1
ATOM 4146 C CA . ALA A 1 533 ? 25.500 20.574 19.092 1.00 79.94 533 ALA A CA 1
ATOM 4147 C C . ALA A 1 533 ? 25.650 21.989 19.670 1.00 79.94 533 ALA A C 1
ATOM 4149 O O . ALA A 1 533 ? 26.448 22.217 20.577 1.00 79.94 533 ALA A O 1
ATOM 4150 N N . LEU A 1 534 ? 24.816 22.915 19.191 1.00 82.12 534 LEU A N 1
ATOM 4151 C CA . LEU A 1 534 ? 24.574 24.236 19.770 1.00 82.12 534 LEU A CA 1
ATOM 4152 C C . LEU A 1 534 ? 23.138 24.315 20.285 1.00 82.12 534 LEU A C 1
ATOM 4154 O O . LEU A 1 534 ? 22.203 23.850 19.635 1.00 82.12 534 LEU A O 1
ATOM 4158 N N . HIS A 1 535 ? 22.952 24.949 21.440 1.00 84.06 535 HIS A N 1
ATOM 4159 C CA . HIS A 1 535 ? 21.639 25.130 22.050 1.00 84.06 535 HIS A CA 1
ATOM 4160 C C . HIS A 1 535 ? 21.385 26.598 22.367 1.00 84.06 535 HIS A C 1
ATOM 4162 O O . HIS A 1 535 ? 22.247 27.255 22.947 1.00 84.06 535 HIS A O 1
ATOM 4168 N N . VAL A 1 536 ? 20.187 27.082 22.054 1.00 86.38 536 VAL A N 1
ATOM 4169 C CA . VAL A 1 536 ? 19.728 28.426 22.420 1.00 86.38 536 VAL A CA 1
ATOM 4170 C C . VAL A 1 536 ? 18.321 28.348 23.010 1.00 86.38 536 VAL A C 1
ATOM 4172 O O . VAL A 1 536 ? 17.514 27.521 22.590 1.00 86.38 536 VAL A O 1
ATOM 4175 N N . SER A 1 537 ? 18.031 29.161 24.023 1.00 87.12 537 SER A N 1
ATOM 4176 C CA . SER A 1 537 ? 16.720 29.231 24.684 1.00 87.12 537 SER A CA 1
ATOM 4177 C C . SER A 1 537 ? 16.523 30.601 25.325 1.00 87.12 537 SER A C 1
ATOM 4179 O O . SER A 1 537 ? 17.485 31.164 25.844 1.00 87.12 537 SER A O 1
ATOM 4181 N N . LEU A 1 538 ? 15.289 31.100 25.378 1.00 86.56 538 LEU A N 1
ATOM 4182 C CA . LEU A 1 538 ? 14.953 32.367 26.034 1.00 86.56 538 LEU A CA 1
ATOM 4183 C C . LEU A 1 538 ? 14.972 32.211 27.569 1.00 86.56 538 LEU A C 1
ATOM 4185 O O . LEU A 1 538 ? 14.156 31.459 28.106 1.00 86.56 538 LEU A O 1
ATOM 4189 N N . PRO A 1 539 ? 15.825 32.940 28.315 1.00 84.06 539 PRO A N 1
ATOM 4190 C CA . PRO A 1 539 ? 15.962 32.794 29.767 1.00 84.06 539 PRO A CA 1
ATOM 4191 C C . PRO A 1 539 ? 14.894 33.568 30.565 1.00 84.06 539 PRO A C 1
ATOM 4193 O O . PRO A 1 539 ? 15.109 33.909 31.724 1.00 84.06 539 PRO A O 1
ATOM 4196 N N . VAL A 1 540 ? 13.740 33.869 29.965 1.00 84.12 540 VAL A N 1
ATOM 4197 C CA . VAL A 1 540 ? 12.688 34.710 30.558 1.00 84.12 540 VAL A CA 1
ATOM 4198 C C . VAL A 1 540 ? 11.333 34.030 30.491 1.00 84.12 540 VAL A C 1
ATOM 4200 O O . VAL A 1 540 ? 11.044 33.289 29.562 1.00 84.12 540 VAL A O 1
ATOM 4203 N N . THR A 1 541 ? 10.471 34.315 31.463 1.00 84.56 541 THR A N 1
ATOM 4204 C CA . THR A 1 541 ? 9.097 33.791 31.523 1.00 84.56 541 THR A CA 1
ATOM 4205 C C . THR A 1 541 ? 8.074 34.697 30.835 1.00 84.56 541 THR A C 1
ATOM 4207 O O . THR A 1 541 ? 6.919 34.310 30.682 1.00 84.56 541 THR A O 1
ATOM 4210 N N . ALA A 1 542 ? 8.476 35.893 30.400 1.00 84.94 542 ALA A N 1
ATOM 4211 C CA . ALA A 1 542 ? 7.637 36.834 29.661 1.00 84.94 542 ALA A CA 1
ATOM 4212 C C . ALA A 1 542 ? 8.468 37.547 28.574 1.00 84.94 542 ALA A C 1
ATOM 4214 O O . ALA A 1 542 ? 8.970 38.645 28.830 1.00 84.94 542 ALA A O 1
ATOM 4215 N N . PRO A 1 543 ? 8.639 36.929 27.387 1.00 88.06 543 PRO A N 1
ATOM 4216 C CA . PRO A 1 543 ? 9.396 37.524 26.288 1.00 88.06 543 PRO A CA 1
ATOM 4217 C C . PRO A 1 543 ? 8.776 38.846 25.817 1.00 88.06 543 PRO A C 1
ATOM 4219 O O . PRO A 1 543 ? 7.564 38.931 25.585 1.00 88.06 543 PRO A O 1
ATOM 4222 N N . LYS A 1 544 ? 9.608 39.880 25.681 1.00 87.94 544 LYS A N 1
ATOM 4223 C CA . LYS A 1 544 ? 9.231 41.209 25.183 1.00 87.94 544 LYS A CA 1
ATOM 4224 C C . LYS A 1 544 ? 9.785 41.418 23.767 1.00 87.94 544 LYS A C 1
ATOM 4226 O O . LYS A 1 544 ? 10.882 40.934 23.496 1.00 87.94 544 LYS A O 1
ATOM 4231 N N . PRO A 1 545 ? 9.071 42.152 22.892 1.00 89.88 545 PRO A N 1
ATOM 4232 C CA . PRO A 1 545 ? 9.587 42.524 21.575 1.00 89.88 545 PRO A CA 1
ATOM 4233 C C . PRO A 1 545 ? 10.972 43.174 21.667 1.00 89.88 545 PRO A C 1
ATOM 4235 O O . PRO A 1 545 ? 11.208 43.985 22.565 1.00 89.88 545 PRO A O 1
ATOM 4238 N N . GLY A 1 546 ? 11.867 42.822 20.745 1.00 86.00 546 GLY A N 1
ATOM 4239 C CA . GLY A 1 546 ? 13.238 43.338 20.683 1.00 86.00 546 GLY A CA 1
ATOM 4240 C C . GLY A 1 546 ? 14.245 42.611 21.581 1.00 86.00 546 GLY A C 1
ATOM 4241 O O . GLY A 1 546 ? 15.403 43.014 21.633 1.00 86.00 546 GLY A O 1
ATOM 4242 N N . GLN A 1 547 ? 13.831 41.556 22.291 1.00 90.19 547 GLN A N 1
ATOM 4243 C CA . GLN A 1 547 ? 14.756 40.686 23.018 1.00 90.19 547 GLN A CA 1
ATOM 4244 C C . GLN A 1 547 ? 15.415 39.679 22.076 1.00 90.19 547 GLN A C 1
ATOM 4246 O O . GLN A 1 547 ? 14.729 39.004 21.307 1.00 90.19 547 GLN A O 1
ATOM 4251 N N . GLU A 1 548 ? 16.734 39.541 22.189 1.00 91.12 548 GLU A N 1
ATOM 4252 C CA . GLU A 1 548 ? 17.538 38.661 21.337 1.00 91.12 548 GLU A CA 1
ATOM 4253 C C . GLU A 1 548 ? 18.559 37.884 22.160 1.00 91.12 548 GLU A C 1
ATOM 4255 O O . GLU A 1 548 ? 19.133 38.417 23.111 1.00 91.12 548 GLU A O 1
ATOM 4260 N N . ILE A 1 549 ? 18.804 36.632 21.779 1.00 88.69 549 ILE A N 1
ATOM 4261 C CA . ILE A 1 549 ? 19.869 35.804 22.346 1.00 88.69 549 ILE A CA 1
ATOM 4262 C C . ILE A 1 549 ? 20.540 34.991 21.246 1.00 88.69 549 ILE A C 1
ATOM 4264 O O . ILE A 1 549 ? 19.863 34.338 20.452 1.00 88.69 549 ILE A O 1
ATOM 4268 N N . HIS A 1 550 ? 21.869 35.024 21.217 1.00 87.38 550 HIS A N 1
ATOM 4269 C CA . HIS A 1 550 ? 22.671 34.460 20.140 1.00 87.38 550 HIS A CA 1
ATOM 4270 C C . HIS A 1 550 ? 23.902 33.726 20.663 1.00 87.38 550 HIS A C 1
ATOM 4272 O O . HIS A 1 550 ? 24.509 34.108 21.666 1.00 87.38 550 HIS A O 1
ATOM 4278 N N . ASN A 1 551 ? 24.285 32.692 19.919 1.00 85.50 551 ASN A N 1
ATOM 4279 C CA . ASN A 1 551 ? 25.526 31.954 20.065 1.00 85.50 551 ASN A CA 1
ATOM 4280 C C . ASN A 1 551 ? 26.389 32.201 18.829 1.00 85.50 551 ASN A C 1
ATOM 4282 O O . ASN A 1 551 ? 26.033 31.763 17.732 1.00 85.50 551 ASN A O 1
ATOM 4286 N N . THR A 1 552 ? 27.543 32.831 19.015 1.00 85.31 552 THR A N 1
ATOM 4287 C CA . THR A 1 552 ? 28.534 33.046 17.959 1.00 85.31 552 THR A CA 1
ATOM 4288 C C . THR A 1 552 ? 29.684 32.062 18.118 1.00 85.31 552 THR A C 1
ATOM 4290 O O . THR A 1 552 ? 30.315 31.981 19.171 1.00 85.31 552 THR A O 1
ATOM 4293 N N . CYS A 1 553 ? 29.960 31.277 17.080 1.00 85.81 553 CYS A N 1
ATOM 4294 C CA . CYS A 1 553 ? 31.055 30.308 17.068 1.00 85.81 553 CYS A CA 1
ATOM 4295 C C . CYS A 1 553 ? 31.560 30.062 15.643 1.00 85.81 553 CYS A C 1
ATOM 4297 O O . CYS A 1 553 ? 31.061 30.633 14.677 1.00 85.81 553 CYS A O 1
ATOM 4299 N N . THR A 1 554 ? 32.538 29.175 15.502 1.00 85.25 554 THR A N 1
ATOM 4300 C CA . THR A 1 554 ? 33.029 28.706 14.207 1.00 85.25 554 THR A CA 1
ATOM 4301 C C . THR A 1 554 ? 32.744 27.217 14.062 1.00 85.25 554 THR A C 1
ATOM 4303 O O . THR A 1 554 ? 32.992 26.441 14.981 1.00 85.25 554 THR A O 1
ATOM 4306 N N . LEU A 1 555 ? 32.241 26.796 12.907 1.00 85.81 555 LEU A N 1
ATOM 4307 C CA . LEU A 1 555 ? 32.155 25.394 12.521 1.00 85.81 555 LEU A CA 1
ATOM 4308 C C . LEU A 1 555 ? 33.471 25.003 11.838 1.00 85.81 555 LEU A C 1
ATOM 4310 O O . LEU A 1 555 ? 33.768 25.465 10.736 1.00 85.81 555 LEU A O 1
ATOM 4314 N N . ARG A 1 556 ? 34.283 24.195 12.525 1.00 82.25 556 ARG A N 1
ATOM 4315 C CA . ARG A 1 556 ? 35.594 23.733 12.051 1.00 82.25 556 ARG A CA 1
ATOM 4316 C C . ARG A 1 556 ? 35.483 22.438 11.274 1.00 82.25 556 ARG A C 1
ATOM 4318 O O . ARG A 1 556 ? 34.851 21.491 11.740 1.00 82.25 556 ARG A O 1
ATOM 4325 N N . LEU A 1 557 ? 36.178 22.387 10.145 1.00 78.56 557 LEU A N 1
ATOM 4326 C CA . LEU A 1 557 ? 36.299 21.233 9.265 1.00 78.56 557 LEU A CA 1
ATOM 4327 C C . LEU A 1 557 ? 37.734 20.709 9.278 1.00 78.56 557 LEU A C 1
ATOM 4329 O O . LEU A 1 557 ? 38.684 21.443 9.540 1.00 78.56 557 LEU A O 1
ATOM 4333 N N . LYS A 1 558 ? 37.898 19.411 9.011 1.00 70.00 558 LYS A N 1
ATOM 4334 C CA . LYS A 1 558 ? 39.217 18.753 8.963 1.00 70.00 558 LYS A CA 1
ATOM 4335 C C . LYS A 1 558 ? 39.771 18.601 7.541 1.00 70.00 558 LYS A C 1
ATOM 4337 O O . LYS A 1 558 ? 40.855 18.049 7.383 1.00 70.00 558 LYS A O 1
ATOM 4342 N N . SER A 1 559 ? 39.038 19.065 6.531 1.00 66.81 559 SER A N 1
ATOM 4343 C CA . SER A 1 559 ? 39.363 18.909 5.112 1.00 66.81 559 SER A CA 1
ATOM 4344 C C . SER A 1 559 ? 39.206 20.242 4.384 1.00 66.81 559 SER A C 1
ATOM 4346 O O . SER A 1 559 ? 38.269 20.988 4.655 1.00 66.81 559 SER A O 1
ATOM 4348 N N . THR A 1 560 ? 40.129 20.528 3.463 1.00 64.88 560 THR A N 1
ATOM 4349 C CA . THR A 1 560 ? 40.074 21.662 2.522 1.00 64.88 560 THR A CA 1
ATOM 4350 C C . THR A 1 560 ? 39.345 21.311 1.220 1.00 64.88 560 THR A C 1
ATOM 4352 O O . THR A 1 560 ? 39.278 22.127 0.303 1.00 64.88 560 THR A O 1
ATOM 4355 N N . ARG A 1 561 ? 38.825 20.082 1.096 1.00 69.81 561 ARG A N 1
ATOM 4356 C CA . ARG A 1 561 ? 37.987 19.680 -0.041 1.00 69.81 561 ARG A CA 1
ATOM 4357 C C . ARG A 1 561 ? 36.547 20.171 0.164 1.00 69.81 561 ARG A C 1
ATOM 4359 O O . ARG A 1 561 ? 36.130 20.315 1.314 1.00 69.81 561 ARG A O 1
ATOM 4366 N N . PRO A 1 562 ? 35.785 20.421 -0.914 1.00 71.75 562 PRO A N 1
ATOM 4367 C CA . PRO A 1 562 ? 34.352 20.673 -0.815 1.00 71.75 562 PRO A CA 1
ATOM 4368 C C . PRO A 1 562 ? 33.641 19.523 -0.096 1.00 71.75 562 PRO A C 1
ATOM 4370 O O . PRO A 1 562 ? 33.818 18.355 -0.446 1.00 71.75 562 PRO A O 1
ATOM 4373 N N . VAL A 1 563 ? 32.845 19.861 0.915 1.00 78.56 563 VAL A N 1
ATOM 4374 C CA . VAL A 1 563 ? 32.051 18.897 1.687 1.00 78.56 563 VAL A CA 1
ATOM 4375 C C . VAL A 1 563 ? 30.608 19.377 1.814 1.00 78.56 563 VAL A C 1
ATOM 4377 O O . VAL A 1 563 ? 30.339 20.581 1.809 1.00 78.56 563 VAL A O 1
ATOM 4380 N N . GLU A 1 564 ? 29.674 18.440 1.952 1.00 82.94 564 GLU A N 1
ATOM 4381 C CA . GLU A 1 564 ? 28.291 18.704 2.349 1.00 82.94 564 GLU A CA 1
ATOM 4382 C C . GLU A 1 564 ? 28.134 18.375 3.835 1.00 82.94 564 GLU A C 1
ATOM 4384 O O . GLU A 1 564 ? 28.420 17.260 4.268 1.00 82.94 564 GLU A O 1
ATOM 4389 N N . ILE A 1 565 ? 27.691 19.346 4.629 1.00 84.75 565 ILE A N 1
ATOM 4390 C CA . ILE A 1 565 ? 27.465 19.187 6.065 1.00 84.75 565 ILE A CA 1
ATOM 4391 C C . ILE A 1 565 ? 25.963 19.088 6.304 1.00 84.75 565 ILE A C 1
ATOM 4393 O O . ILE A 1 565 ? 25.224 20.042 6.047 1.00 84.75 565 ILE A O 1
ATOM 4397 N N . SER A 1 566 ? 25.526 17.953 6.836 1.00 82.81 566 SER A N 1
ATOM 4398 C CA . SER A 1 566 ? 24.151 17.726 7.272 1.00 82.81 566 SER A CA 1
ATOM 4399 C C . SER A 1 566 ? 23.978 18.231 8.703 1.00 82.81 566 SER A C 1
ATOM 4401 O O . SER A 1 566 ? 24.634 17.746 9.632 1.00 82.81 566 SER A O 1
ATOM 4403 N N . LEU A 1 567 ? 23.088 19.205 8.887 1.00 85.50 567 LEU A N 1
ATOM 4404 C CA . LEU A 1 567 ? 22.701 19.735 10.189 1.00 85.50 567 LEU A CA 1
ATOM 4405 C C . LEU A 1 567 ? 21.217 19.448 10.453 1.00 85.50 567 LEU A C 1
ATOM 4407 O O . LEU A 1 567 ? 20.391 19.533 9.547 1.00 85.50 567 LEU A O 1
ATOM 4411 N N . THR A 1 568 ? 20.867 19.190 11.708 1.00 85.19 568 THR A N 1
ATOM 4412 C CA . THR A 1 568 ? 19.473 19.070 12.152 1.00 85.19 568 THR A CA 1
ATOM 4413 C C . THR A 1 568 ? 19.162 20.170 13.150 1.00 85.19 568 THR A C 1
ATOM 4415 O O . THR A 1 568 ? 19.872 20.334 14.145 1.00 85.19 568 THR A O 1
ATOM 4418 N N . LEU A 1 569 ? 18.075 20.900 12.926 1.00 85.81 569 LEU A N 1
ATOM 4419 C CA . LEU A 1 569 ? 17.533 21.865 13.869 1.00 85.81 569 LEU A CA 1
ATOM 4420 C C . LEU A 1 569 ? 16.253 21.310 14.499 1.00 85.81 569 LEU A C 1
ATOM 4422 O O . LEU A 1 569 ? 15.293 20.990 13.809 1.00 85.81 569 LEU A O 1
ATOM 4426 N N . VAL A 1 570 ? 16.241 21.190 15.826 1.00 83.88 570 VAL A N 1
ATOM 4427 C CA . VAL A 1 570 ? 15.121 20.622 16.588 1.00 83.88 570 VAL A CA 1
ATOM 4428 C C . VAL A 1 570 ? 14.605 21.641 17.594 1.00 83.88 570 VAL A C 1
ATOM 4430 O O . VAL A 1 570 ? 15.359 22.117 18.448 1.00 83.88 570 VAL A O 1
ATOM 4433 N N . SER A 1 571 ? 13.303 21.918 17.531 1.00 84.44 571 SER A N 1
ATOM 4434 C CA . SER A 1 571 ? 12.551 22.681 18.527 1.00 84.44 571 SER A CA 1
ATOM 4435 C C . SER A 1 571 ? 11.354 21.861 18.998 1.00 84.44 571 SER A C 1
ATOM 4437 O O . SER A 1 571 ? 10.616 21.294 18.200 1.00 84.44 571 SER A O 1
ATOM 4439 N N . ASN A 1 572 ? 11.130 21.828 20.312 1.00 76.56 572 ASN A N 1
ATOM 4440 C CA . ASN A 1 572 ? 9.940 21.198 20.894 1.00 76.56 572 ASN A CA 1
ATOM 4441 C C . ASN A 1 572 ? 8.806 22.210 21.148 1.00 76.56 572 ASN A C 1
ATOM 4443 O O . ASN A 1 572 ? 7.786 21.860 21.754 1.00 76.56 572 ASN A O 1
ATOM 4447 N N . TYR A 1 573 ? 8.990 23.463 20.724 1.00 81.06 573 TYR A N 1
ATOM 4448 C CA . TYR A 1 573 ? 8.046 24.552 20.928 1.00 81.06 573 TYR A CA 1
ATOM 4449 C C . TYR A 1 573 ? 6.975 24.559 19.835 1.00 81.06 573 TYR A C 1
ATOM 4451 O O . TYR A 1 573 ? 7.279 24.821 18.684 1.00 81.06 573 TYR A O 1
ATOM 4459 N N . VAL A 1 574 ? 5.711 24.317 20.188 1.00 71.62 574 VAL A N 1
ATOM 4460 C CA . VAL A 1 574 ? 4.571 24.571 19.290 1.00 71.62 574 VAL A CA 1
ATOM 4461 C C . VAL A 1 574 ? 3.471 25.235 20.094 1.00 71.62 574 VAL A C 1
ATOM 4463 O O . VAL A 1 574 ? 2.960 24.657 21.059 1.00 71.62 574 VAL A O 1
ATOM 4466 N N . ARG A 1 575 ? 3.137 26.464 19.703 1.00 81.19 575 ARG A N 1
ATOM 4467 C CA . ARG A 1 575 ? 2.004 27.238 20.216 1.00 81.19 575 ARG A CA 1
ATOM 4468 C C . ARG A 1 575 ? 1.491 28.150 19.101 1.00 81.19 575 ARG A C 1
ATOM 4470 O O . ARG A 1 575 ? 2.100 29.199 18.900 1.00 81.19 575 ARG A O 1
ATOM 4477 N N . PRO A 1 576 ? 0.368 27.813 18.444 1.00 79.88 576 PRO A N 1
ATOM 4478 C CA . PRO A 1 576 ? -0.176 28.608 17.338 1.00 79.88 576 PRO A CA 1
ATOM 4479 C C . PRO A 1 576 ? -0.374 30.092 17.679 1.00 79.88 576 PRO A C 1
ATOM 4481 O O . PRO A 1 576 ? -0.186 30.964 16.846 1.00 79.88 576 PRO A O 1
ATOM 4484 N N . GLN A 1 577 ? -0.663 30.424 18.944 1.00 82.69 577 GLN A N 1
ATOM 4485 C CA . GLN A 1 577 ? -0.855 31.817 19.371 1.00 82.69 577 GLN A CA 1
ATOM 4486 C C . GLN A 1 577 ? 0.429 32.671 19.363 1.00 82.69 577 GLN A C 1
ATOM 4488 O O . GLN A 1 577 ? 0.356 33.886 19.579 1.00 82.69 577 GLN A O 1
ATOM 4493 N N . ASN A 1 578 ? 1.595 32.043 19.190 1.00 84.38 578 ASN A N 1
ATOM 4494 C CA . ASN A 1 578 ? 2.893 32.705 19.088 1.00 84.38 578 ASN A CA 1
ATOM 4495 C C . ASN A 1 578 ? 3.539 32.532 17.703 1.00 84.38 578 ASN A C 1
ATOM 4497 O O . ASN A 1 578 ? 4.705 32.888 17.549 1.00 84.38 578 ASN A O 1
ATOM 4501 N N . GLU A 1 579 ? 2.794 32.030 16.716 1.00 86.12 579 GLU A N 1
ATOM 4502 C CA . GLU A 1 579 ? 3.215 32.036 15.314 1.00 86.12 579 GLU A CA 1
ATOM 4503 C C . GLU A 1 579 ? 3.461 33.481 14.841 1.00 86.12 579 GLU A C 1
ATOM 4505 O O . GLU A 1 579 ? 2.732 34.406 15.203 1.00 86.12 579 GLU A O 1
ATOM 4510 N N . GLY A 1 580 ? 4.565 33.688 14.130 1.00 84.12 580 GLY A N 1
ATOM 4511 C CA . GLY A 1 580 ? 5.111 34.971 13.686 1.00 84.12 580 GLY A CA 1
ATOM 4512 C C . GLY A 1 580 ? 5.889 35.744 14.755 1.00 84.12 580 GLY A C 1
ATOM 4513 O O . GLY A 1 580 ? 6.605 36.697 14.438 1.00 84.12 580 GLY A O 1
ATOM 4514 N N . LYS A 1 581 ? 5.798 35.351 16.032 1.00 89.56 581 LYS A N 1
ATOM 4515 C CA . LYS A 1 581 ? 6.281 36.189 17.143 1.00 89.56 581 LYS A CA 1
ATOM 4516 C C . LYS A 1 581 ? 7.729 35.951 17.531 1.00 89.56 581 LYS A C 1
ATOM 4518 O O . LYS A 1 581 ? 8.304 36.805 18.205 1.00 89.56 581 LYS A O 1
ATOM 4523 N N . ILE A 1 582 ? 8.307 34.808 17.162 1.00 90.44 582 ILE A N 1
ATOM 4524 C CA . ILE A 1 582 ? 9.680 34.446 17.526 1.00 90.44 582 ILE A CA 1
ATOM 4525 C C . ILE A 1 582 ? 10.383 33.822 16.327 1.00 90.44 582 ILE A C 1
ATOM 4527 O O . ILE A 1 582 ? 9.993 32.758 15.851 1.00 90.44 582 ILE A O 1
ATOM 4531 N N . THR A 1 583 ? 11.461 34.463 15.892 1.00 92.44 583 THR A N 1
ATOM 4532 C CA . THR A 1 583 ? 12.279 33.999 14.773 1.00 92.44 583 THR A CA 1
ATOM 4533 C C . THR A 1 583 ? 13.470 33.206 15.290 1.00 92.44 583 THR A C 1
ATOM 4535 O O . THR A 1 583 ? 14.245 33.693 16.114 1.00 92.44 583 THR A O 1
ATOM 4538 N N . ILE A 1 584 ? 13.642 32.000 14.764 1.00 92.88 584 ILE A N 1
ATOM 4539 C CA . ILE A 1 584 ? 14.899 31.260 14.786 1.00 92.88 584 ILE A CA 1
ATOM 4540 C C . ILE A 1 584 ? 15.777 31.819 13.672 1.00 92.88 584 ILE A C 1
ATOM 4542 O O . ILE A 1 584 ? 15.346 31.865 12.521 1.00 92.88 584 ILE A O 1
ATOM 4546 N N . ARG A 1 585 ? 17.010 32.217 13.990 1.00 92.75 585 ARG A N 1
ATOM 4547 C CA . ARG A 1 585 ? 17.979 32.708 13.006 1.00 92.75 585 ARG A CA 1
ATOM 4548 C C . ARG A 1 585 ? 19.261 31.892 13.074 1.00 92.75 585 ARG A C 1
ATOM 4550 O O . ARG A 1 585 ? 19.853 31.753 14.141 1.00 92.75 585 ARG A O 1
ATOM 4557 N N . LEU A 1 586 ? 19.706 31.387 11.929 1.00 92.12 586 LEU A N 1
ATOM 4558 C CA . LEU A 1 586 ? 21.001 30.737 11.762 1.00 92.12 586 LEU A CA 1
ATOM 4559 C C . LEU A 1 586 ? 21.741 31.385 10.597 1.00 92.12 586 LEU A C 1
ATOM 4561 O O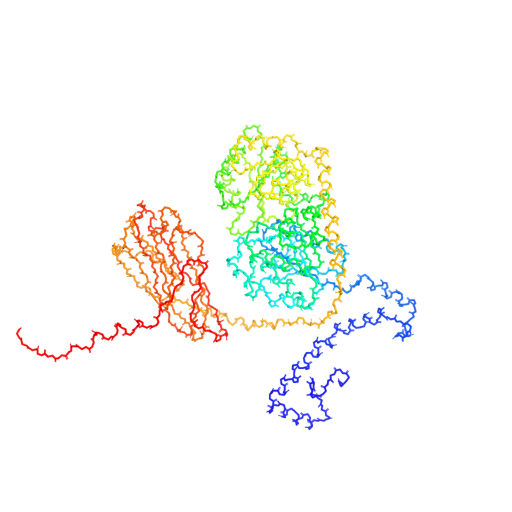 . LEU A 1 586 ? 21.316 31.277 9.454 1.00 92.12 586 LEU A O 1
ATOM 4565 N N . ARG A 1 587 ? 22.879 32.011 10.866 1.00 90.81 587 ARG A N 1
ATOM 4566 C CA . ARG A 1 587 ? 23.850 32.391 9.845 1.00 90.81 587 ARG A CA 1
ATOM 4567 C C . ARG A 1 587 ? 24.956 31.346 9.804 1.00 90.81 587 ARG A C 1
ATOM 4569 O O . ARG A 1 587 ? 25.554 31.071 10.839 1.00 90.81 587 ARG A O 1
ATOM 4576 N N . ALA A 1 588 ? 25.245 30.809 8.624 1.00 88.50 588 ALA A N 1
ATOM 4577 C CA . ALA A 1 588 ? 26.376 29.922 8.370 1.00 88.50 588 ALA A CA 1
ATOM 4578 C C . ALA A 1 588 ? 27.134 30.421 7.132 1.00 88.50 588 ALA A C 1
ATOM 4580 O O . ALA A 1 588 ? 26.642 30.325 6.005 1.00 88.50 588 ALA A O 1
ATOM 4581 N N . GLY A 1 589 ? 28.314 31.010 7.341 1.00 86.50 589 GLY A N 1
ATOM 4582 C CA . GLY A 1 589 ? 29.024 31.733 6.284 1.00 86.50 589 GLY A CA 1
ATOM 4583 C C . GLY A 1 589 ? 28.187 32.904 5.759 1.00 86.50 589 GLY A C 1
ATOM 4584 O O . GLY A 1 589 ? 27.728 33.742 6.537 1.00 86.50 589 GLY A O 1
ATOM 4585 N N . ASN A 1 590 ? 27.949 32.923 4.446 1.00 84.38 590 ASN A N 1
ATOM 4586 C CA . ASN A 1 590 ? 27.163 33.963 3.770 1.00 84.38 590 ASN A CA 1
ATOM 4587 C C . ASN A 1 590 ? 25.668 33.619 3.670 1.00 84.38 590 ASN A C 1
ATOM 4589 O O . ASN A 1 590 ? 24.908 34.376 3.070 1.00 84.38 590 ASN A O 1
ATOM 4593 N N . HIS A 1 591 ? 25.230 32.492 4.235 1.00 87.12 591 HIS A N 1
ATOM 4594 C CA . HIS A 1 591 ? 23.833 32.068 4.194 1.00 87.12 591 HIS A CA 1
ATOM 4595 C C . HIS A 1 591 ? 23.132 32.383 5.507 1.00 87.12 591 HIS A C 1
ATOM 4597 O O . HIS A 1 591 ? 23.679 32.135 6.583 1.00 87.12 591 HIS A O 1
ATOM 4603 N N . ILE A 1 592 ? 21.908 32.893 5.413 1.00 89.31 592 ILE A N 1
ATOM 4604 C CA . ILE A 1 592 ? 21.015 33.108 6.546 1.00 89.31 592 ILE A CA 1
ATOM 4605 C C . ILE A 1 592 ? 19.801 32.206 6.359 1.00 89.31 592 ILE A C 1
ATOM 4607 O O . ILE A 1 592 ? 19.104 32.282 5.355 1.00 89.31 592 ILE A O 1
ATOM 4611 N N . PHE A 1 593 ? 19.538 31.379 7.356 1.00 91.00 593 PHE A N 1
ATOM 4612 C CA . PHE A 1 593 ? 18.308 30.635 7.528 1.00 91.00 593 PHE A CA 1
ATOM 4613 C C . PHE A 1 593 ? 17.449 31.315 8.595 1.00 91.00 593 PHE A C 1
ATOM 4615 O O . PHE A 1 593 ? 17.945 31.660 9.675 1.00 91.00 593 PHE A O 1
ATOM 4622 N N . THR A 1 594 ? 16.164 31.486 8.300 1.00 90.06 594 THR A N 1
ATOM 4623 C CA . THR A 1 594 ? 15.154 31.927 9.260 1.00 90.06 594 THR A CA 1
ATOM 4624 C C . THR A 1 594 ? 13.962 30.981 9.274 1.00 90.06 594 THR A C 1
ATOM 4626 O O . THR A 1 594 ? 13.488 30.534 8.231 1.00 90.06 594 THR A O 1
ATOM 4629 N N . ASP A 1 595 ? 13.452 30.696 10.466 1.00 87.81 595 ASP A N 1
ATOM 4630 C CA . ASP A 1 595 ? 12.211 29.942 10.647 1.00 87.81 595 ASP A CA 1
ATOM 4631 C C . ASP A 1 595 ? 11.453 30.455 11.868 1.00 87.81 595 ASP A C 1
ATOM 4633 O O . ASP A 1 595 ? 11.997 31.176 12.706 1.00 87.81 595 ASP A O 1
ATOM 4637 N N . ASP A 1 596 ? 10.184 30.102 11.965 1.00 87.94 596 ASP A N 1
ATOM 4638 C CA . ASP A 1 596 ? 9.326 30.486 13.074 1.00 87.94 596 ASP A CA 1
ATOM 4639 C C . ASP A 1 596 ? 9.347 29.409 14.157 1.00 87.94 596 ASP A C 1
ATOM 4641 O O . ASP A 1 596 ? 8.995 28.251 13.917 1.00 87.94 596 ASP A O 1
ATOM 4645 N N . LEU A 1 597 ? 9.717 29.807 15.378 1.00 86.81 597 LEU A N 1
ATOM 4646 C CA . LEU A 1 597 ? 9.830 28.897 16.514 1.00 86.81 597 LEU A CA 1
ATOM 4647 C C . LEU A 1 597 ? 8.533 28.132 16.805 1.00 86.81 597 LEU A C 1
ATOM 4649 O O . LEU A 1 597 ? 8.604 27.040 17.361 1.00 86.81 597 LEU A O 1
ATOM 4653 N N . ALA A 1 598 ? 7.367 28.702 16.489 1.00 82.56 598 ALA A N 1
ATOM 4654 C CA . ALA A 1 598 ? 6.063 28.153 16.844 1.00 82.56 598 ALA A CA 1
ATOM 4655 C C . ALA A 1 598 ? 5.392 27.311 15.746 1.00 82.56 598 ALA A C 1
ATOM 4657 O O . ALA A 1 598 ? 4.352 26.707 16.030 1.00 82.56 598 ALA A O 1
ATOM 4658 N N . ARG A 1 599 ? 5.971 27.250 14.537 1.00 70.19 599 ARG A N 1
ATOM 4659 C CA . ARG A 1 599 ? 5.334 26.701 13.328 1.00 70.19 599 ARG A CA 1
ATOM 4660 C C . ARG A 1 599 ? 5.252 25.172 13.291 1.00 70.19 599 ARG A C 1
ATOM 4662 O O . ARG A 1 599 ? 4.240 24.636 12.850 1.00 70.19 599 ARG A O 1
ATOM 4669 N N . SER A 1 600 ? 6.284 24.449 13.737 1.00 66.88 600 SER A N 1
ATOM 4670 C CA . SER A 1 600 ? 6.299 22.977 13.695 1.00 66.88 600 SER A CA 1
ATOM 4671 C C . SER A 1 600 ? 7.216 22.343 14.748 1.00 66.88 600 SER A C 1
ATOM 4673 O O . SER A 1 600 ? 8.202 22.934 15.177 1.00 66.88 600 SER A O 1
ATOM 4675 N N . LYS A 1 601 ? 6.880 21.108 15.150 1.00 70.00 601 LYS A N 1
ATOM 4676 C CA . LYS A 1 601 ? 7.723 20.214 15.974 1.00 70.00 601 LYS A CA 1
ATOM 4677 C C . LYS A 1 601 ? 8.641 19.327 15.130 1.00 70.00 601 LYS A C 1
ATOM 4679 O O . LYS A 1 601 ? 9.414 18.549 15.687 1.00 70.00 601 LYS A O 1
ATOM 4684 N N . GLU A 1 602 ? 8.497 19.369 13.810 1.00 72.00 602 GLU A N 1
ATOM 4685 C CA . GLU A 1 602 ? 9.309 18.561 12.910 1.00 72.00 602 GLU A CA 1
ATOM 4686 C C . GLU A 1 602 ? 10.758 19.070 12.900 1.00 72.00 602 GLU A C 1
ATOM 4688 O O . GLU A 1 602 ? 10.980 20.282 12.870 1.00 72.00 602 GLU A O 1
ATOM 4693 N N . PRO A 1 603 ? 11.757 18.172 12.935 1.00 79.94 603 PRO A N 1
ATOM 4694 C CA . PRO A 1 603 ? 13.145 18.556 12.738 1.00 79.94 603 PRO A CA 1
ATOM 4695 C C . PRO A 1 603 ? 13.347 19.218 11.373 1.00 79.94 603 PRO A C 1
ATOM 4697 O O . PRO A 1 603 ? 12.924 18.680 10.348 1.00 79.94 603 PRO A O 1
ATOM 4700 N N . VAL A 1 604 ? 14.043 20.351 11.351 1.00 80.94 604 VAL A N 1
ATOM 4701 C CA . VAL A 1 604 ? 14.458 21.000 10.108 1.00 80.94 604 VAL A CA 1
ATOM 4702 C C . VAL A 1 604 ? 15.816 20.446 9.704 1.00 80.94 604 VAL A C 1
ATOM 4704 O O . VAL A 1 604 ? 16.804 20.605 10.424 1.00 80.94 604 VAL A O 1
ATOM 4707 N N . MET A 1 605 ? 15.869 19.797 8.547 1.00 81.75 605 MET A N 1
ATOM 4708 C CA . MET A 1 605 ? 17.107 19.309 7.954 1.00 81.75 605 MET A CA 1
ATOM 4709 C C . MET A 1 605 ? 17.743 20.432 7.147 1.00 81.75 605 MET A C 1
ATOM 4711 O O . MET A 1 605 ? 17.130 20.948 6.213 1.00 81.75 605 MET A O 1
ATOM 4715 N N . LEU A 1 606 ? 18.978 20.786 7.482 1.00 80.81 606 LEU A N 1
ATOM 4716 C CA . LEU A 1 606 ? 19.771 21.768 6.758 1.00 80.81 606 LEU A CA 1
ATOM 4717 C C . LEU A 1 606 ? 20.964 21.066 6.103 1.00 80.81 606 LEU A C 1
ATOM 4719 O O . LEU A 1 606 ? 21.619 20.236 6.731 1.00 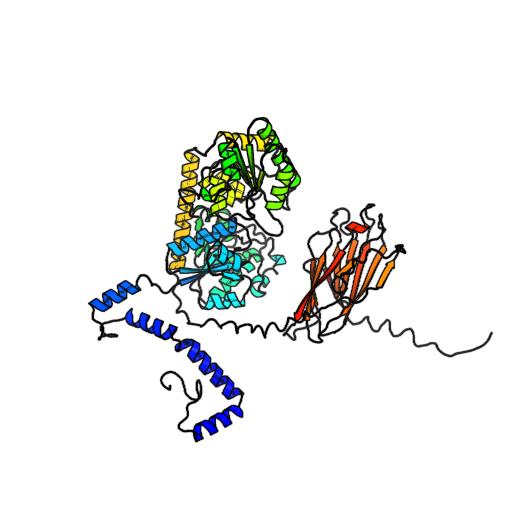80.81 606 LEU A O 1
ATOM 4723 N N . ARG A 1 607 ? 21.275 21.402 4.852 1.00 84.19 607 ARG A N 1
ATOM 4724 C CA . ARG A 1 607 ? 22.481 20.919 4.162 1.00 84.19 607 ARG A CA 1
ATOM 4725 C C . ARG A 1 607 ? 23.322 22.101 3.729 1.00 84.19 607 ARG A C 1
ATOM 4727 O O . ARG A 1 607 ? 22.868 22.914 2.930 1.00 84.19 607 ARG A O 1
ATOM 4734 N N . LEU A 1 608 ? 24.531 22.199 4.267 1.00 84.31 608 LEU A N 1
ATOM 4735 C CA . LEU A 1 608 ? 25.476 23.266 3.964 1.00 84.31 608 LEU A CA 1
ATOM 4736 C C . LEU A 1 608 ? 26.595 22.726 3.073 1.00 84.31 608 LEU A C 1
ATOM 4738 O O . LEU A 1 608 ? 27.402 21.913 3.519 1.00 84.31 608 LEU A O 1
ATOM 4742 N N . ARG A 1 609 ? 26.666 23.203 1.831 1.00 83.38 609 ARG A N 1
ATOM 4743 C CA . ARG A 1 609 ? 27.773 22.917 0.913 1.00 83.38 609 ARG A CA 1
ATOM 4744 C C . ARG A 1 609 ? 28.880 23.941 1.081 1.00 83.38 609 ARG A C 1
ATOM 4746 O O . ARG A 1 609 ? 28.623 25.145 1.065 1.00 83.38 609 ARG A O 1
ATOM 4753 N N . THR A 1 610 ? 30.108 23.463 1.227 1.00 77.00 610 THR A N 1
ATOM 4754 C CA . THR A 1 610 ? 31.289 24.306 1.432 1.00 77.00 610 THR A CA 1
ATOM 4755 C C . THR A 1 610 ? 32.127 24.389 0.160 1.00 77.00 610 THR A C 1
ATOM 4757 O O . THR A 1 610 ? 32.180 23.450 -0.628 1.00 77.00 610 THR A O 1
ATOM 4760 N N . SER A 1 611 ? 32.840 25.499 -0.026 1.00 68.88 611 SER A N 1
ATOM 4761 C CA . SER A 1 611 ? 33.815 25.678 -1.111 1.00 68.88 611 SER A CA 1
ATOM 4762 C C . SER A 1 611 ? 35.231 25.209 -0.738 1.00 68.88 611 SER A C 1
ATOM 4764 O O . SER A 1 611 ? 36.200 25.677 -1.329 1.00 68.88 611 SER A O 1
ATOM 4766 N N . GLY A 1 612 ? 35.374 24.339 0.271 1.00 66.44 612 GLY A N 1
ATOM 4767 C CA . GLY A 1 612 ? 36.681 23.896 0.783 1.00 66.44 612 GLY A CA 1
ATOM 4768 C C . GLY A 1 612 ? 37.293 24.763 1.896 1.00 66.44 612 GLY A C 1
ATOM 4769 O O . GLY A 1 612 ? 38.470 24.609 2.222 1.00 66.44 612 GLY A O 1
ATOM 4770 N N . SER A 1 613 ? 36.523 25.671 2.504 1.00 69.12 613 SER A N 1
ATOM 4771 C CA . SER A 1 613 ? 36.967 26.458 3.667 1.00 69.12 613 SER A CA 1
ATOM 4772 C C . SER A 1 613 ? 37.079 25.591 4.927 1.00 69.12 613 SER A C 1
ATOM 4774 O O . SER A 1 613 ? 36.182 24.805 5.208 1.00 69.12 613 SER A O 1
ATOM 4776 N N . LEU A 1 614 ? 38.139 25.770 5.723 1.00 73.88 614 LEU A N 1
ATOM 4777 C CA . LEU A 1 614 ? 38.362 25.023 6.977 1.00 73.88 614 LEU A CA 1
ATOM 4778 C C . LEU A 1 614 ? 37.527 25.528 8.161 1.00 73.88 614 LEU A C 1
ATOM 4780 O O . LEU A 1 614 ? 37.323 24.805 9.138 1.00 73.88 614 LEU A O 1
ATOM 4784 N N . GLU A 1 615 ? 37.063 26.771 8.087 1.00 82.44 615 GLU A N 1
ATOM 4785 C CA . GLU A 1 615 ? 36.348 27.454 9.157 1.00 82.44 615 GLU A CA 1
ATOM 4786 C C . GLU A 1 615 ? 35.151 28.200 8.572 1.00 82.44 615 GLU A C 1
ATOM 4788 O O . GLU A 1 615 ? 35.289 28.973 7.624 1.00 82.44 615 GLU A O 1
ATOM 4793 N N . ILE A 1 616 ? 33.965 27.946 9.127 1.00 85.69 616 ILE A N 1
ATOM 4794 C CA . ILE A 1 616 ? 32.722 28.600 8.715 1.00 85.69 616 ILE A CA 1
ATOM 4795 C C . ILE A 1 616 ? 32.173 29.368 9.918 1.00 85.69 616 ILE A C 1
ATOM 4797 O O . ILE A 1 616 ? 31.873 28.742 10.938 1.00 85.69 616 ILE A O 1
ATOM 4801 N N . PRO A 1 617 ? 32.018 30.700 9.842 1.00 87.94 617 PRO A N 1
ATOM 4802 C CA . PRO A 1 617 ? 31.430 31.460 10.934 1.00 87.94 617 PRO A CA 1
ATOM 4803 C C . PRO A 1 617 ? 29.951 31.092 11.086 1.00 87.94 617 PRO A C 1
ATOM 4805 O O . PRO A 1 617 ? 29.205 31.054 10.104 1.00 87.94 617 PRO A O 1
ATOM 4808 N N . VAL A 1 618 ? 29.532 30.828 12.324 1.00 89.19 618 VAL A N 1
ATOM 4809 C CA . VAL A 1 618 ? 28.160 30.470 12.685 1.00 89.19 618 VAL A CA 1
ATOM 4810 C C . VAL A 1 618 ? 27.630 31.442 13.733 1.00 89.19 618 VAL A C 1
ATOM 4812 O O . VAL A 1 618 ? 28.253 31.649 14.772 1.00 89.19 618 VAL A O 1
ATOM 4815 N N . ASP A 1 619 ? 26.460 32.017 13.469 1.00 89.94 619 ASP A N 1
ATOM 4816 C CA . ASP A 1 619 ? 25.681 32.786 14.443 1.00 89.94 619 ASP A CA 1
ATOM 4817 C C . ASP A 1 619 ? 24.274 32.187 14.531 1.00 89.94 619 ASP A C 1
ATOM 4819 O O . ASP A 1 619 ? 23.561 32.129 13.533 1.00 89.94 619 ASP A O 1
ATOM 4823 N N . PHE A 1 620 ? 23.901 31.683 15.704 1.00 92.06 620 PHE A N 1
ATOM 4824 C CA . PHE A 1 620 ? 22.660 30.941 15.916 1.00 92.06 620 PHE A CA 1
ATOM 4825 C C . PHE A 1 620 ? 21.891 31.502 17.110 1.00 92.06 620 PHE A C 1
ATOM 4827 O O . PHE A 1 620 ? 22.403 31.491 18.230 1.00 92.06 620 PHE A O 1
ATOM 4834 N N . GLY A 1 621 ? 20.661 31.964 16.889 1.00 91.69 621 GLY A N 1
ATOM 4835 C CA . GLY A 1 621 ? 19.922 32.712 17.898 1.00 91.69 621 GLY A CA 1
ATOM 4836 C C . GLY A 1 621 ? 18.405 32.711 17.750 1.00 91.69 621 GLY A C 1
ATOM 4837 O O . GLY A 1 621 ? 17.836 32.160 16.804 1.00 91.69 621 GLY A O 1
ATOM 4838 N N . LEU A 1 622 ? 17.765 33.343 18.733 1.00 91.88 622 LEU A N 1
ATOM 4839 C CA . LEU A 1 622 ? 16.330 33.607 18.794 1.00 91.88 622 LEU A CA 1
ATOM 4840 C C . LEU A 1 622 ? 16.091 35.111 18.921 1.00 91.88 622 LEU A C 1
ATOM 4842 O O . LEU A 1 622 ? 16.661 35.746 19.812 1.00 91.88 622 LEU A O 1
ATOM 4846 N N . THR A 1 623 ? 15.174 35.635 18.111 1.00 92.44 623 THR A N 1
ATOM 4847 C CA . THR A 1 623 ? 14.704 37.026 18.172 1.00 92.44 623 THR A CA 1
ATOM 4848 C C . THR A 1 623 ? 13.212 37.053 18.480 1.00 92.44 623 THR A C 1
ATOM 4850 O O . THR A 1 623 ? 12.421 36.366 17.831 1.00 92.44 623 THR A O 1
ATOM 4853 N N . VAL A 1 624 ? 12.808 37.851 19.469 1.00 91.56 624 VAL A N 1
ATOM 4854 C CA . VAL A 1 624 ? 11.400 38.064 19.823 1.00 91.56 624 VAL A CA 1
ATOM 4855 C C . VAL A 1 624 ? 10.860 39.254 19.025 1.00 91.56 624 VAL A C 1
ATOM 4857 O O . VAL A 1 624 ? 11.161 40.406 19.338 1.00 91.56 624 VAL A O 1
ATOM 4860 N N . ASN A 1 625 ? 10.043 38.980 18.009 1.00 90.94 625 ASN A N 1
ATOM 4861 C CA . ASN A 1 625 ? 9.454 40.000 17.134 1.00 90.94 625 ASN A CA 1
ATOM 4862 C C . ASN A 1 625 ? 8.256 40.690 17.799 1.00 90.94 625 ASN A C 1
ATOM 4864 O O . ASN A 1 625 ? 8.078 41.898 17.683 1.00 90.94 625 ASN A O 1
ATOM 4868 N N . GLU A 1 626 ? 7.437 39.922 18.523 1.00 88.88 626 GLU A N 1
ATOM 4869 C CA . GLU A 1 626 ? 6.185 40.397 19.111 1.00 88.88 626 GLU A CA 1
ATOM 4870 C C . GLU A 1 626 ? 5.964 39.886 20.538 1.00 88.88 626 GLU A C 1
ATOM 4872 O O . GLU A 1 626 ? 6.626 38.972 21.035 1.00 88.88 626 GLU A O 1
ATOM 4877 N N . ARG A 1 627 ? 4.987 40.485 21.229 1.00 85.00 627 ARG A N 1
ATOM 4878 C CA . ARG A 1 627 ? 4.664 40.136 22.611 1.00 85.00 627 ARG A CA 1
ATOM 4879 C C . ARG A 1 627 ? 4.101 38.716 22.681 1.00 85.00 627 ARG A C 1
ATOM 4881 O O . ARG A 1 627 ? 3.026 38.423 22.155 1.00 85.00 627 ARG A O 1
ATOM 4888 N N . CYS A 1 628 ? 4.806 37.860 23.409 1.00 85.69 628 CYS A N 1
ATOM 4889 C CA . CYS A 1 628 ? 4.412 36.479 23.651 1.00 85.69 628 CYS A CA 1
ATOM 4890 C C . CYS A 1 628 ? 3.672 36.335 24.992 1.00 85.69 628 CYS A C 1
ATOM 4892 O O . CYS A 1 628 ? 3.836 37.146 25.907 1.00 85.69 628 CYS A O 1
ATOM 4894 N N . TYR A 1 629 ? 2.855 35.288 25.135 1.00 80.12 629 TYR A N 1
ATOM 4895 C CA . TYR A 1 629 ? 2.141 35.021 26.391 1.00 80.12 629 TYR A CA 1
ATOM 4896 C C . TYR A 1 629 ? 3.105 34.651 27.532 1.00 80.12 629 TYR A C 1
ATOM 4898 O O . TYR A 1 629 ? 3.971 33.798 27.322 1.00 80.12 629 TYR A O 1
ATOM 4906 N N . PRO A 1 630 ? 2.956 35.212 28.747 1.00 79.25 630 PRO A N 1
ATOM 4907 C CA . PRO A 1 630 ? 3.770 34.821 29.895 1.00 79.25 630 PRO A CA 1
ATOM 4908 C C . PRO A 1 630 ? 3.576 33.343 30.265 1.00 79.25 630 PRO A C 1
ATOM 4910 O O . PRO A 1 630 ? 2.448 32.862 30.351 1.00 79.25 630 PRO A O 1
ATOM 4913 N N . ALA A 1 631 ? 4.668 32.619 30.509 1.00 78.44 631 ALA A N 1
ATOM 4914 C CA . ALA A 1 631 ? 4.649 31.233 30.974 1.00 78.44 631 ALA A CA 1
ATOM 4915 C C . ALA A 1 631 ? 5.926 30.889 31.758 1.00 78.44 631 ALA A C 1
ATOM 4917 O O . ALA A 1 631 ? 7.038 31.196 31.338 1.00 78.44 631 ALA A O 1
ATOM 4918 N N . GLN A 1 632 ? 5.812 30.163 32.871 1.00 75.19 632 GLN A N 1
ATOM 4919 C CA . GLN A 1 632 ? 6.997 29.735 33.637 1.00 75.19 632 GLN A CA 1
ATOM 4920 C C . GLN A 1 632 ? 7.917 28.779 32.858 1.00 75.19 632 GLN A C 1
ATOM 4922 O O . GLN A 1 632 ? 9.072 28.578 33.215 1.00 75.19 632 GLN A O 1
ATOM 4927 N N . SER A 1 633 ? 7.411 28.184 31.781 1.00 76.75 633 SER A N 1
ATOM 4928 C CA . SER A 1 633 ? 8.067 27.107 31.056 1.00 76.75 633 SER A CA 1
ATOM 4929 C C . SER A 1 633 ? 8.861 27.553 29.820 1.00 76.75 633 SER A C 1
ATOM 4931 O O . SER A 1 633 ? 9.456 26.709 29.146 1.00 76.75 633 SER A O 1
ATOM 4933 N N . TRP A 1 634 ? 8.927 28.861 29.542 1.00 82.50 634 TRP A N 1
ATOM 4934 C CA . TRP A 1 634 ? 9.685 29.435 28.423 1.00 82.50 634 TRP A CA 1
ATOM 4935 C C . TRP A 1 634 ? 11.155 28.996 28.364 1.00 82.50 634 TRP A C 1
ATOM 4937 O O . TRP A 1 634 ? 11.547 28.519 27.298 1.00 82.50 634 TRP A O 1
ATOM 4947 N N . PRO A 1 635 ? 11.949 29.025 29.456 1.00 78.50 635 PRO A N 1
ATOM 4948 C CA . PRO A 1 635 ? 13.348 28.586 29.404 1.00 78.50 635 PRO A CA 1
ATOM 4949 C C . PRO A 1 635 ? 13.534 27.130 28.968 1.00 78.50 635 PRO A C 1
ATOM 4951 O O . PRO A 1 635 ? 14.536 26.782 28.353 1.00 78.50 635 PRO A O 1
ATOM 4954 N N . ARG A 1 636 ? 12.555 26.266 29.258 1.00 77.50 636 ARG A N 1
ATOM 4955 C CA . ARG A 1 636 ? 12.596 24.851 28.876 1.00 77.50 636 ARG A CA 1
ATOM 4956 C C . ARG A 1 636 ? 12.083 24.621 27.458 1.00 77.50 636 ARG A C 1
ATOM 4958 O O . ARG A 1 636 ? 12.699 23.864 26.715 1.00 77.50 636 ARG A O 1
ATOM 4965 N N . TYR A 1 637 ? 10.948 25.222 27.097 1.00 79.12 637 TYR A N 1
ATOM 4966 C CA . TYR A 1 637 ? 10.285 24.925 25.825 1.00 79.12 637 TYR A CA 1
ATOM 4967 C C . TYR A 1 637 ? 10.811 25.738 24.649 1.00 79.12 637 TYR A C 1
ATOM 4969 O O . TYR A 1 637 ? 10.747 25.229 23.543 1.00 79.12 637 TYR A O 1
ATOM 4977 N N . SER A 1 638 ? 11.370 26.934 24.855 1.00 83.81 638 SER A N 1
ATOM 4978 C CA . SER A 1 638 ? 12.001 27.715 23.772 1.00 83.81 638 SER A CA 1
ATOM 4979 C C . SER A 1 638 ? 13.369 27.183 23.342 1.00 83.81 638 SER A C 1
ATOM 4981 O O . SER A 1 638 ? 14.058 27.823 22.555 1.00 83.81 638 SER A O 1
ATOM 4983 N N . ARG A 1 639 ? 13.796 26.037 23.882 1.00 85.81 639 ARG A N 1
ATOM 4984 C CA . ARG A 1 639 ? 15.084 25.445 23.549 1.00 85.81 639 ARG A CA 1
ATOM 4985 C C . ARG A 1 639 ? 15.081 24.948 22.109 1.00 85.81 639 ARG A C 1
ATOM 4987 O O . ARG A 1 639 ? 14.380 23.990 21.787 1.00 85.81 639 ARG A O 1
ATOM 4994 N N . VAL A 1 640 ? 15.951 25.538 21.302 1.00 87.38 640 VAL A N 1
ATOM 4995 C CA . VAL A 1 640 ? 16.278 25.082 19.954 1.00 87.38 640 VAL A CA 1
ATOM 4996 C C . VAL A 1 640 ? 17.675 24.483 19.965 1.00 87.38 640 VAL A C 1
ATOM 4998 O O . VAL A 1 640 ? 18.591 25.002 20.607 1.00 87.38 640 VAL A O 1
ATOM 5001 N N . SER A 1 641 ? 17.823 23.348 19.292 1.00 87.38 641 SER A N 1
ATOM 5002 C CA . SER A 1 641 ? 19.075 22.603 19.208 1.00 87.38 641 SER A CA 1
ATOM 5003 C C . SER A 1 641 ? 19.494 22.477 17.753 1.00 87.38 641 SER A C 1
ATOM 5005 O O . SER A 1 641 ? 18.754 21.889 16.976 1.00 87.38 641 SER A O 1
ATOM 5007 N N . LEU A 1 642 ? 20.670 22.990 17.407 1.00 87.56 642 LEU A N 1
ATOM 5008 C CA . LEU A 1 642 ? 21.309 22.791 16.110 1.00 87.56 642 LEU A CA 1
ATOM 5009 C C . LEU A 1 642 ? 22.391 21.722 16.259 1.00 87.56 642 LEU A C 1
ATOM 5011 O O . LEU A 1 642 ? 23.286 21.876 17.088 1.00 87.56 642 LEU A O 1
ATOM 5015 N N . ARG A 1 643 ? 22.317 20.638 15.489 1.00 86.12 643 ARG A N 1
ATOM 5016 C CA . ARG A 1 643 ? 23.231 19.492 15.579 1.00 86.12 643 ARG A CA 1
ATOM 5017 C C . ARG A 1 643 ? 23.914 19.218 14.251 1.00 86.12 643 ARG A C 1
ATOM 5019 O O . ARG A 1 643 ? 23.276 19.329 13.216 1.00 86.12 643 ARG A O 1
ATOM 5026 N N . VAL A 1 644 ? 25.188 18.843 14.296 1.00 83.00 644 VAL A N 1
ATOM 5027 C CA . VAL A 1 644 ? 25.930 18.277 13.164 1.00 83.00 644 VAL A CA 1
ATOM 5028 C C . VAL A 1 644 ? 25.709 16.771 13.165 1.00 83.00 644 VAL A C 1
ATOM 5030 O O . VAL A 1 644 ? 26.126 16.095 14.109 1.00 83.00 644 VAL A O 1
ATOM 5033 N N . GLU A 1 645 ? 25.084 16.255 12.110 1.00 80.81 645 GLU A N 1
ATOM 5034 C CA . GLU A 1 645 ? 24.848 14.818 11.952 1.00 80.81 645 GLU A CA 1
ATOM 5035 C C . GLU A 1 645 ? 26.024 14.165 11.221 1.00 80.81 645 GLU A C 1
ATOM 5037 O O . GLU A 1 645 ? 26.764 13.361 11.799 1.00 80.81 645 GLU A O 1
ATOM 5042 N N . GLU A 1 646 ? 26.237 14.563 9.964 1.00 79.00 646 GLU A N 1
ATOM 5043 C CA . GLU A 1 646 ? 27.177 13.924 9.041 1.00 79.00 646 GLU A CA 1
ATOM 5044 C C . GLU A 1 646 ? 27.874 14.952 8.140 1.00 79.00 646 GLU A C 1
ATOM 5046 O O . GLU A 1 646 ? 27.366 16.048 7.900 1.00 79.00 646 GLU A O 1
ATOM 5051 N N . VAL A 1 647 ? 29.067 14.592 7.661 1.00 75.88 647 VAL A N 1
ATOM 5052 C CA . VAL A 1 647 ? 29.853 15.364 6.691 1.00 75.88 647 VAL A CA 1
ATOM 5053 C C . VAL A 1 647 ? 30.189 14.422 5.543 1.00 75.88 647 VAL A C 1
ATOM 5055 O O . VAL A 1 647 ? 30.807 13.382 5.777 1.00 75.88 647 VAL A O 1
ATOM 5058 N N . HIS A 1 648 ? 29.783 14.778 4.329 1.00 73.06 648 HIS A N 1
ATOM 5059 C CA . HIS A 1 648 ? 30.017 13.995 3.118 1.00 73.06 648 HIS A CA 1
ATOM 5060 C C . HIS A 1 648 ? 31.033 14.711 2.228 1.00 73.06 648 HIS A C 1
ATOM 5062 O O . HIS A 1 648 ? 30.884 15.903 1.958 1.00 73.06 648 HIS A O 1
ATOM 5068 N N . ASP A 1 649 ? 32.059 13.997 1.766 1.00 68.38 649 ASP A N 1
ATOM 5069 C CA . ASP A 1 649 ? 32.954 14.508 0.726 1.00 68.38 649 ASP A CA 1
ATOM 5070 C C . ASP A 1 649 ? 32.184 14.613 -0.601 1.00 68.38 649 ASP A C 1
ATOM 5072 O O . ASP A 1 649 ? 31.401 13.725 -0.944 1.00 68.38 649 ASP A O 1
ATOM 5076 N N . ILE A 1 650 ? 32.394 15.702 -1.344 1.00 67.44 650 ILE A N 1
ATOM 5077 C CA . ILE A 1 650 ? 31.786 15.912 -2.662 1.00 67.44 650 ILE A CA 1
ATOM 5078 C C . ILE A 1 650 ? 32.892 15.806 -3.720 1.00 67.44 650 ILE A C 1
ATOM 5080 O O . ILE A 1 650 ? 33.916 16.482 -3.624 1.00 67.44 650 ILE A O 1
ATOM 5084 N N . GLU A 1 651 ? 32.698 14.955 -4.731 1.00 53.47 651 GLU A N 1
ATOM 5085 C CA . GLU A 1 651 ? 33.654 14.785 -5.843 1.00 53.47 651 GLU A CA 1
ATOM 5086 C C . GLU A 1 651 ? 33.498 15.851 -6.944 1.00 53.47 651 GLU A C 1
ATOM 5088 O O . GLU A 1 651 ? 34.420 16.093 -7.725 1.00 53.47 651 GLU A O 1
ATOM 5093 N N . ASP A 1 652 ? 32.342 16.514 -6.986 1.00 52.41 652 ASP A N 1
ATOM 5094 C CA . ASP A 1 652 ? 31.966 17.506 -7.991 1.00 52.41 652 ASP A CA 1
ATOM 5095 C C . ASP A 1 652 ? 32.585 18.898 -7.723 1.00 52.41 652 ASP A C 1
ATOM 5097 O O . ASP A 1 652 ? 32.633 19.379 -6.589 1.00 52.41 652 ASP A O 1
ATOM 5101 N N . ARG A 1 653 ? 33.033 19.571 -8.793 1.00 48.22 653 ARG A N 1
ATOM 5102 C CA . ARG A 1 653 ? 33.549 20.957 -8.801 1.00 48.22 653 ARG A CA 1
ATOM 5103 C C . ARG A 1 653 ? 32.491 21.968 -9.301 1.00 48.22 653 ARG A C 1
ATOM 5105 O O . ARG A 1 653 ? 32.852 22.994 -9.877 1.00 48.22 653 ARG A O 1
ATOM 5112 N N . GLY A 1 654 ? 31.201 21.673 -9.116 1.00 45.31 654 GLY A N 1
ATOM 5113 C CA . GLY A 1 654 ? 30.051 22.541 -9.432 1.00 45.31 654 GLY A CA 1
ATOM 5114 C C . GLY A 1 654 ? 29.796 23.685 -8.422 1.00 45.31 654 GLY A C 1
ATOM 5115 O O . GLY A 1 654 ? 30.402 23.706 -7.352 1.00 45.31 654 GLY A O 1
ATOM 5116 N N . PRO A 1 655 ? 28.944 24.683 -8.750 1.00 47.78 655 PRO A N 1
ATOM 5117 C CA . PRO A 1 655 ? 29.151 26.068 -8.317 1.00 47.78 655 PRO A CA 1
ATOM 5118 C C . PRO A 1 655 ? 28.558 26.436 -6.938 1.00 47.78 655 PRO A C 1
ATOM 5120 O O . PRO A 1 655 ? 27.408 26.131 -6.647 1.00 47.78 655 PRO A O 1
ATOM 5123 N N . VAL A 1 656 ? 29.359 27.215 -6.189 1.00 58.16 656 VAL A N 1
ATOM 5124 C CA . VAL A 1 656 ? 29.073 28.114 -5.039 1.00 58.16 656 VAL A CA 1
ATOM 5125 C C . VAL A 1 656 ? 28.556 27.456 -3.738 1.00 58.16 656 VAL A C 1
ATOM 5127 O O . VAL A 1 656 ? 27.717 26.559 -3.783 1.00 58.16 656 VAL A O 1
ATOM 5130 N N . PRO A 1 657 ? 29.031 27.893 -2.545 1.00 59.16 657 PRO A N 1
ATOM 5131 C CA . PRO A 1 657 ? 28.432 27.489 -1.274 1.00 59.16 657 PRO A CA 1
ATOM 5132 C C . PRO A 1 657 ? 26.919 27.728 -1.286 1.00 59.16 657 PRO A C 1
ATOM 5134 O O . PRO A 1 657 ? 26.434 28.752 -1.771 1.00 59.16 657 PRO A O 1
ATOM 5137 N N . ALA A 1 658 ? 26.179 26.747 -0.780 1.00 74.69 658 ALA A N 1
ATOM 5138 C CA . ALA A 1 658 ? 24.725 26.756 -0.763 1.00 74.69 658 ALA A CA 1
ATOM 5139 C C . ALA A 1 658 ? 24.223 26.153 0.547 1.00 74.69 658 ALA A C 1
ATOM 5141 O O . ALA A 1 658 ? 24.755 25.147 1.024 1.00 74.69 658 ALA A O 1
ATOM 5142 N N . LEU A 1 659 ? 23.181 26.759 1.113 1.00 80.62 659 LEU A N 1
ATOM 5143 C CA . LEU A 1 659 ? 22.451 26.229 2.255 1.00 80.62 659 LEU A CA 1
ATOM 5144 C C . LEU A 1 659 ? 21.063 25.791 1.780 1.00 80.62 659 LEU A C 1
ATOM 5146 O O . LEU A 1 659 ? 20.282 26.602 1.293 1.00 80.62 659 LEU A O 1
ATOM 5150 N N . PHE A 1 660 ? 20.761 24.507 1.915 1.00 77.69 660 PHE A N 1
ATOM 5151 C CA . PHE A 1 660 ? 19.427 23.952 1.715 1.00 77.69 660 PHE A CA 1
ATOM 5152 C C . PHE A 1 660 ? 18.753 23.747 3.072 1.00 77.69 660 PHE A C 1
ATOM 5154 O O . PHE A 1 660 ? 19.429 23.407 4.043 1.00 77.69 660 PHE A O 1
ATOM 5161 N N . ALA A 1 661 ? 17.434 23.913 3.130 1.00 76.81 661 ALA A N 1
ATOM 5162 C CA . ALA A 1 661 ? 16.625 23.664 4.315 1.00 76.81 661 ALA A CA 1
ATOM 5163 C C . ALA A 1 661 ? 15.331 22.927 3.936 1.00 76.81 661 ALA A C 1
ATOM 5165 O O . ALA A 1 661 ? 14.714 23.244 2.922 1.00 76.81 661 ALA A O 1
ATOM 5166 N N . SER A 1 662 ? 14.904 21.949 4.741 1.00 64.62 662 SER A N 1
ATOM 5167 C CA . SER A 1 662 ? 13.654 21.202 4.513 1.00 64.62 662 SER A CA 1
ATOM 5168 C C . SER A 1 662 ? 12.380 22.010 4.801 1.00 64.62 662 SER A C 1
ATOM 5170 O O . SER A 1 662 ? 11.299 21.617 4.365 1.00 64.62 662 SER A O 1
ATOM 5172 N N . SER A 1 663 ? 12.506 23.106 5.551 1.00 71.88 663 SER A N 1
ATOM 5173 C CA . SER A 1 663 ? 11.477 24.105 5.875 1.00 71.88 663 SER A CA 1
ATOM 5174 C C . SER A 1 663 ? 12.153 25.466 6.099 1.00 71.88 663 SER A C 1
ATOM 5176 O O . SER A 1 663 ? 13.369 25.553 5.967 1.00 71.88 663 SER A O 1
ATOM 5178 N N . GLY A 1 664 ? 11.400 26.519 6.435 1.00 78.56 664 GLY A N 1
ATOM 5179 C CA . GLY A 1 664 ? 11.942 27.865 6.665 1.00 78.56 664 GLY A CA 1
ATOM 5180 C C . GLY A 1 664 ? 12.352 28.597 5.380 1.00 78.56 664 GLY A C 1
ATOM 5181 O O . GLY A 1 664 ? 12.022 28.179 4.270 1.00 78.56 664 GLY A O 1
ATOM 5182 N N . VAL A 1 665 ? 13.042 29.727 5.533 1.00 81.50 665 VAL A N 1
ATOM 5183 C CA . VAL A 1 665 ? 13.504 30.579 4.427 1.00 81.50 665 VAL A CA 1
ATOM 5184 C C . VAL A 1 665 ? 15.024 30.680 4.472 1.00 81.50 665 VAL A C 1
ATOM 5186 O O . VAL A 1 665 ? 15.600 30.945 5.525 1.00 81.50 665 VAL A O 1
ATOM 5189 N N . VAL A 1 666 ? 15.680 30.493 3.325 1.00 83.75 666 VAL A N 1
ATOM 5190 C CA . VAL A 1 666 ? 17.126 30.695 3.171 1.00 83.75 666 VAL A CA 1
ATOM 5191 C C . VAL A 1 666 ? 17.385 31.899 2.270 1.00 83.75 666 VAL A C 1
ATOM 5193 O O . VAL A 1 666 ? 16.819 32.001 1.184 1.00 83.75 666 VAL A O 1
ATOM 5196 N N . SER A 1 667 ? 18.265 32.796 2.704 1.00 86.25 667 SER A N 1
ATOM 5197 C CA . SER A 1 667 ? 18.758 33.939 1.936 1.00 86.25 667 SER A CA 1
ATOM 5198 C C . SER A 1 667 ? 20.290 33.987 1.929 1.00 86.25 667 SER A C 1
ATOM 5200 O O . SER A 1 667 ? 20.958 33.362 2.757 1.00 86.25 667 SER A O 1
ATOM 5202 N N . VAL A 1 668 ? 20.863 34.703 0.959 1.00 83.50 668 VAL A N 1
ATOM 5203 C CA . VAL A 1 668 ? 22.317 34.865 0.790 1.00 83.50 668 VAL A CA 1
ATOM 5204 C C . VAL A 1 668 ? 22.677 36.333 0.991 1.00 83.50 668 VAL A C 1
ATOM 5206 O O . VAL A 1 668 ? 22.010 37.207 0.442 1.00 83.50 668 VAL A O 1
ATOM 5209 N N . ILE A 1 669 ? 23.723 36.608 1.769 1.00 78.56 669 ILE A N 1
ATOM 5210 C CA . ILE A 1 669 ? 24.278 37.954 1.934 1.00 78.56 669 ILE A CA 1
ATOM 5211 C C . ILE A 1 669 ? 25.173 38.253 0.714 1.00 78.56 669 ILE A C 1
ATOM 5213 O O . ILE A 1 669 ? 26.114 37.488 0.475 1.00 78.56 669 ILE A O 1
ATOM 5217 N N . PRO A 1 670 ? 24.915 39.324 -0.063 1.00 62.69 670 PRO A N 1
ATOM 5218 C CA . PRO A 1 670 ? 25.797 39.750 -1.150 1.00 62.69 670 PRO A CA 1
ATOM 5219 C C . PRO A 1 670 ? 27.208 40.064 -0.629 1.00 62.69 670 PRO A C 1
ATOM 5221 O O . PRO A 1 670 ? 27.365 40.631 0.449 1.00 62.69 670 PRO A O 1
ATOM 5224 N N . VAL A 1 671 ? 28.241 39.706 -1.393 1.00 55.25 671 VAL A N 1
ATOM 5225 C CA . VAL A 1 671 ? 29.658 39.810 -0.978 1.00 55.25 671 VAL A CA 1
ATOM 5226 C C . VAL A 1 671 ? 30.162 41.269 -0.880 1.00 55.25 671 VAL A C 1
ATOM 5228 O O . VAL A 1 671 ? 31.230 41.504 -0.327 1.00 55.25 671 VAL A O 1
ATOM 5231 N N . GLU A 1 672 ? 29.392 42.268 -1.321 1.00 43.88 672 GLU A N 1
ATOM 5232 C CA . GLU A 1 672 ? 29.829 43.678 -1.387 1.00 43.88 672 GLU A CA 1
ATOM 5233 C C . GLU A 1 672 ? 29.835 44.456 -0.052 1.00 43.88 672 GLU A C 1
ATOM 5235 O O . GLU A 1 672 ? 30.292 45.593 -0.026 1.00 43.88 672 GLU A O 1
ATOM 5240 N N . ASP A 1 673 ? 29.426 43.868 1.078 1.00 40.53 673 ASP A N 1
ATOM 5241 C CA . ASP A 1 673 ? 29.318 44.597 2.362 1.00 40.53 673 ASP A CA 1
ATOM 5242 C C . ASP A 1 673 ? 30.381 44.239 3.424 1.00 40.53 673 ASP A C 1
ATOM 5244 O O . ASP A 1 673 ? 30.262 44.625 4.590 1.00 40.53 673 ASP A O 1
ATOM 5248 N N . GLN A 1 674 ? 31.449 43.516 3.059 1.00 39.97 674 GLN A N 1
ATOM 5249 C CA . GLN A 1 674 ? 32.560 43.233 3.989 1.00 39.97 674 GLN A CA 1
ATOM 5250 C C . GLN A 1 674 ? 33.710 44.256 3.951 1.00 39.97 674 GLN A C 1
ATOM 5252 O O . GLN A 1 674 ? 34.475 44.316 4.911 1.00 39.97 674 GLN A O 1
ATOM 5257 N N . GLU A 1 675 ? 33.800 45.120 2.934 1.00 35.00 675 GLU A N 1
ATOM 5258 C CA . GLU A 1 675 ? 34.836 46.171 2.873 1.00 35.00 675 GLU A CA 1
ATOM 5259 C C . GLU A 1 675 ? 34.400 47.516 3.489 1.00 35.00 675 GLU A C 1
ATOM 5261 O O . GLU A 1 675 ? 35.243 48.352 3.810 1.00 35.00 675 GLU A O 1
ATOM 5266 N N . SER A 1 676 ? 33.109 47.721 3.780 1.00 35.81 676 SER A N 1
ATOM 5267 C CA . SER A 1 676 ? 32.597 48.994 4.324 1.00 35.81 676 SER A CA 1
ATOM 5268 C C . SER A 1 676 ? 32.685 49.128 5.856 1.00 35.81 676 SER A C 1
ATOM 5270 O O . SER A 1 676 ? 32.378 50.189 6.399 1.00 35.81 676 SER A O 1
ATOM 5272 N N . ARG A 1 677 ? 33.159 48.097 6.575 1.00 37.06 677 ARG A N 1
ATOM 5273 C CA . ARG A 1 677 ? 33.438 48.154 8.030 1.00 37.06 677 ARG A CA 1
ATOM 5274 C C . ARG A 1 677 ? 34.925 48.093 8.403 1.00 37.06 677 ARG A C 1
ATOM 5276 O O . ARG A 1 677 ? 35.238 48.146 9.586 1.00 37.06 677 ARG A O 1
ATOM 5283 N N . GLY A 1 678 ? 35.826 48.017 7.420 1.00 32.19 678 GLY A N 1
ATOM 5284 C CA . GLY A 1 678 ? 37.282 47.980 7.631 1.00 32.19 678 GLY A CA 1
ATOM 5285 C C . GLY A 1 678 ? 38.023 49.288 7.326 1.00 32.19 678 GLY A C 1
ATOM 5286 O O . GLY A 1 678 ? 39.233 49.341 7.503 1.00 32.19 678 GLY A O 1
ATOM 5287 N N . ALA A 1 679 ? 37.330 50.339 6.872 1.00 31.66 679 ALA A N 1
ATOM 5288 C CA . ALA A 1 679 ? 37.956 51.569 6.368 1.00 31.66 679 ALA A CA 1
ATOM 5289 C C . ALA A 1 679 ? 37.544 52.852 7.123 1.00 31.66 679 ALA A C 1
ATOM 5291 O O . ALA A 1 679 ? 37.551 53.935 6.542 1.00 31.66 679 ALA A O 1
ATOM 5292 N N . SER A 1 680 ? 37.188 52.758 8.412 1.00 33.12 680 SER A N 1
ATOM 5293 C CA . SER A 1 680 ? 36.896 53.942 9.243 1.00 33.12 680 SER A CA 1
ATOM 5294 C C . SER A 1 680 ? 37.674 54.037 10.561 1.00 33.12 680 SER A C 1
ATOM 5296 O O . SER A 1 680 ? 37.324 54.881 11.381 1.00 33.12 680 SER A O 1
ATOM 5298 N N . GLU A 1 681 ? 38.720 53.231 10.784 1.00 33.62 681 GLU A N 1
ATOM 5299 C CA . GLU A 1 681 ? 39.512 53.288 12.033 1.00 33.62 681 GLU A CA 1
ATOM 5300 C C . GLU A 1 681 ? 41.023 53.523 11.872 1.00 33.62 681 GLU A C 1
ATOM 5302 O O . GLU A 1 681 ? 41.719 53.579 12.877 1.00 33.62 681 GLU A O 1
ATOM 5307 N N . ASP A 1 682 ? 41.532 53.812 10.670 1.00 30.62 682 ASP A N 1
ATOM 5308 C CA . ASP A 1 682 ? 42.950 54.170 10.476 1.00 30.62 682 ASP A CA 1
ATOM 5309 C C . ASP A 1 682 ? 43.126 55.539 9.804 1.00 30.62 682 ASP A C 1
ATOM 5311 O O . ASP A 1 682 ? 43.752 55.669 8.761 1.00 30.62 682 ASP A O 1
ATOM 5315 N N . HIS A 1 683 ? 42.588 56.596 10.418 1.00 32.78 683 HIS A N 1
ATOM 5316 C CA . HIS A 1 683 ? 43.094 57.966 10.251 1.00 32.78 683 HIS A CA 1
ATOM 5317 C C . HIS A 1 683 ? 42.703 58.830 11.455 1.00 32.78 683 HIS A C 1
ATOM 5319 O O . HIS A 1 683 ? 41.797 59.653 11.384 1.00 32.78 683 HIS A O 1
ATOM 5325 N N . ASN A 1 684 ? 43.399 58.638 12.578 1.00 29.11 684 ASN A N 1
ATOM 5326 C CA . ASN A 1 684 ? 43.768 59.742 13.468 1.00 29.11 684 ASN A CA 1
ATOM 5327 C C . ASN A 1 684 ? 44.775 59.278 14.527 1.00 29.11 684 ASN A C 1
ATOM 5329 O O . ASN A 1 684 ? 44.440 59.026 15.681 1.00 29.11 684 ASN A O 1
ATOM 5333 N N . VAL A 1 685 ? 46.048 59.228 14.136 1.00 30.36 685 VAL A N 1
ATOM 5334 C CA . VAL A 1 685 ? 47.142 59.457 15.079 1.00 30.36 685 VAL A CA 1
ATOM 5335 C C . VAL A 1 685 ? 47.999 60.590 14.530 1.00 30.36 685 VAL A C 1
ATOM 5337 O O . VAL A 1 685 ? 48.504 60.505 13.415 1.00 30.36 685 VAL A O 1
ATOM 5340 N N . ALA A 1 686 ? 48.169 61.598 15.389 1.00 29.86 686 ALA A N 1
ATOM 5341 C CA . ALA A 1 686 ? 49.168 62.667 15.382 1.00 29.86 686 ALA A CA 1
ATOM 5342 C C . ALA A 1 686 ? 48.717 64.058 14.897 1.00 29.86 686 ALA A C 1
ATOM 5344 O O . ALA A 1 686 ? 49.093 64.513 13.821 1.00 29.86 686 ALA A O 1
ATOM 5345 N N . ALA A 1 687 ? 48.062 64.802 15.795 1.00 28.14 687 ALA A N 1
ATOM 5346 C CA . ALA A 1 687 ? 48.378 66.218 16.000 1.00 28.14 687 ALA A CA 1
ATOM 5347 C C . ALA A 1 687 ? 48.045 66.664 17.440 1.00 28.14 687 ALA A C 1
ATOM 5349 O O . ALA A 1 687 ? 46.900 66.555 17.862 1.00 28.14 687 ALA A O 1
ATOM 5350 N N . SER A 1 688 ? 49.076 67.181 18.129 1.00 26.77 688 SER A N 1
ATOM 5351 C CA . SER A 1 688 ? 49.088 68.081 19.310 1.00 26.77 688 SER A CA 1
ATOM 5352 C C . SER A 1 688 ? 48.373 67.618 20.593 1.00 26.77 688 SER A C 1
ATOM 5354 O O . SER A 1 688 ? 47.162 67.454 20.597 1.00 26.77 688 SER A O 1
ATOM 5356 N N . LEU A 1 689 ? 49.053 67.297 21.702 1.00 33.41 689 LEU A N 1
ATOM 5357 C CA . LEU A 1 689 ? 49.854 68.161 22.599 1.00 33.41 689 LEU A CA 1
ATOM 5358 C C . LEU A 1 689 ? 49.104 69.392 23.142 1.00 33.41 689 LEU A C 1
ATOM 5360 O O . LEU A 1 689 ? 48.672 70.248 22.379 1.00 33.41 689 LEU A O 1
ATOM 5364 N N . ASP A 1 690 ? 49.124 69.454 24.476 1.00 34.53 690 ASP A N 1
ATOM 5365 C CA . ASP A 1 690 ? 48.948 70.585 25.393 1.00 34.53 690 ASP A CA 1
ATOM 5366 C C . ASP A 1 690 ? 47.565 70.905 26.000 1.00 34.53 690 ASP A C 1
ATOM 5368 O O . ASP A 1 690 ? 46.586 71.222 25.328 1.00 34.53 690 ASP A O 1
ATOM 5372 N N . SER A 1 691 ? 47.626 70.944 27.343 1.00 36.69 691 SER A N 1
ATOM 5373 C CA . SER A 1 691 ? 46.707 71.420 28.398 1.00 36.69 691 SER A CA 1
ATOM 5374 C C . SER A 1 691 ? 45.498 70.579 28.805 1.00 36.69 691 SER A C 1
ATOM 5376 O O . SER A 1 691 ? 44.528 70.469 28.029 1.00 36.69 691 SER A O 1
#

Radius of gyration: 32.78 Å; chains: 1; bounding box: 88×111×76 Å

Secondary structure (DSSP, 8-state):
-TTTS-BTTTB---SSHHHHHHHHHHHHH-HHHHHHHHHHHHHHIIIIISHHHHHHHHHHHHHS--TTT-TTS-HHHHHHHHHHHGGG-SPPEEEEEESSTTSSBHHHHHHHHHHHHHHHHH-TTEEEEEEESSHHHHHHHH--EEEETT-HHHHHHHHHT-SEEEE-SSSEE-STTTTTTTGGGGGTTT--SHHHHHHHHHHHHHHTT--EEEEEEEE-----HHHHHHHHHHHHT-SEEEESSHHHHHHHHHTT--GGGEEE-S-GGGGS---SS--GGGS-HHHHHHHHTTPEEEEEE----TTS-HHHHHHHHHHHHHHHHHHS-EEEEE---B-STT-HHHHHHHHHTTS-TTS-EEEPPSSPPHHHHHHHHHH-SEEEES-HHHHHHHHHTT--EEEEESSHHHHHHHHHHT-GGGEEETT--HHHHHHHHHHHHHHSS---HHHHHHHHHHHHHHHHHHHHHHHHHHTS------------------STT--------EEPPPEEEEES-PPPSS-------TTTEEEE----SS--TT-EEEEEEEEE-S-SS-EEEEEEEEE----GGGTTTEEEEEEETTEEEEEETTS-SSPEEEEEE-SS-SEEEEEEEEEE-SPPPP-TTHHHHT-EEEEEEEEEE-----S--EEEESSSEEEE--GGGSSTTSSSSSS--------

Sequence (691 aa):
MSRFFEYGEEIIGYADEEDLSQKIQRLLDDPEEYERIRLNGFKRLINDHLYEHRWMQLFARLRNASVQTTSWLSEERRGEVVKALAPSLPRSRKVLLSGFYGAGNLGDELILRSISAALEKADPAINVVVAAENPYKVELDHGLQAFKRTDVFEGAHQLHTADAVVVGGGGLWHDLTFQRAGGLASLVTGSTMSIAGFGNLPLMGRVLGVPYHVIGLGAGPLEDEDAKAMVHFLASQTTSMLLRDEESRKVVEGTGVASECIETAPDVVYAVDLPDHPGRDEVPEVLLDLKRDSYQLIGINLRRWSHFDMTSVRATIEKTISTIAAGQKIAVVGIPMQAGASHDRQILAALGESLTPNVPFVILPDPPSFSLLDACLNILDVLVTMRLHAALVAHRRYIPTVGLAYDPKVQRHFEELGRSEQVVPLEVTWEELHDCVISALQENRISDPLFRERLSTLETRSLAALERAARRVSTAEVRAAVHTIPVERPLETQSPTKALTKQMAGFTKAEHWASGLELPGRQLNVLFDAPRALHVSLPVTAPKPGQEIHNTCTLRLKSTRPVEISLTLVSNYVRPQNEGKITIRLRAGNHIFTDDLARSKEPVMLRLRTSGSLEIPVDFGLTVNERCYPAQSWPRYSRVSLRVEEVHDIEDRGPVPALFASSGVVSVIPVEDQESRGASEDHNVAASLDS